Protein AF-A0A7S1MPC5-F1 (afdb_monomer)

Nearest PDB structures (foldseek):
  2c3m-assembly1_A  TM=9.582E-01  e=4.689E-46  Desulfocurvibacter africanus
  6cin-assembly3_E  TM=9.562E-01  e=6.113E-46  Moorella thermoacetica ATCC 39073
  6cip-assembly1_B  TM=9.603E-01  e=1.155E-45  Moorella thermoacetica ATCC 39073
  6cio-assembly2_D  TM=9.703E-01  e=8.664E-45  Moorella thermoacetica ATCC 39073
  6cip-assembly3_E  TM=9.755E-01  e=3.440E-44  Moorella thermoacetica ATCC 39073

Structure (mmCIF, N/CA/C/O backbone):
data_AF-A0A7S1MPC5-F1
#
_entry.id   AF-A0A7S1MPC5-F1
#
loop_
_atom_site.group_PDB
_atom_site.id
_atom_site.type_symbol
_atom_site.label_atom_id
_atom_site.label_alt_id
_atom_site.label_comp_id
_atom_site.label_asym_id
_atom_site.label_entity_id
_atom_site.label_seq_id
_atom_site.pdbx_PDB_ins_code
_atom_site.Cartn_x
_atom_site.Cartn_y
_atom_site.Cartn_z
_atom_site.occupancy
_atom_site.B_iso_or_equiv
_atom_site.auth_seq_id
_atom_site.auth_comp_id
_atom_site.auth_asym_id
_atom_site.auth_atom_id
_atom_site.pdbx_PDB_model_num
ATOM 1 N N . MET A 1 1 ? -29.106 -35.935 33.155 1.00 47.31 1 MET A N 1
ATOM 2 C CA . MET A 1 1 ? -29.505 -35.097 34.305 1.00 47.31 1 MET A CA 1
ATOM 3 C C . MET A 1 1 ? -28.217 -34.556 34.903 1.00 47.31 1 MET A C 1
ATOM 5 O O . MET A 1 1 ? -27.363 -35.373 35.211 1.00 47.31 1 MET A O 1
ATOM 9 N N . SER A 1 2 ? -28.002 -33.237 34.949 1.00 50.16 2 SER A N 1
ATOM 10 C CA . SER A 1 2 ? -26.857 -32.668 35.677 1.00 50.16 2 SER A CA 1
ATOM 11 C C . SER A 1 2 ? -27.263 -32.462 37.137 1.00 50.16 2 SER A C 1
ATOM 13 O O . SER A 1 2 ? -28.365 -31.990 37.409 1.00 50.16 2 SER A O 1
ATOM 15 N N . GLU A 1 3 ? -26.390 -32.827 38.075 1.00 56.12 3 GLU A N 1
ATOM 16 C CA . GLU A 1 3 ? -26.656 -32.845 39.527 1.00 56.12 3 GLU A CA 1
ATOM 17 C C . GLU A 1 3 ? -26.979 -31.465 40.143 1.00 56.12 3 GLU A C 1
ATOM 19 O O . GLU A 1 3 ? -27.330 -31.388 41.314 1.00 56.12 3 GLU A O 1
ATOM 24 N N . ALA A 1 4 ? -26.915 -30.372 39.372 1.00 62.88 4 ALA A N 1
ATOM 25 C CA . ALA A 1 4 ? -27.050 -29.003 39.877 1.00 62.88 4 ALA A CA 1
ATOM 26 C C . ALA A 1 4 ? -28.372 -28.285 39.530 1.00 62.88 4 ALA A C 1
ATOM 28 O O . ALA A 1 4 ? -28.557 -27.149 39.952 1.00 62.88 4 ALA A O 1
ATOM 29 N N . GLY A 1 5 ? -29.285 -28.873 38.746 1.00 62.91 5 GLY A N 1
ATOM 30 C CA . GLY A 1 5 ? -30.611 -28.273 38.491 1.00 62.91 5 GLY A CA 1
ATOM 31 C C . GLY A 1 5 ? -30.633 -26.919 37.751 1.00 62.91 5 GLY A C 1
ATOM 32 O O . GLY A 1 5 ? -31.698 -26.320 37.626 1.00 62.91 5 GLY A O 1
ATOM 33 N N . VAL A 1 6 ? -29.500 -26.431 37.228 1.00 72.00 6 VAL A N 1
ATOM 34 C CA . VAL A 1 6 ? -29.428 -25.186 36.444 1.00 72.00 6 VAL A CA 1
ATOM 35 C C . VAL A 1 6 ? -29.331 -25.510 34.953 1.00 72.00 6 VAL A C 1
ATOM 37 O O . VAL A 1 6 ? -28.301 -25.988 34.475 1.00 72.00 6 VAL A O 1
ATOM 40 N N . TYR A 1 7 ? -30.388 -25.202 34.202 1.00 76.94 7 TYR A N 1
ATOM 41 C CA . TYR A 1 7 ? -30.366 -25.212 32.740 1.00 76.94 7 TYR A CA 1
ATOM 42 C C . TYR A 1 7 ? -29.813 -23.873 32.244 1.00 76.94 7 TYR A C 1
ATOM 44 O O . TYR A 1 7 ? -30.488 -22.850 32.331 1.00 76.94 7 TYR A O 1
ATOM 52 N N . LYS A 1 8 ? -28.571 -23.865 31.749 1.00 84.81 8 LYS A N 1
ATOM 53 C CA . LYS A 1 8 ? -27.990 -22.700 31.068 1.00 84.81 8 LYS A CA 1
ATOM 54 C C . LYS A 1 8 ? -28.037 -22.917 29.563 1.00 84.81 8 LYS A C 1
ATOM 56 O O . LYS A 1 8 ? -27.638 -23.977 29.082 1.00 84.81 8 LYS A O 1
ATOM 61 N N . THR A 1 9 ? -28.475 -21.906 28.824 1.00 88.38 9 THR A N 1
ATOM 62 C CA . THR A 1 9 ? -28.312 -21.879 27.369 1.00 88.38 9 THR A CA 1
ATOM 63 C C . THR A 1 9 ? -26.824 -21.774 27.053 1.00 88.38 9 THR A C 1
ATOM 65 O O . THR A 1 9 ? -26.164 -20.830 27.478 1.00 88.38 9 THR A O 1
ATOM 68 N N . VAL A 1 10 ? -26.296 -22.75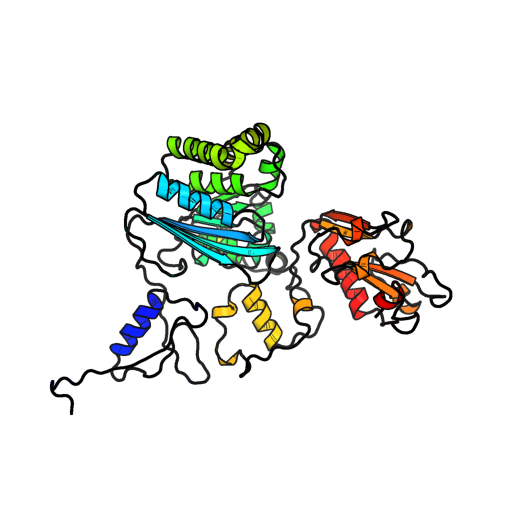4 26.321 1.00 93.25 10 VAL A N 1
ATOM 69 C CA . VAL A 1 10 ? -24.911 -22.760 25.841 1.00 93.25 10 VAL A CA 1
ATOM 70 C C . VAL A 1 10 ? -24.934 -22.760 24.320 1.00 93.25 10 VAL A C 1
ATOM 72 O O . VAL A 1 10 ? -25.496 -23.661 23.693 1.00 93.25 10 VAL A O 1
ATOM 75 N N . VAL A 1 11 ? -24.306 -21.750 23.729 1.00 96.62 11 VAL A N 1
ATOM 76 C CA . VAL A 1 11 ? -24.059 -21.656 22.289 1.00 96.62 11 VAL A CA 1
ATOM 77 C C . VAL A 1 11 ? -22.558 -21.559 22.047 1.00 96.62 11 VAL A C 1
ATOM 79 O O . VAL A 1 11 ? -21.819 -21.089 22.907 1.00 96.62 11 VAL A O 1
ATOM 82 N N . GLY A 1 12 ? -22.106 -22.029 20.888 1.00 96.94 12 GLY A N 1
ATOM 83 C CA . GLY A 1 12 ? -20.705 -21.960 20.480 1.00 96.94 12 GLY A CA 1
ATOM 84 C C . GLY A 1 12 ? -20.576 -21.327 19.102 1.00 96.94 12 GLY A C 1
ATOM 85 O O . GLY A 1 12 ? -21.496 -21.444 18.286 1.00 96.94 12 GLY A O 1
ATOM 86 N N . GLY A 1 13 ? -19.436 -20.690 18.852 1.00 97.56 13 GLY A N 1
ATOM 87 C CA . GLY A 1 13 ? -19.100 -20.106 17.562 1.00 97.56 13 GLY A CA 1
ATOM 88 C C . GLY A 1 13 ? -17.594 -19.960 17.363 1.00 97.56 13 GLY A C 1
ATOM 89 O O . GLY A 1 13 ? -16.823 -20.095 18.312 1.00 97.56 13 GLY A O 1
ATOM 90 N N . ASN A 1 14 ? -17.197 -19.709 16.118 1.00 98.12 14 ASN A N 1
ATOM 91 C CA . ASN A 1 14 ? -15.803 -19.585 15.694 1.00 98.12 14 ASN A CA 1
ATOM 92 C C . ASN A 1 14 ? -15.449 -18.122 15.388 1.00 98.12 14 ASN A C 1
ATOM 94 O O . ASN A 1 14 ? -16.256 -17.388 14.812 1.00 98.12 14 ASN A O 1
ATOM 98 N N . TYR A 1 15 ? -14.226 -17.721 15.728 1.00 98.00 15 TYR A N 1
ATOM 99 C CA . TYR A 1 15 ? -13.663 -16.396 15.457 1.00 98.00 15 TYR A CA 1
ATOM 100 C C . TYR A 1 15 ? -12.152 -16.511 15.212 1.00 98.00 15 TYR A C 1
ATOM 102 O O . TYR A 1 15 ? -11.555 -17.542 15.520 1.00 98.00 15 TYR A O 1
ATOM 110 N N . GLY A 1 16 ? -11.530 -15.469 14.657 1.00 96.81 16 GLY A N 1
ATOM 111 C CA . GLY A 1 16 ? -10.067 -15.326 14.666 1.00 96.81 16 GLY A CA 1
ATOM 112 C C . GLY A 1 16 ? -9.267 -16.328 13.825 1.00 96.81 16 GLY A C 1
ATOM 113 O O . GLY A 1 16 ? -8.043 -16.383 13.945 1.00 96.81 16 GLY A O 1
ATOM 114 N N . LEU A 1 17 ? -9.912 -17.131 12.971 1.00 97.44 17 LEU A N 1
ATOM 115 C CA . LEU A 1 17 ? -9.201 -18.071 12.101 1.00 97.44 17 LEU A CA 1
ATOM 116 C C . LEU A 1 17 ? -8.259 -17.310 11.161 1.00 97.44 17 LEU A C 1
ATOM 118 O O . LEU A 1 17 ? -8.672 -16.356 10.508 1.00 97.44 17 LEU A O 1
ATOM 122 N N . GLY A 1 18 ? -6.990 -17.725 11.108 1.00 94.94 18 GLY A N 1
ATOM 123 C CA . GLY A 1 18 ? -5.977 -17.055 10.286 1.00 94.94 18 GLY A CA 1
ATOM 124 C C . GLY A 1 18 ? -5.696 -15.609 10.707 1.00 94.94 18 GLY A C 1
ATOM 125 O O . GLY A 1 18 ? -5.395 -14.788 9.848 1.00 94.94 18 GLY A O 1
ATOM 126 N N . SER A 1 19 ? -5.824 -15.296 12.002 1.00 95.56 19 SER A N 1
ATOM 127 C CA . SER A 1 19 ? -5.679 -13.938 12.550 1.00 95.56 19 SER A CA 1
ATOM 128 C C . SER A 1 19 ? -6.737 -12.946 12.056 1.00 95.56 19 SER A C 1
ATOM 130 O O . SER A 1 19 ? -6.489 -11.743 12.038 1.00 95.56 19 SER A O 1
ATOM 132 N N . LYS A 1 20 ? -7.924 -13.433 11.662 1.00 96.38 20 LYS A N 1
ATOM 133 C CA . LYS A 1 20 ? -9.072 -12.570 11.356 1.00 96.38 20 LYS A CA 1
ATOM 134 C C . LYS A 1 20 ? -9.368 -11.645 12.539 1.00 96.38 20 LYS A C 1
ATOM 136 O O . LYS A 1 20 ? -9.400 -12.096 13.683 1.00 96.38 20 LYS A O 1
ATOM 141 N N . GLU A 1 21 ? -9.620 -10.376 12.240 1.00 95.31 21 GLU A N 1
ATOM 142 C CA . GLU A 1 21 ? -9.845 -9.336 13.243 1.00 95.31 21 GLU A CA 1
ATOM 143 C C . GLU A 1 21 ? -10.962 -9.701 14.240 1.00 95.31 21 GLU A C 1
ATOM 145 O O . GLU A 1 21 ? -12.026 -10.197 13.857 1.00 95.31 21 GLU A O 1
ATOM 150 N N . PHE A 1 22 ? -10.732 -9.419 15.527 1.00 96.81 22 PHE A N 1
ATOM 151 C CA . PHE A 1 22 ? -11.679 -9.675 16.617 1.00 96.81 22 PHE A CA 1
ATOM 152 C C . PHE A 1 22 ? -11.780 -8.475 17.572 1.00 96.81 22 PHE A C 1
ATOM 154 O O . PHE A 1 22 ? -11.589 -8.562 18.781 1.00 96.81 22 PHE A O 1
ATOM 161 N N . ALA A 1 23 ? -12.128 -7.328 16.993 1.00 95.88 23 ALA A N 1
ATOM 162 C CA . ALA A 1 23 ? -12.415 -6.080 17.697 1.00 95.88 23 ALA A CA 1
ATOM 163 C C . ALA A 1 23 ? -13.663 -6.125 18.624 1.00 95.88 23 ALA A C 1
ATOM 165 O O . ALA A 1 23 ? -14.534 -6.990 18.455 1.00 95.88 23 ALA A O 1
ATOM 166 N N . PRO A 1 24 ? -13.835 -5.151 19.546 1.00 96.31 24 PRO A N 1
ATOM 167 C CA . PRO A 1 24 ? -14.948 -5.101 20.505 1.00 96.31 24 PRO A CA 1
ATOM 168 C C . PRO A 1 24 ? -16.351 -5.197 19.891 1.00 96.31 24 PRO A C 1
ATOM 170 O O . PRO A 1 24 ? -17.249 -5.788 20.493 1.00 96.31 24 PRO A O 1
ATOM 173 N N . ARG A 1 25 ? -16.557 -4.689 18.670 1.00 96.00 25 ARG A N 1
ATOM 174 C CA . ARG A 1 25 ? -17.835 -4.839 17.947 1.00 96.00 25 ARG A CA 1
ATOM 175 C C . ARG A 1 25 ? -18.208 -6.296 17.656 1.00 96.00 25 ARG A C 1
ATOM 177 O O . ARG A 1 25 ? -19.389 -6.637 17.677 1.00 96.00 25 ARG A O 1
ATOM 184 N N . HIS A 1 26 ? -17.223 -7.169 17.447 1.00 97.50 26 HIS A N 1
ATOM 185 C CA . HIS A 1 26 ? -17.442 -8.606 17.277 1.00 97.50 26 HIS A CA 1
ATOM 186 C C . HIS A 1 26 ? -17.833 -9.262 18.601 1.00 97.50 26 HIS A C 1
ATOM 188 O O . HIS A 1 26 ? -18.750 -10.079 18.639 1.00 97.50 26 HIS A O 1
ATOM 194 N N . VAL A 1 27 ? -17.193 -8.855 19.700 1.00 97.56 27 VAL A N 1
ATOM 195 C CA . VAL A 1 27 ? -17.553 -9.303 21.052 1.00 97.56 27 VAL A CA 1
ATOM 196 C C . VAL A 1 27 ? -18.989 -8.891 21.385 1.00 97.56 27 VAL A C 1
ATOM 198 O O . VAL A 1 27 ? -19.771 -9.717 21.855 1.00 97.56 27 VAL A O 1
ATOM 201 N N . LYS A 1 28 ? -19.378 -7.646 21.074 1.00 97.62 28 LYS A N 1
ATOM 202 C CA . LYS A 1 28 ? -20.762 -7.185 21.246 1.00 97.62 28 LYS A CA 1
ATOM 203 C C . LYS A 1 28 ? -21.742 -8.036 20.439 1.00 97.62 28 LYS A C 1
ATOM 205 O O . LYS A 1 28 ? -22.750 -8.443 20.999 1.00 97.62 28 LYS A O 1
ATOM 210 N N . ALA A 1 29 ? -21.434 -8.369 19.184 1.00 98.00 29 ALA A N 1
ATOM 211 C CA . ALA A 1 29 ? -22.294 -9.234 18.371 1.00 98.00 29 ALA A CA 1
ATOM 212 C C . ALA A 1 29 ? -22.535 -10.612 19.021 1.00 98.00 29 ALA A C 1
ATOM 214 O O . ALA A 1 29 ? -23.643 -11.145 18.961 1.00 98.00 29 ALA A O 1
ATOM 215 N N . VAL A 1 30 ? -21.525 -11.176 19.696 1.00 98.38 30 VAL A N 1
ATOM 216 C CA . VAL A 1 30 ? -21.672 -12.425 20.464 1.00 98.38 30 VAL A CA 1
ATOM 217 C C . VAL A 1 30 ? -22.617 -12.245 21.656 1.00 98.38 30 VAL A C 1
ATOM 219 O O . VAL A 1 30 ? -23.485 -13.092 21.873 1.00 98.38 30 VAL A O 1
ATOM 222 N N . PHE A 1 31 ? -22.484 -11.148 22.410 1.00 97.62 31 PHE A N 1
ATOM 223 C CA . PHE A 1 31 ? -23.396 -10.836 23.516 1.00 97.62 31 PHE A CA 1
ATOM 224 C C . PHE A 1 31 ? -24.825 -10.568 23.038 1.00 97.62 31 PHE A C 1
ATOM 226 O O . PHE A 1 31 ? -25.760 -11.105 23.623 1.00 97.62 31 PHE A O 1
ATOM 233 N N . ASP A 1 32 ? -24.999 -9.806 21.960 1.00 97.75 32 ASP A N 1
ATOM 234 C CA . ASP A 1 32 ? -26.309 -9.532 21.367 1.00 97.75 32 ASP A CA 1
ATOM 235 C C . ASP A 1 32 ? -26.999 -10.842 20.957 1.00 97.75 32 ASP A C 1
ATOM 237 O O . ASP A 1 32 ? -28.151 -11.069 21.314 1.00 97.75 32 ASP A O 1
ATOM 241 N N . ASN A 1 33 ? -26.270 -11.766 20.318 1.00 98.06 33 ASN A N 1
ATOM 242 C CA . ASN A 1 33 ? -26.796 -13.086 19.965 1.00 98.06 33 ASN A CA 1
ATOM 243 C C . ASN A 1 33 ? -27.234 -13.907 21.190 1.00 98.06 33 ASN A C 1
ATOM 245 O O . ASN A 1 33 ? -28.219 -14.634 21.111 1.00 98.06 33 ASN A O 1
ATOM 249 N N . LEU A 1 34 ? -26.528 -13.813 22.322 1.00 96.69 34 LEU A N 1
ATOM 250 C CA . LEU A 1 34 ? -26.925 -14.487 23.567 1.00 96.69 34 LEU A CA 1
ATOM 251 C C . LEU A 1 34 ? -28.205 -13.908 24.185 1.00 96.69 34 LEU A C 1
ATOM 253 O O . LEU A 1 34 ? -28.894 -14.623 24.912 1.00 96.69 34 LEU A O 1
ATOM 257 N N . LEU A 1 35 ? -28.501 -12.634 23.916 1.00 96.06 35 LEU A N 1
ATOM 258 C CA . LEU A 1 35 ? -29.696 -11.938 24.399 1.00 96.06 35 LEU A CA 1
ATOM 259 C C . LEU A 1 35 ? -30.925 -12.167 23.507 1.00 96.06 35 LEU A C 1
ATOM 261 O O . LEU A 1 35 ? -32.040 -11.830 23.910 1.00 96.06 35 LEU A O 1
ATOM 265 N N . GLU A 1 36 ? -30.747 -12.751 22.321 1.00 96.38 36 GLU A N 1
ATOM 266 C CA . GLU A 1 36 ? -31.853 -13.110 21.438 1.00 96.38 36 GLU A CA 1
ATOM 267 C C . GLU A 1 36 ? -32.786 -14.147 22.069 1.00 96.38 36 GLU A C 1
ATOM 269 O O . GLU A 1 36 ? -32.383 -15.004 22.858 1.00 96.38 36 GLU A O 1
ATOM 274 N N . LYS A 1 37 ? -34.060 -14.132 21.650 1.00 94.75 37 LYS A N 1
ATOM 275 C CA . LYS A 1 37 ? -35.046 -15.136 22.098 1.00 94.75 37 LYS A CA 1
ATOM 276 C C . LYS A 1 37 ? -34.615 -16.560 21.744 1.00 94.75 37 LYS A C 1
ATOM 278 O O . LYS A 1 37 ? -34.902 -17.497 22.485 1.00 94.75 37 LYS A O 1
ATOM 283 N N . VAL A 1 38 ? -33.958 -16.713 20.594 1.00 95.19 38 VAL A N 1
ATOM 284 C CA . VAL A 1 38 ? -33.388 -17.974 20.114 1.00 95.19 38 VAL A CA 1
ATOM 285 C C . VAL A 1 38 ? -31.969 -17.689 19.612 1.00 95.19 38 VAL A C 1
ATOM 287 O O . VAL A 1 38 ? -31.797 -17.368 18.436 1.00 95.19 38 VAL A O 1
ATOM 290 N N . PRO A 1 39 ? -30.950 -17.785 20.486 1.00 96.62 39 PRO A N 1
ATOM 291 C CA . PRO A 1 39 ? -29.564 -17.536 20.107 1.00 96.62 39 PRO A CA 1
ATOM 292 C C . PRO A 1 39 ? -29.098 -18.469 18.986 1.00 96.62 39 PRO A C 1
ATOM 294 O O . PRO A 1 39 ? -29.287 -19.691 19.059 1.00 96.62 39 PRO A O 1
ATOM 297 N N . LYS A 1 40 ? -28.435 -17.918 17.962 1.00 97.50 40 LYS A N 1
ATOM 298 C CA . LYS A 1 40 ? -27.812 -18.719 16.902 1.00 97.50 40 LYS A CA 1
ATOM 299 C C . LYS A 1 40 ? -26.724 -19.604 17.516 1.00 97.50 40 LYS A C 1
ATOM 301 O O . LYS A 1 40 ? -25.928 -19.153 18.341 1.00 97.50 40 LYS A O 1
ATOM 306 N N . ARG A 1 41 ? -26.685 -20.873 17.103 1.00 96.56 41 ARG A N 1
ATOM 307 C CA . ARG A 1 41 ? -25.668 -21.869 17.486 1.00 96.56 41 ARG A CA 1
ATOM 308 C C . ARG A 1 41 ? -24.731 -22.127 16.312 1.00 96.56 41 ARG A C 1
ATOM 310 O O . ARG A 1 41 ? -25.144 -21.958 15.171 1.00 96.56 41 ARG A O 1
ATOM 317 N N . HIS A 1 42 ? -23.511 -22.582 16.600 1.00 97.12 42 HIS A N 1
ATOM 318 C CA . HIS A 1 42 ? -22.485 -22.880 15.592 1.00 97.12 42 HIS A CA 1
ATOM 319 C C . HIS A 1 42 ? -22.241 -21.695 14.650 1.00 97.12 42 HIS A C 1
ATOM 321 O O . HIS A 1 42 ? -22.131 -21.855 13.439 1.00 97.12 42 HIS A O 1
ATOM 327 N N . PHE A 1 43 ? -22.216 -20.492 15.224 1.00 98.38 43 PHE A N 1
ATOM 328 C CA . PHE A 1 43 ? -22.081 -19.266 14.454 1.00 98.38 43 PHE A CA 1
ATOM 329 C C . PHE A 1 43 ? -20.619 -18.973 14.104 1.00 98.38 43 PHE A C 1
ATOM 331 O O . PHE A 1 43 ? -19.687 -19.524 14.692 1.00 98.38 43 PHE A O 1
ATOM 338 N N . THR A 1 44 ? -20.418 -18.048 13.177 1.00 98.56 44 THR A N 1
ATOM 339 C CA . THR A 1 44 ? -19.124 -17.409 12.916 1.00 98.56 44 THR A CA 1
ATOM 340 C C . THR A 1 44 ? -19.225 -15.913 13.208 1.00 98.56 44 THR A C 1
ATOM 342 O O . THR A 1 44 ? -20.313 -15.336 13.177 1.00 98.56 44 THR A O 1
ATOM 345 N N . VAL A 1 45 ? -18.114 -15.258 13.538 1.00 98.06 45 VAL A N 1
ATOM 346 C CA . VAL A 1 45 ? -18.077 -13.799 13.721 1.00 98.06 45 VAL A CA 1
ATOM 347 C C . VAL A 1 45 ? -16.821 -13.224 13.071 1.00 98.06 45 VAL A C 1
ATOM 349 O O . VAL A 1 45 ? -15.759 -13.844 13.107 1.00 98.06 45 VAL A O 1
ATOM 352 N N . GLY A 1 46 ? -16.962 -12.057 12.440 1.00 96.19 46 GLY A N 1
ATOM 353 C CA . GLY A 1 46 ? -15.893 -11.398 11.681 1.00 96.19 46 GLY A CA 1
ATOM 354 C C . GLY A 1 46 ? -15.879 -11.714 10.181 1.00 96.19 46 GLY A C 1
ATOM 355 O O . GLY A 1 46 ? -15.096 -11.115 9.457 1.00 96.19 46 GLY A O 1
ATOM 356 N N . ILE A 1 47 ? -16.748 -12.601 9.682 1.00 97.38 47 ILE A N 1
ATOM 357 C CA . ILE A 1 47 ? -16.926 -12.877 8.244 1.00 97.38 47 ILE A CA 1
ATOM 358 C C . ILE A 1 47 ? -18.383 -12.676 7.821 1.00 97.38 47 ILE A C 1
ATOM 360 O O . ILE A 1 47 ? -19.284 -12.734 8.658 1.00 97.38 47 ILE A O 1
ATOM 364 N N . GLN A 1 48 ? -18.612 -12.506 6.518 1.00 97.12 48 GLN A N 1
ATOM 365 C CA . GLN A 1 48 ? -19.940 -12.579 5.914 1.00 97.12 48 GLN A CA 1
ATOM 366 C C . GLN A 1 48 ? -20.140 -13.967 5.298 1.00 97.12 48 GLN A C 1
ATOM 368 O O . GLN A 1 48 ? -19.652 -14.246 4.205 1.00 97.12 48 GLN A O 1
ATOM 373 N N . ASP A 1 49 ? -20.850 -14.840 6.009 1.00 97.62 49 ASP A N 1
ATOM 374 C CA . ASP A 1 49 ? -21.210 -16.164 5.507 1.00 97.62 49 ASP A CA 1
ATOM 375 C C . ASP A 1 49 ? -22.601 -16.129 4.872 1.00 97.62 49 ASP A C 1
ATOM 377 O O . ASP A 1 49 ? -23.629 -16.288 5.529 1.00 97.62 49 ASP A O 1
ATOM 381 N N . ASP A 1 50 ? -22.620 -15.898 3.567 1.00 97.19 50 ASP A N 1
ATOM 382 C CA . ASP A 1 50 ? -23.804 -15.889 2.715 1.00 97.19 50 ASP A CA 1
ATOM 383 C C . ASP A 1 50 ? -24.106 -17.256 2.076 1.00 97.19 50 ASP A C 1
ATOM 385 O O . ASP A 1 50 ? -25.041 -17.358 1.286 1.00 97.19 50 ASP A O 1
ATOM 389 N N . VAL A 1 51 ? -23.359 -18.305 2.443 1.00 97.44 51 VAL A N 1
ATOM 390 C CA . VAL A 1 51 ? -23.539 -19.670 1.927 1.00 97.44 51 VAL A CA 1
ATOM 391 C C . VAL A 1 51 ? -24.245 -20.553 2.949 1.00 97.44 51 VAL A C 1
ATOM 393 O O . VAL A 1 51 ? -25.267 -21.161 2.640 1.00 97.44 51 VAL A O 1
ATOM 396 N N . THR A 1 52 ? -23.719 -20.630 4.176 1.00 97.19 52 THR A N 1
ATOM 397 C CA . THR A 1 52 ? -24.329 -21.431 5.255 1.00 97.19 52 THR A CA 1
ATOM 398 C C . THR A 1 52 ? -25.043 -20.583 6.301 1.00 97.19 52 THR A C 1
ATOM 400 O O . THR A 1 52 ? -25.675 -21.119 7.212 1.00 97.19 52 THR A O 1
ATOM 403 N N . HIS A 1 53 ? -24.992 -19.255 6.151 1.00 97.38 53 HIS A N 1
ATOM 404 C CA . HIS A 1 53 ? -25.672 -18.287 7.011 1.00 97.38 53 HIS A CA 1
ATOM 405 C C . HIS A 1 53 ? -25.304 -18.418 8.497 1.00 97.38 53 HIS A C 1
ATOM 407 O O . HIS A 1 53 ? -26.103 -18.091 9.382 1.00 97.38 53 HIS A O 1
ATOM 413 N N . SER A 1 54 ? -24.082 -18.868 8.796 1.00 97.75 54 SER A N 1
ATOM 414 C CA . SER A 1 54 ? -23.583 -19.030 10.165 1.00 97.75 54 SER A CA 1
ATOM 415 C C . SER A 1 54 ? -23.154 -17.706 10.803 1.00 97.75 54 SER A C 1
ATOM 417 O O . SER A 1 54 ? -23.149 -17.601 12.029 1.00 97.75 54 SER A O 1
ATOM 419 N N . SER A 1 55 ? -22.840 -16.676 10.014 1.00 98.12 55 SER A N 1
ATOM 420 C CA . SER A 1 55 ? -22.290 -15.425 10.540 1.00 98.12 55 SER A CA 1
ATOM 421 C C . SER A 1 55 ? -23.285 -14.649 11.407 1.00 98.12 55 SER A C 1
ATOM 423 O O . SER A 1 55 ? -24.495 -14.624 11.136 1.00 98.12 55 SER A O 1
ATOM 425 N N . LEU A 1 56 ? -22.776 -14.009 12.460 1.00 98.38 56 LEU A N 1
ATOM 426 C CA . LEU A 1 56 ? -23.507 -13.014 13.244 1.00 98.38 56 LEU A CA 1
ATOM 427 C C . LEU A 1 56 ? -23.420 -11.631 12.579 1.00 98.38 56 LEU A C 1
ATOM 429 O O . LEU A 1 56 ? -22.359 -11.282 12.057 1.00 98.38 56 LEU A O 1
ATOM 433 N N . PRO A 1 57 ? -24.496 -10.823 12.612 1.00 96.50 57 PRO A N 1
ATOM 434 C CA . PRO A 1 57 ? -24.426 -9.432 12.184 1.00 96.50 57 PRO A CA 1
ATOM 435 C C . PRO A 1 57 ? -23.511 -8.642 13.127 1.00 96.50 57 PRO A C 1
ATOM 437 O O . PRO A 1 57 ? -23.621 -8.748 14.347 1.00 96.50 57 PRO A O 1
ATOM 440 N N . VAL A 1 58 ? -22.607 -7.843 12.560 1.00 95.75 58 VAL A N 1
ATOM 441 C CA . VAL A 1 58 ? -21.656 -7.025 13.323 1.00 95.75 58 VAL A CA 1
ATOM 442 C C . VAL A 1 58 ? -22.069 -5.561 13.218 1.00 95.75 58 VAL A C 1
ATOM 444 O O . VAL A 1 58 ? -22.274 -5.047 12.121 1.00 95.75 58 VAL A O 1
ATOM 447 N N . GLY A 1 59 ? -22.203 -4.900 14.367 1.00 93.06 59 GLY A N 1
ATOM 448 C CA . GLY A 1 59 ? -22.516 -3.474 14.444 1.00 93.06 59 GLY A CA 1
ATOM 449 C C . GLY A 1 59 ? -21.323 -2.563 14.112 1.00 93.06 59 GLY A C 1
ATOM 450 O O . GLY A 1 59 ? -20.237 -3.045 13.774 1.00 93.06 59 GLY A O 1
ATOM 451 N N . PRO A 1 60 ? -21.501 -1.235 14.224 1.00 94.38 60 PRO A N 1
ATOM 452 C CA . PRO A 1 60 ? -20.405 -0.283 14.058 1.00 94.38 60 PRO A CA 1
ATOM 453 C C . PRO A 1 60 ? -19.319 -0.465 15.140 1.00 94.38 60 PRO A C 1
ATOM 455 O O . PRO A 1 60 ? -19.588 -1.076 16.180 1.00 94.38 60 PRO A O 1
ATOM 458 N N . PRO A 1 61 ? -18.101 0.073 14.923 1.00 93.38 61 PRO A N 1
ATOM 459 C CA . PRO A 1 61 ? -17.055 0.139 15.942 1.00 93.38 61 PRO A CA 1
ATOM 460 C C . PRO A 1 61 ? -17.548 0.733 17.262 1.00 93.38 61 PRO A C 1
ATOM 462 O O . PRO A 1 61 ? -18.380 1.643 17.279 1.00 93.38 61 PRO A O 1
ATOM 465 N N . ILE A 1 62 ? -17.016 0.215 18.367 1.00 91.94 62 ILE A N 1
ATOM 466 C CA . ILE A 1 62 ? -17.398 0.615 19.723 1.00 91.94 62 ILE A CA 1
ATOM 467 C C . ILE A 1 62 ? -16.182 1.229 20.396 1.00 91.94 62 ILE A C 1
ATOM 469 O O . ILE A 1 62 ? -15.099 0.647 20.397 1.00 91.94 62 ILE A O 1
ATOM 473 N N . HIS A 1 63 ? -16.381 2.386 21.019 1.00 91.06 63 HIS A N 1
ATOM 474 C CA . HIS A 1 63 ? -15.348 3.026 21.812 1.00 91.06 63 HIS A CA 1
ATOM 475 C C . HIS A 1 63 ? -15.108 2.231 23.108 1.00 91.06 63 HIS A C 1
ATOM 477 O O . HIS A 1 63 ? -15.885 2.316 24.056 1.00 91.06 63 HIS A O 1
ATOM 483 N N . CYS A 1 64 ? -14.029 1.446 23.132 1.00 89.94 64 CYS A N 1
ATOM 484 C CA . CYS A 1 64 ? -13.561 0.694 24.308 1.00 89.94 64 CYS A CA 1
ATOM 485 C C . CYS A 1 64 ? -12.106 1.022 24.683 1.00 89.94 64 CYS A C 1
ATOM 487 O O . CYS A 1 64 ? -11.466 0.267 25.411 1.00 89.94 64 CYS A O 1
ATOM 489 N N . VAL A 1 65 ? -11.560 2.098 24.121 1.00 90.50 65 VAL A N 1
ATOM 490 C CA . VAL A 1 65 ? -10.221 2.599 24.429 1.00 90.50 65 VAL A CA 1
ATOM 491 C C . VAL A 1 65 ? -10.314 3.486 25.671 1.00 90.50 65 VAL A C 1
ATOM 493 O O . VAL A 1 65 ? -11.234 4.290 25.786 1.00 90.50 65 VAL A O 1
ATOM 496 N N . GLU A 1 66 ? -9.383 3.306 26.603 1.00 91.31 66 GLU A N 1
ATOM 497 C CA . GLU A 1 66 ? -9.301 4.107 27.827 1.00 91.31 66 GLU A CA 1
ATOM 498 C C . GLU A 1 66 ? -8.926 5.565 27.524 1.00 91.31 66 GLU A C 1
ATOM 500 O O . GLU A 1 66 ? -8.246 5.868 26.538 1.00 91.31 66 GLU A O 1
ATOM 505 N N . GLU A 1 67 ? -9.339 6.478 28.400 1.00 89.75 67 GLU A N 1
ATOM 506 C CA . GLU A 1 67 ? -9.000 7.894 28.274 1.00 89.75 67 GLU A CA 1
ATOM 507 C C . GLU A 1 67 ? -7.479 8.120 28.376 1.00 89.75 67 GLU A C 1
ATOM 509 O O . GLU A 1 67 ? -6.772 7.452 29.132 1.00 89.75 67 GLU A O 1
ATOM 514 N N . GLY A 1 68 ? -6.959 9.067 27.590 1.00 89.38 68 GLY A N 1
ATOM 515 C CA . GLY A 1 68 ? -5.528 9.385 27.552 1.00 89.38 68 GLY A CA 1
ATOM 516 C C . GLY A 1 68 ? -4.669 8.420 26.727 1.00 89.38 68 GLY A C 1
ATOM 517 O O . GLY A 1 68 ? -3.449 8.574 26.717 1.00 89.38 68 GLY A O 1
ATOM 518 N N . VAL A 1 69 ? -5.265 7.445 26.029 1.00 93.88 69 VAL A N 1
ATOM 519 C CA . VAL A 1 69 ? -4.545 6.604 25.061 1.00 93.88 69 VAL A CA 1
ATOM 520 C C . VAL A 1 69 ? -4.477 7.298 23.699 1.00 93.88 69 VAL A C 1
ATOM 522 O O . VAL A 1 69 ? -5.497 7.480 23.037 1.00 93.88 69 VAL A O 1
ATOM 525 N N . THR A 1 70 ? -3.265 7.610 23.248 1.00 94.50 70 THR A N 1
ATOM 526 C CA . THR A 1 70 ? -2.973 8.084 21.892 1.00 94.50 70 THR A CA 1
ATOM 527 C C . THR A 1 70 ? -2.838 6.902 20.938 1.00 94.50 70 THR A C 1
ATOM 529 O O . THR A 1 70 ? -2.119 5.942 21.221 1.00 94.50 70 THR A O 1
ATOM 532 N N . GLN A 1 71 ? -3.485 6.980 19.779 1.00 96.38 71 GLN A N 1
ATOM 533 C CA . GLN A 1 71 ? -3.475 5.976 18.720 1.00 96.38 71 GLN A CA 1
ATOM 534 C C . GLN A 1 71 ? -2.858 6.548 17.438 1.00 96.38 71 GLN A C 1
ATOM 536 O O . GLN A 1 71 ? -3.260 7.609 16.964 1.00 96.38 71 GLN A O 1
ATOM 541 N N . ALA A 1 72 ? -1.910 5.829 16.835 1.00 97.44 72 ALA A N 1
ATOM 542 C CA . ALA A 1 72 ? -1.220 6.272 15.627 1.00 97.44 72 ALA A CA 1
ATOM 543 C C . ALA A 1 72 ? -1.168 5.185 14.543 1.00 97.44 72 ALA A C 1
ATOM 545 O O . ALA A 1 72 ? -0.907 4.012 14.826 1.00 97.44 72 ALA A O 1
ATOM 546 N N . LEU A 1 73 ? -1.401 5.594 13.293 1.00 97.44 73 LEU A N 1
ATOM 547 C CA . LEU A 1 73 ? -1.366 4.757 12.095 1.00 97.44 73 LEU A CA 1
ATOM 548 C C . LEU A 1 73 ? -0.263 5.213 11.142 1.00 97.44 73 LEU A C 1
ATOM 550 O O . LEU A 1 73 ? -0.178 6.386 10.792 1.00 97.44 73 LEU A O 1
ATOM 554 N N . PHE A 1 74 ? 0.545 4.272 10.661 1.00 97.25 74 PHE A N 1
ATOM 555 C CA . PHE A 1 74 ? 1.623 4.563 9.715 1.00 97.25 74 PHE A CA 1
ATOM 556 C C . PHE A 1 74 ? 1.536 3.635 8.514 1.00 97.25 74 PHE A C 1
ATOM 558 O O . PHE A 1 74 ? 1.649 2.418 8.668 1.00 97.25 74 PHE A O 1
ATOM 565 N N . PHE A 1 75 ? 1.384 4.215 7.330 1.00 94.88 75 PHE A N 1
ATOM 566 C CA . PHE A 1 75 ? 1.343 3.530 6.046 1.00 94.88 75 PHE A CA 1
ATOM 567 C C . PHE A 1 75 ? 2.705 3.683 5.368 1.00 94.88 75 PHE A C 1
ATOM 569 O O . PHE A 1 75 ? 3.033 4.748 4.843 1.00 94.88 75 PHE A O 1
ATOM 576 N N . GLY A 1 76 ? 3.504 2.618 5.415 1.00 90.94 76 GLY A N 1
ATOM 577 C CA . GLY A 1 76 ? 4.869 2.576 4.886 1.00 90.94 76 GLY A CA 1
ATOM 578 C C . GLY A 1 76 ? 5.038 1.566 3.758 1.00 90.94 76 GLY A C 1
ATOM 579 O O . GLY A 1 76 ? 4.227 0.652 3.595 1.00 90.94 76 GLY A O 1
ATOM 580 N N . LEU A 1 77 ? 6.113 1.701 2.994 1.00 85.56 77 LEU A N 1
ATOM 581 C CA . LEU A 1 77 ? 6.535 0.739 1.984 1.00 85.56 77 LEU A CA 1
ATOM 582 C C . LEU A 1 77 ? 7.555 -0.245 2.576 1.00 85.56 77 LEU A C 1
ATOM 584 O O . LEU A 1 77 ? 8.453 0.123 3.326 1.00 85.56 77 LEU A O 1
ATOM 588 N N . GLY A 1 78 ? 7.465 -1.522 2.218 1.00 81.94 78 GLY A N 1
ATOM 589 C CA . GLY A 1 78 ? 8.449 -2.522 2.617 1.00 81.94 78 GLY A CA 1
ATOM 590 C C . GLY A 1 78 ? 9.861 -2.072 2.235 1.00 81.94 78 GLY A C 1
ATOM 591 O O . GLY A 1 78 ? 10.116 -1.805 1.061 1.00 81.94 78 GLY A O 1
ATOM 592 N N . SER A 1 79 ? 10.748 -2.020 3.236 1.00 75.75 79 SER A N 1
ATOM 593 C CA . SER A 1 79 ? 12.143 -1.550 3.159 1.00 75.75 79 SER A CA 1
ATOM 594 C C . SER A 1 79 ? 12.377 -0.028 3.193 1.00 75.75 79 SER A C 1
ATOM 596 O O . SER A 1 79 ? 13.529 0.382 3.076 1.00 75.75 79 SER A O 1
ATOM 598 N N . ASP A 1 80 ? 11.361 0.803 3.453 1.00 78.81 80 ASP A N 1
ATOM 599 C CA . ASP A 1 80 ? 11.529 2.262 3.645 1.00 78.81 80 ASP A CA 1
ATOM 600 C C . ASP A 1 80 ? 11.993 2.672 5.065 1.00 78.81 80 ASP A C 1
ATOM 602 O O . ASP A 1 80 ? 12.348 3.822 5.322 1.00 78.81 80 ASP A O 1
ATOM 606 N N . GLY A 1 81 ? 12.008 1.719 6.006 1.00 84.25 81 GLY A N 1
ATOM 607 C CA . GLY A 1 81 ? 12.414 1.924 7.399 1.00 84.25 81 GLY A CA 1
ATOM 608 C C . GLY A 1 81 ? 11.290 2.313 8.370 1.00 84.25 81 GLY A C 1
ATOM 609 O O . GLY A 1 81 ? 11.563 2.404 9.566 1.00 84.25 81 GLY A O 1
ATOM 610 N N . THR A 1 82 ? 10.042 2.456 7.913 1.00 90.12 82 THR A N 1
ATOM 611 C CA . THR A 1 82 ? 8.870 2.864 8.716 1.00 90.12 82 THR A CA 1
ATOM 612 C C . THR A 1 82 ? 8.638 1.963 9.922 1.00 90.12 82 THR A C 1
ATOM 614 O O . THR A 1 82 ? 8.603 2.423 11.057 1.00 90.12 82 THR A O 1
ATOM 617 N N . VAL A 1 83 ? 8.547 0.651 9.703 1.00 91.12 83 VAL A N 1
ATOM 618 C CA . VAL A 1 83 ? 8.342 -0.325 10.786 1.00 91.12 83 VAL A CA 1
ATOM 619 C C . VAL A 1 83 ? 9.475 -0.266 11.815 1.00 91.12 83 VAL A C 1
ATOM 621 O O . VAL A 1 83 ? 9.231 -0.367 13.016 1.00 91.12 83 VAL A O 1
ATOM 624 N N . GLY A 1 84 ? 10.720 -0.106 11.356 1.00 88.06 84 GLY A N 1
ATOM 625 C CA . GLY A 1 84 ? 11.881 0.010 12.238 1.00 88.06 84 GLY A CA 1
ATOM 626 C C . GLY A 1 84 ? 11.818 1.273 13.096 1.00 88.06 84 GLY A C 1
ATOM 627 O O . GLY A 1 84 ? 12.008 1.192 14.308 1.00 88.06 84 GLY A O 1
ATOM 628 N N . ALA A 1 85 ? 11.479 2.410 12.482 1.00 88.44 85 ALA A N 1
ATOM 629 C CA . ALA A 1 85 ? 11.267 3.673 13.182 1.00 88.44 85 ALA A CA 1
ATOM 630 C C . ALA A 1 85 ? 10.121 3.578 14.197 1.00 88.44 85 ALA A C 1
ATOM 632 O O . ALA A 1 85 ? 10.267 4.032 15.323 1.00 88.44 85 ALA A O 1
ATOM 633 N N . ASN A 1 86 ? 9.025 2.902 13.855 1.00 93.19 86 ASN A N 1
ATOM 634 C CA . ASN A 1 86 ? 7.881 2.726 14.749 1.00 93.19 86 ASN A CA 1
ATOM 635 C C . ASN A 1 86 ? 8.196 1.818 15.945 1.00 93.19 86 ASN A C 1
ATOM 637 O O . ASN A 1 86 ? 7.779 2.111 17.063 1.00 93.19 86 ASN A O 1
ATOM 641 N N . LYS A 1 87 ? 8.985 0.750 15.751 1.00 91.56 87 LYS A N 1
ATOM 642 C CA . LYS A 1 87 ? 9.514 -0.058 16.865 1.00 91.56 87 LYS A CA 1
ATOM 643 C C . LYS A 1 87 ? 10.426 0.767 17.772 1.00 91.56 87 LYS A C 1
ATOM 645 O O . LYS A 1 87 ? 10.319 0.664 18.989 1.00 91.56 87 LYS A O 1
ATOM 650 N N . ALA A 1 88 ? 11.295 1.593 17.187 1.00 86.69 88 ALA A N 1
ATOM 651 C CA . ALA A 1 88 ? 12.162 2.486 17.948 1.00 86.69 88 ALA A CA 1
ATOM 652 C C . ALA A 1 88 ? 11.350 3.539 18.716 1.00 86.69 88 ALA A C 1
ATOM 654 O O . ALA A 1 88 ? 11.591 3.733 19.900 1.00 86.69 88 ALA A O 1
ATOM 655 N N . ALA A 1 89 ? 10.350 4.162 18.088 1.00 88.44 89 ALA A N 1
ATOM 656 C CA . ALA A 1 89 ? 9.455 5.115 18.737 1.00 88.44 89 ALA A CA 1
ATOM 657 C C . ALA A 1 89 ? 8.710 4.471 19.914 1.00 88.44 89 ALA A C 1
ATOM 659 O O . ALA A 1 89 ? 8.676 5.038 21.002 1.00 88.44 89 ALA A O 1
ATOM 660 N N . ALA A 1 90 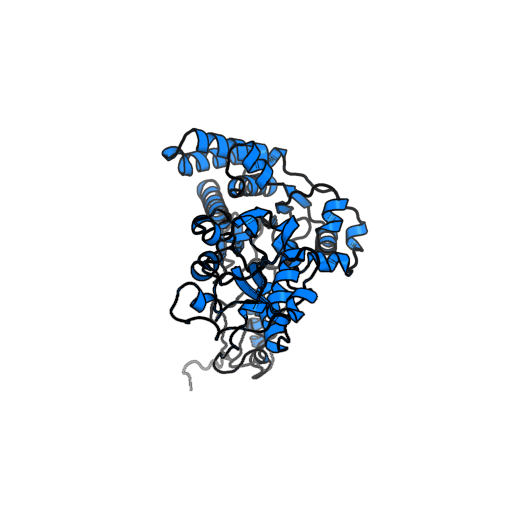? 8.193 3.253 19.724 1.00 90.50 90 ALA A N 1
ATOM 661 C CA . ALA A 1 90 ? 7.512 2.515 20.777 1.00 90.50 90 ALA A CA 1
ATOM 662 C C . ALA A 1 90 ? 8.427 2.177 21.964 1.00 90.50 90 ALA A C 1
ATOM 664 O O . ALA A 1 90 ? 7.990 2.284 23.112 1.00 90.50 90 ALA A O 1
ATOM 665 N N . ALA A 1 91 ? 9.685 1.815 21.696 1.00 88.12 91 ALA A N 1
ATOM 666 C CA . ALA A 1 91 ? 10.690 1.587 22.729 1.00 88.12 91 ALA A CA 1
ATOM 667 C C . ALA A 1 91 ? 11.075 2.887 23.454 1.00 88.12 91 ALA A C 1
ATOM 669 O O . ALA A 1 91 ? 11.104 2.905 24.677 1.00 88.12 91 ALA A O 1
ATOM 670 N N . ILE A 1 92 ? 11.304 3.985 22.722 1.00 84.75 92 ILE A N 1
ATOM 671 C CA . ILE A 1 92 ? 11.633 5.297 23.305 1.00 84.75 92 ILE A CA 1
ATOM 672 C C . ILE A 1 92 ? 10.521 5.749 24.251 1.00 84.75 92 ILE A C 1
ATOM 674 O O . ILE A 1 92 ? 10.815 6.146 25.371 1.00 84.75 92 ILE A O 1
ATOM 678 N N . ILE A 1 93 ? 9.257 5.663 23.829 1.00 87.44 93 ILE A N 1
ATOM 679 C CA . ILE A 1 93 ? 8.129 6.078 24.669 1.00 87.44 93 ILE A CA 1
ATOM 680 C C . ILE A 1 93 ? 8.046 5.185 25.914 1.00 87.44 93 ILE A C 1
ATOM 682 O O . ILE A 1 93 ? 8.031 5.709 27.019 1.00 87.44 93 ILE A O 1
ATOM 686 N N . GLY A 1 94 ? 8.096 3.857 25.761 1.00 87.38 94 GLY A N 1
ATOM 687 C CA . GLY A 1 94 ? 8.007 2.935 26.901 1.00 87.38 94 GLY A CA 1
ATOM 688 C C . GLY A 1 94 ? 9.204 2.967 27.866 1.00 87.38 94 GLY A C 1
ATOM 689 O O . GLY A 1 94 ? 9.049 2.621 29.030 1.00 87.38 94 GLY A O 1
ATOM 690 N N . GLU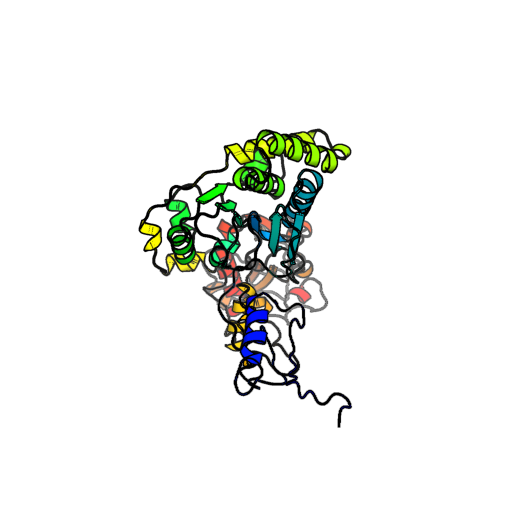 A 1 95 ? 10.399 3.365 27.415 1.00 85.81 95 GLU A N 1
ATOM 691 C CA . GLU A 1 95 ? 11.592 3.501 28.272 1.00 85.81 95 GLU A CA 1
ATOM 692 C C . GLU A 1 95 ? 11.686 4.870 28.967 1.00 85.81 95 GLU A C 1
ATOM 694 O O . GLU A 1 95 ? 12.452 5.019 29.923 1.00 85.81 95 GLU A O 1
ATOM 699 N N . ARG A 1 96 ? 10.993 5.895 28.454 1.00 82.44 96 ARG A N 1
ATOM 700 C CA . ARG A 1 96 ? 11.189 7.301 28.860 1.00 82.44 96 ARG A CA 1
ATOM 701 C C . ARG A 1 96 ? 9.955 7.964 29.446 1.00 82.44 96 ARG A C 1
ATOM 703 O O . ARG A 1 96 ? 10.069 9.079 29.947 1.00 82.44 96 ARG A O 1
ATOM 710 N N . THR A 1 97 ? 8.805 7.308 29.397 1.00 83.50 97 THR A N 1
ATOM 711 C CA . THR A 1 97 ? 7.581 7.773 30.042 1.00 83.50 97 THR A CA 1
ATOM 712 C C . THR A 1 97 ? 6.983 6.665 30.898 1.00 83.50 97 THR A C 1
ATOM 714 O O . THR A 1 97 ? 7.354 5.500 30.791 1.00 83.50 97 THR A O 1
ATOM 717 N N . GLU A 1 98 ? 6.009 7.029 31.725 1.00 88.06 98 GLU A N 1
ATOM 718 C CA . GLU A 1 98 ? 5.177 6.072 32.464 1.00 88.06 98 GLU A CA 1
ATOM 719 C C . GLU A 1 98 ? 4.091 5.434 31.573 1.00 88.06 98 GLU A C 1
ATOM 721 O O . GLU A 1 98 ? 3.186 4.761 32.068 1.00 88.06 98 GLU A O 1
ATOM 726 N N . PHE A 1 99 ? 4.116 5.680 30.257 1.00 92.00 99 PHE A N 1
ATOM 727 C CA . PHE A 1 99 ? 3.110 5.143 29.354 1.00 92.00 99 PHE A CA 1
ATOM 728 C C . PHE A 1 99 ? 3.392 3.690 28.998 1.00 92.00 99 PHE A C 1
ATOM 730 O O . PHE A 1 99 ? 4.497 3.295 28.625 1.00 92.00 99 PHE A O 1
ATOM 737 N N . TYR A 1 100 ? 2.321 2.909 28.987 1.00 94.75 100 TYR A N 1
ATOM 738 C CA . TYR A 1 100 ? 2.284 1.636 28.299 1.00 94.75 100 TYR A CA 1
ATOM 739 C C . TYR A 1 100 ? 2.387 1.878 26.796 1.00 94.75 100 TYR A C 1
ATOM 741 O O . TYR A 1 100 ? 1.781 2.802 26.251 1.00 94.75 100 TYR A O 1
ATOM 749 N N . SER A 1 101 ? 3.150 1.019 26.129 1.00 94.94 101 SER A N 1
ATOM 750 C CA . SER A 1 101 ? 3.453 1.105 24.705 1.00 94.94 101 SER A CA 1
ATOM 751 C C . SER A 1 101 ? 3.043 -0.198 24.026 1.00 94.94 101 SER A C 1
ATOM 753 O O . SER A 1 101 ? 3.474 -1.280 24.426 1.00 94.94 101 SER A O 1
ATOM 755 N N . GLN A 1 102 ? 2.185 -0.104 23.011 1.00 96.19 102 GLN A N 1
ATOM 756 C CA . GLN A 1 102 ? 1.730 -1.234 22.206 1.00 96.19 102 GLN A CA 1
ATOM 757 C C . GLN A 1 102 ? 2.049 -0.968 20.735 1.00 96.19 102 GLN A C 1
ATOM 759 O O . GLN A 1 102 ? 1.736 0.099 20.208 1.00 96.19 102 GLN A O 1
ATOM 764 N N . GLY A 1 103 ? 2.627 -1.962 20.057 1.00 95.50 103 GLY A N 1
ATOM 765 C CA . GLY A 1 103 ? 2.866 -1.919 18.618 1.00 95.50 103 GLY A CA 1
ATOM 766 C C . GLY A 1 103 ? 2.395 -3.194 17.930 1.00 95.50 103 GLY A C 1
ATOM 767 O O . GLY A 1 103 ? 2.843 -4.288 18.270 1.00 95.50 103 GLY A O 1
ATOM 768 N N . HIS A 1 104 ? 1.526 -3.044 16.937 1.00 95.69 104 HIS A N 1
ATOM 769 C CA . HIS A 1 104 ? 1.099 -4.105 16.032 1.00 95.69 104 HIS A CA 1
ATOM 770 C C . HIS A 1 104 ? 1.447 -3.715 14.591 1.00 95.69 104 HIS A C 1
ATOM 772 O O . HIS A 1 104 ? 1.289 -2.562 14.193 1.00 95.69 104 HIS A O 1
ATOM 778 N N . PHE A 1 105 ? 1.965 -4.658 13.806 1.00 94.38 105 PHE A N 1
ATOM 779 C CA . PHE A 1 105 ? 2.543 -4.371 12.493 1.00 94.38 105 PHE A CA 1
ATOM 780 C C . PHE A 1 105 ? 2.003 -5.350 11.459 1.00 94.38 105 PHE A C 1
ATOM 782 O O . PHE A 1 105 ? 2.350 -6.531 11.472 1.00 94.38 105 PHE A O 1
ATOM 789 N N . ASN A 1 106 ? 1.205 -4.829 10.536 1.00 91.12 106 ASN A N 1
ATOM 790 C CA . ASN A 1 106 ? 0.662 -5.575 9.418 1.00 91.12 106 ASN A CA 1
ATOM 791 C C . ASN A 1 106 ? 1.630 -5.536 8.241 1.00 91.12 106 ASN A C 1
ATOM 793 O O . ASN A 1 106 ? 1.850 -4.480 7.638 1.00 91.12 106 ASN A O 1
ATOM 797 N N . TYR A 1 107 ? 2.173 -6.699 7.894 1.00 87.94 107 TYR A N 1
ATOM 798 C CA . TYR A 1 107 ? 3.040 -6.888 6.735 1.00 87.94 107 TYR A CA 1
ATOM 799 C C . TYR A 1 107 ? 2.274 -7.571 5.607 1.00 87.94 107 TYR A C 1
ATOM 801 O O . TYR A 1 107 ? 1.393 -8.394 5.841 1.00 87.94 107 TYR A O 1
ATOM 809 N N . SER A 1 108 ? 2.652 -7.264 4.371 1.00 84.31 108 SER A N 1
ATOM 810 C CA . SER A 1 108 ? 2.249 -8.069 3.222 1.00 84.31 108 SER A CA 1
ATOM 811 C C . SER A 1 108 ? 3.051 -9.375 3.156 1.00 84.31 108 SER A C 1
ATOM 813 O O . SER A 1 108 ? 4.182 -9.450 3.637 1.00 84.31 108 SER A O 1
ATOM 815 N N . SER A 1 109 ? 2.501 -10.387 2.482 1.00 83.31 109 SER A N 1
ATOM 816 C CA . SER A 1 109 ? 3.235 -11.598 2.086 1.00 83.31 109 SER A CA 1
A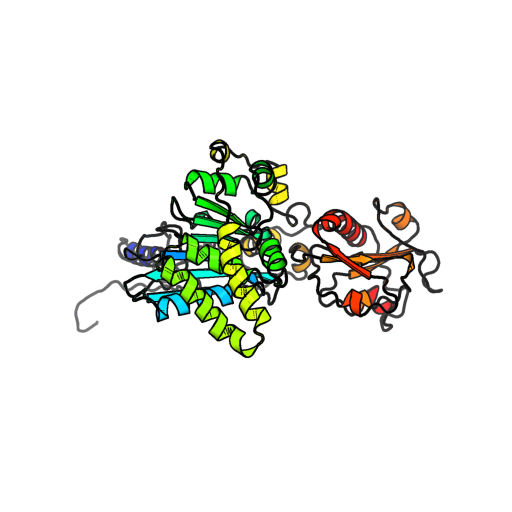TOM 817 C C . SER A 1 109 ? 4.337 -11.316 1.053 1.00 83.31 109 SER A C 1
ATOM 819 O O . SER A 1 109 ? 5.263 -12.110 0.877 1.00 83.31 109 SER A O 1
ATOM 821 N N . GLN A 1 110 ? 4.260 -10.177 0.366 1.00 79.81 110 GLN A N 1
ATOM 822 C CA . GLN A 1 110 ? 5.262 -9.730 -0.590 1.00 79.81 110 GLN A CA 1
ATOM 823 C C . GLN A 1 110 ? 6.515 -9.224 0.143 1.00 79.81 110 GLN A C 1
ATOM 825 O O . GLN A 1 110 ? 6.459 -8.290 0.940 1.00 79.81 110 GLN A O 1
ATOM 830 N N . LYS A 1 111 ? 7.674 -9.820 -0.169 1.00 74.94 111 LYS A N 1
ATOM 831 C CA . LYS A 1 111 ? 8.946 -9.573 0.539 1.00 74.94 111 LYS A CA 1
ATOM 832 C C . LYS A 1 111 ? 9.485 -8.140 0.418 1.00 74.94 111 LYS A C 1
ATOM 834 O O . LYS A 1 111 ? 10.196 -7.697 1.312 1.00 74.94 111 LYS A O 1
ATOM 839 N N . ALA A 1 112 ? 9.197 -7.441 -0.681 1.00 70.50 112 ALA A N 1
ATOM 840 C CA . ALA A 1 112 ? 9.699 -6.092 -0.946 1.00 70.50 112 ALA A CA 1
ATOM 841 C C . ALA A 1 112 ? 8.670 -5.244 -1.709 1.00 70.50 112 ALA A C 1
ATOM 843 O O . ALA A 1 112 ? 7.874 -5.770 -2.500 1.00 70.50 112 ALA A O 1
ATOM 844 N N . GLY A 1 113 ? 8.700 -3.925 -1.478 1.00 69.19 113 GLY A N 1
ATOM 845 C CA . GLY A 1 113 ? 7.845 -2.957 -2.176 1.00 69.19 113 GLY A CA 1
ATOM 846 C C . GLY A 1 113 ? 6.349 -3.126 -1.891 1.00 69.19 113 GLY A C 1
ATOM 847 O O . GLY A 1 113 ? 5.511 -2.799 -2.725 1.00 69.19 113 GLY A O 1
ATOM 848 N N . ALA A 1 114 ? 5.993 -3.718 -0.757 1.00 79.75 114 ALA A N 1
ATOM 849 C CA . ALA A 1 114 ? 4.608 -3.954 -0.375 1.00 79.75 114 ALA A CA 1
ATOM 850 C C . ALA A 1 114 ? 4.190 -3.026 0.758 1.00 79.75 114 ALA A C 1
ATOM 852 O O . ALA A 1 114 ? 5.042 -2.554 1.506 1.00 79.75 114 ALA A O 1
ATOM 853 N N . SER A 1 115 ? 2.896 -2.755 0.900 1.00 86.56 115 SER A N 1
ATOM 854 C CA . SER A 1 115 ? 2.429 -1.884 1.974 1.00 86.56 115 SER A CA 1
ATOM 855 C C . SER A 1 115 ? 2.609 -2.533 3.345 1.00 86.56 115 SER A C 1
ATOM 857 O O . SER A 1 115 ? 2.416 -3.736 3.537 1.00 86.56 115 SER A O 1
ATOM 859 N N . THR A 1 116 ? 2.965 -1.702 4.313 1.00 91.19 116 THR A N 1
ATOM 860 C CA . THR A 1 116 ? 3.000 -2.026 5.735 1.00 91.19 116 THR A CA 1
ATOM 861 C C . THR A 1 116 ? 2.101 -1.042 6.464 1.00 91.19 116 THR A C 1
ATOM 863 O O . THR A 1 116 ? 2.081 0.141 6.122 1.00 91.19 116 THR A O 1
ATOM 866 N N . VAL A 1 117 ? 1.347 -1.528 7.448 1.00 94.19 117 VAL A N 1
ATOM 867 C CA . VAL A 1 117 ? 0.529 -0.670 8.314 1.00 94.19 117 VAL A CA 1
ATOM 868 C C . VAL A 1 117 ? 0.946 -0.920 9.748 1.00 94.19 117 VAL A C 1
ATOM 870 O O . VAL A 1 117 ? 0.878 -2.046 10.235 1.00 94.19 117 VAL A O 1
ATOM 873 N N . SER A 1 118 ? 1.435 0.120 10.412 1.00 96.56 118 SER A N 1
ATOM 874 C CA . SER A 1 118 ? 1.804 0.049 11.824 1.00 96.56 118 SER A CA 1
ATOM 875 C C . SER A 1 118 ? 0.711 0.695 12.660 1.00 96.56 118 SER A C 1
ATOM 877 O O . SER A 1 118 ? 0.335 1.833 12.395 1.00 96.56 118 SER A O 1
ATOM 879 N N . HIS A 1 119 ? 0.244 -0.028 13.668 1.00 97.44 119 HIS A N 1
ATOM 880 C CA . HIS A 1 119 ? -0.705 0.425 14.672 1.00 97.44 119 HIS A CA 1
ATOM 881 C C . HIS A 1 119 ? 0.052 0.600 15.978 1.00 97.44 119 HIS A C 1
ATOM 883 O O . HIS A 1 119 ? 0.541 -0.381 16.543 1.00 97.44 119 HIS A O 1
ATOM 889 N N . LEU A 1 120 ? 0.165 1.837 16.446 1.00 97.25 120 LEU A N 1
ATOM 890 C CA . LEU A 1 120 ? 0.788 2.138 17.726 1.00 97.25 120 LEU A CA 1
ATOM 891 C C . LEU A 1 120 ? -0.251 2.702 18.688 1.00 97.25 120 LEU A C 1
ATOM 893 O O . LEU A 1 120 ? -1.109 3.490 18.286 1.00 97.25 120 LEU A O 1
ATOM 897 N N . ARG A 1 121 ? -0.161 2.306 19.957 1.00 96.69 121 ARG A N 1
ATOM 898 C CA . ARG A 1 121 ? -0.942 2.890 21.046 1.00 96.69 121 ARG A CA 1
ATOM 899 C C . ARG A 1 121 ? -0.034 3.213 22.224 1.00 96.69 121 ARG A C 1
ATOM 901 O O . ARG A 1 121 ? 0.827 2.404 22.573 1.00 96.69 121 ARG A O 1
ATOM 908 N N . PHE A 1 122 ? -0.261 4.367 22.836 1.00 95.44 122 PHE A N 1
ATOM 909 C CA . PHE A 1 122 ? 0.496 4.854 23.987 1.00 95.44 122 PHE A CA 1
ATOM 910 C C . PHE A 1 122 ? -0.460 5.438 25.011 1.00 95.44 122 PHE A C 1
ATOM 912 O O . PHE A 1 122 ? -1.323 6.217 24.629 1.00 95.44 122 PHE A O 1
ATOM 919 N N . GLY A 1 123 ? -0.323 5.106 26.289 1.00 94.00 123 GLY A N 1
ATOM 920 C CA . GLY A 1 123 ? -1.178 5.715 27.304 1.00 94.00 123 GLY A CA 1
ATOM 921 C C . GLY A 1 123 ? -0.812 5.347 28.736 1.00 94.00 123 GLY A C 1
ATOM 922 O O . GLY A 1 123 ? -0.007 4.445 28.957 1.00 94.00 123 GLY A O 1
ATOM 923 N N . PRO A 1 124 ? -1.408 6.028 29.725 1.00 93.06 124 PRO A N 1
ATOM 924 C CA . PRO A 1 124 ? -1.066 5.867 31.139 1.00 93.06 124 PRO A CA 1
ATOM 925 C C . PRO A 1 124 ? -1.595 4.564 31.761 1.00 93.06 124 PRO A C 1
ATOM 927 O O . PRO A 1 124 ? -1.208 4.205 32.871 1.00 93.06 124 PRO A O 1
ATOM 930 N N . THR A 1 125 ? -2.488 3.850 31.073 1.00 93.88 125 THR A N 1
ATOM 931 C CA . THR A 1 125 ? -3.119 2.615 31.554 1.00 93.88 125 THR A CA 1
ATOM 932 C C . THR A 1 125 ? -2.698 1.400 30.718 1.00 93.88 125 THR A C 1
ATOM 934 O O . THR A 1 125 ? -2.349 1.549 29.543 1.00 93.88 125 THR A O 1
ATOM 937 N N . PRO A 1 126 ? -2.727 0.176 31.288 1.00 95.25 126 PRO A N 1
ATOM 938 C CA . PRO A 1 126 ? -2.417 -1.037 30.538 1.00 95.25 126 PRO A CA 1
ATOM 939 C C . PRO A 1 126 ? -3.295 -1.198 29.290 1.00 95.25 126 PRO A C 1
ATOM 941 O O . PRO A 1 126 ? -4.516 -1.323 29.382 1.00 95.25 126 PRO A O 1
ATOM 944 N N . ILE A 1 127 ? -2.662 -1.264 28.119 1.00 95.38 127 ILE A N 1
ATOM 945 C CA . ILE A 1 127 ? -3.357 -1.345 26.830 1.00 95.38 127 ILE A CA 1
ATOM 946 C C . ILE A 1 127 ? -3.763 -2.796 26.549 1.00 95.38 127 ILE A C 1
ATOM 948 O O . ILE A 1 127 ? -2.914 -3.650 26.306 1.00 95.38 127 ILE A O 1
ATOM 952 N N . ARG A 1 128 ? -5.074 -3.069 26.545 1.00 94.38 128 ARG A N 1
ATOM 953 C CA . ARG A 1 128 ? -5.664 -4.399 26.267 1.00 94.38 128 ARG A CA 1
ATOM 954 C C . ARG A 1 128 ? -6.296 -4.518 24.878 1.00 94.38 128 ARG A C 1
ATOM 956 O O . ARG A 1 128 ? -7.022 -5.465 24.594 1.00 94.38 128 ARG A O 1
ATOM 963 N N . SER A 1 129 ? -6.047 -3.538 24.016 1.00 95.31 129 SER A N 1
ATOM 964 C CA . SER A 1 129 ? -6.620 -3.475 22.675 1.00 95.31 129 SER A CA 1
ATOM 965 C C . SER A 1 129 ? -5.879 -4.408 21.716 1.00 95.31 129 SER A C 1
ATOM 967 O O . SER A 1 129 ? -5.056 -3.966 20.920 1.00 95.31 129 SER A O 1
ATOM 969 N N . GLU A 1 130 ? -6.133 -5.711 21.804 1.00 95.00 130 GLU A N 1
ATOM 970 C CA . GLU A 1 130 ? -5.565 -6.751 20.925 1.00 95.00 130 GLU A CA 1
ATOM 971 C C . GLU A 1 130 ? -6.293 -6.825 19.565 1.00 95.00 130 GLU A C 1
ATOM 973 O O . GLU A 1 130 ? -6.671 -7.893 19.098 1.00 95.00 130 GLU A O 1
ATOM 978 N N . TYR A 1 131 ? -6.522 -5.661 18.953 1.00 95.00 131 TYR A N 1
ATOM 979 C CA . TYR A 1 131 ? -7.209 -5.470 17.673 1.00 95.00 131 TYR A CA 1
ATOM 980 C C . TYR A 1 131 ? -6.633 -4.249 16.943 1.00 95.00 131 TYR A C 1
ATOM 982 O O . TYR A 1 131 ? -6.035 -3.361 17.574 1.00 95.00 131 TYR A O 1
ATOM 990 N N . GLU A 1 132 ? -6.811 -4.168 15.623 1.00 95.31 132 GLU A N 1
ATOM 991 C CA . GLU A 1 132 ? -6.422 -2.992 14.839 1.00 95.31 132 GLU A CA 1
ATOM 992 C C . GLU A 1 132 ? -7.117 -1.706 15.310 1.00 95.31 132 GLU A C 1
ATOM 994 O O . GLU A 1 132 ? -8.183 -1.712 15.915 1.00 95.31 132 GLU A O 1
ATOM 999 N N . ILE A 1 133 ? -6.527 -0.548 15.018 1.00 96.06 133 ILE A N 1
ATOM 1000 C CA . ILE A 1 133 ? -7.201 0.736 15.265 1.00 96.06 133 ILE A CA 1
ATOM 1001 C C . ILE A 1 133 ? -8.424 0.831 14.337 1.00 96.06 133 ILE A C 1
ATOM 1003 O O . ILE A 1 133 ? -8.289 0.722 13.115 1.00 96.06 133 ILE A O 1
ATOM 1007 N N . GLU A 1 134 ? -9.607 1.019 14.924 1.00 93.31 134 GLU A N 1
ATOM 1008 C CA . GLU A 1 134 ? -10.878 1.228 14.218 1.00 93.31 134 GLU A CA 1
ATOM 1009 C C . GLU A 1 134 ? -11.221 2.722 14.123 1.00 93.31 134 GLU A C 1
ATOM 1011 O O . GLU A 1 134 ? -10.596 3.558 14.771 1.00 93.31 134 GLU A O 1
ATOM 1016 N N . SER A 1 135 ? -12.250 3.070 13.346 1.00 91.31 135 SER A N 1
ATOM 1017 C CA . SER A 1 135 ? -12.710 4.456 13.162 1.00 91.31 135 SER A CA 1
ATOM 1018 C C . SER A 1 135 ? -13.353 5.094 14.397 1.00 91.31 135 SER A C 1
ATOM 1020 O O . SER A 1 135 ? -13.581 6.302 14.400 1.00 91.31 135 SER A O 1
ATOM 1022 N N . SER A 1 136 ? -13.623 4.317 15.452 1.00 91.12 136 SER A N 1
ATOM 1023 C CA . SER A 1 136 ? -14.069 4.827 16.749 1.00 9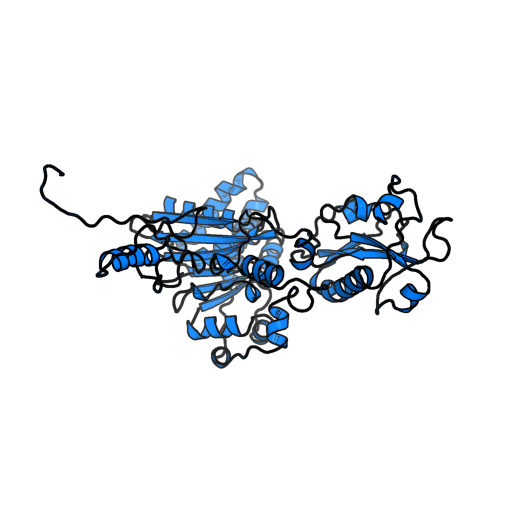1.12 136 SER A CA 1
ATOM 1024 C C . SER A 1 136 ? -13.246 4.196 17.883 1.00 91.12 136 SER A C 1
ATOM 1026 O O . SER A 1 136 ? -13.218 2.969 17.980 1.00 91.12 136 SER A O 1
ATOM 1028 N N . PRO A 1 137 ? -12.552 4.994 18.719 1.00 89.12 137 PRO A N 1
ATOM 1029 C CA . PRO A 1 137 ? -12.497 6.460 18.674 1.00 89.12 137 PRO A CA 1
ATOM 1030 C C . PRO A 1 137 ? -11.637 7.030 17.527 1.00 89.12 137 PRO A C 1
ATOM 1032 O O . PRO A 1 137 ? -11.653 8.240 17.326 1.00 89.12 137 PRO A O 1
ATOM 1035 N N . GLY A 1 138 ? -10.945 6.189 16.748 1.00 93.56 138 GLY A N 1
ATOM 1036 C CA . GLY A 1 138 ? -10.079 6.624 15.648 1.00 93.56 138 GLY A CA 1
ATOM 1037 C C . GLY A 1 138 ? -8.633 6.897 16.070 1.00 93.56 138 GLY A C 1
ATOM 1038 O O . GLY A 1 138 ? -8.317 6.994 17.254 1.00 93.56 138 GLY A O 1
ATOM 1039 N N . ALA A 1 139 ? -7.744 7.003 15.085 1.00 96.62 139 ALA A N 1
ATOM 1040 C CA . ALA A 1 139 ? -6.347 7.385 15.266 1.00 96.62 139 ALA A CA 1
ATOM 1041 C C . ALA A 1 139 ? -6.200 8.904 15.422 1.00 96.62 139 ALA A C 1
ATOM 1043 O O . ALA A 1 139 ? -6.777 9.649 14.630 1.00 96.62 139 ALA A O 1
ATOM 1044 N N . ASP A 1 140 ? -5.393 9.340 16.390 1.00 96.38 140 ASP A N 1
ATOM 1045 C CA . ASP A 1 140 ? -4.986 10.732 16.633 1.00 96.38 140 ASP A CA 1
ATOM 1046 C C . ASP A 1 140 ? -3.947 11.230 15.626 1.00 96.38 140 ASP A C 1
ATOM 1048 O O . ASP A 1 140 ? -3.878 12.423 15.322 1.00 96.38 140 ASP A O 1
ATOM 1052 N N . TYR A 1 141 ? -3.140 10.307 15.104 1.00 97.62 141 TYR A N 1
ATOM 1053 C CA . TYR A 1 141 ? -2.085 10.587 14.142 1.00 97.62 141 TYR A CA 1
ATOM 1054 C C . TYR A 1 141 ? -2.094 9.556 13.017 1.00 97.62 141 TYR A C 1
ATOM 1056 O O . TYR A 1 141 ? -2.153 8.348 13.254 1.00 97.62 141 TYR A O 1
ATOM 1064 N N . LEU A 1 142 ? -1.994 10.032 11.782 1.00 97.81 142 LEU A N 1
ATOM 1065 C CA . LEU A 1 142 ? -1.869 9.212 10.590 1.00 97.81 142 LEU A CA 1
ATOM 1066 C C . LEU A 1 142 ? -0.678 9.703 9.777 1.00 97.81 142 LEU A C 1
ATOM 1068 O O . LEU A 1 142 ? -0.517 10.905 9.576 1.00 97.81 142 LEU A O 1
ATOM 1072 N N . ALA A 1 143 ? 0.124 8.784 9.250 1.00 97.56 143 ALA A N 1
ATOM 1073 C CA . ALA A 1 143 ? 1.187 9.123 8.316 1.00 97.56 143 ALA A CA 1
ATOM 1074 C C . ALA A 1 143 ? 1.170 8.233 7.075 1.00 97.56 143 ALA A C 1
ATOM 1076 O O . ALA A 1 143 ? 1.146 7.008 7.171 1.00 97.56 143 ALA A O 1
ATOM 1077 N N . CYS A 1 144 ? 1.225 8.863 5.906 1.00 95.62 144 CYS A N 1
ATOM 1078 C CA . CYS A 1 144 ? 1.376 8.226 4.606 1.00 95.62 144 CYS A CA 1
ATOM 1079 C C . CYS A 1 144 ? 2.792 8.487 4.090 1.00 95.62 144 CYS A C 1
ATOM 1081 O O . CYS A 1 144 ? 3.105 9.589 3.643 1.00 95.62 144 CYS A O 1
ATOM 1083 N N . HIS A 1 145 ? 3.662 7.482 4.156 1.00 93.75 145 HIS A N 1
ATOM 1084 C CA . HIS A 1 145 ? 5.079 7.637 3.817 1.00 93.75 145 HIS A CA 1
ATOM 1085 C C . HIS A 1 145 ? 5.367 7.460 2.319 1.00 93.75 145 HIS A C 1
ATOM 1087 O O . HIS A 1 145 ? 6.489 7.711 1.884 1.00 93.75 145 HIS A O 1
ATOM 1093 N N . HIS A 1 146 ? 4.372 7.053 1.524 1.00 87.44 146 HIS A N 1
ATOM 1094 C CA . HIS A 1 146 ? 4.523 6.857 0.085 1.00 87.44 146 HIS A CA 1
ATOM 1095 C C . HIS A 1 146 ? 3.257 7.278 -0.679 1.00 87.44 146 HIS A C 1
ATOM 1097 O O . HIS A 1 146 ? 2.159 6.797 -0.404 1.00 87.44 146 HIS A O 1
ATOM 1103 N N . THR A 1 147 ? 3.405 8.145 -1.682 1.00 84.69 147 THR A N 1
ATOM 1104 C CA . THR A 1 147 ? 2.286 8.764 -2.422 1.00 84.69 147 THR A CA 1
ATOM 1105 C C . THR A 1 147 ? 1.395 7.768 -3.165 1.00 84.69 147 THR A C 1
ATOM 1107 O O . THR A 1 147 ? 0.194 7.996 -3.278 1.00 84.69 147 THR A O 1
ATOM 1110 N N . SER A 1 148 ? 1.941 6.630 -3.609 1.00 79.62 148 SER A N 1
ATOM 1111 C CA . SER A 1 148 ? 1.175 5.560 -4.277 1.00 79.62 148 SER A CA 1
ATOM 1112 C C . SER A 1 148 ? 0.036 4.955 -3.440 1.00 79.62 148 SER A C 1
ATOM 1114 O O . SER A 1 148 ? -0.792 4.229 -3.992 1.00 79.62 148 SER A O 1
ATOM 1116 N N . PHE A 1 149 ? -0.020 5.230 -2.131 1.00 85.56 149 PHE A N 1
ATOM 1117 C CA . PHE A 1 149 ? -1.073 4.752 -1.233 1.00 85.56 149 PHE A CA 1
ATOM 1118 C C . PHE A 1 149 ? -2.297 5.664 -1.176 1.00 85.56 149 PHE A C 1
ATOM 1120 O O . PHE A 1 149 ? -3.398 5.153 -0.990 1.00 85.56 149 PHE A O 1
ATOM 1127 N N . LEU A 1 150 ? -2.125 6.977 -1.377 1.00 86.56 150 LEU A N 1
ATOM 1128 C CA . LEU A 1 150 ? -3.211 7.970 -1.406 1.00 86.56 150 LEU A CA 1
ATOM 1129 C C . LEU A 1 150 ? -4.402 7.536 -2.274 1.00 86.56 150 LEU A C 1
ATOM 1131 O O . LEU A 1 150 ? -5.536 7.680 -1.827 1.00 86.56 150 LEU A O 1
ATOM 1135 N N . PRO A 1 151 ? -4.177 6.986 -3.481 1.00 78.12 151 PRO A N 1
ATOM 1136 C CA . PRO A 1 151 ? -5.266 6.487 -4.307 1.00 78.12 151 PRO A CA 1
ATOM 1137 C C . PRO A 1 151 ? -5.839 5.117 -3.934 1.00 78.12 151 PRO A C 1
ATOM 1139 O O . PRO A 1 151 ? -6.951 4.801 -4.346 1.00 78.12 151 PRO A O 1
ATOM 1142 N N . LYS A 1 152 ? -5.069 4.283 -3.230 1.00 78.38 152 LYS A N 1
ATOM 1143 C CA . LYS A 1 152 ? -5.358 2.849 -3.069 1.00 78.38 152 LYS A CA 1
ATOM 1144 C C . LYS A 1 152 ? -5.992 2.511 -1.731 1.00 78.38 152 LYS A C 1
ATOM 1146 O O . LYS A 1 152 ? -6.766 1.565 -1.660 1.00 78.38 152 LYS A O 1
ATOM 1151 N N . PHE A 1 153 ? -5.607 3.217 -0.672 1.00 86.19 153 PHE A N 1
ATOM 1152 C CA . PHE A 1 153 ? -5.968 2.850 0.691 1.00 86.19 153 PHE A CA 1
ATOM 1153 C C . PHE A 1 153 ? -6.920 3.861 1.298 1.00 86.19 153 PHE A C 1
ATOM 1155 O O . PHE A 1 153 ? -6.671 5.067 1.288 1.00 86.19 153 PHE A O 1
ATOM 1162 N N . ASP A 1 154 ? -7.961 3.336 1.931 1.00 88.38 154 ASP A N 1
ATOM 1163 C CA . ASP A 1 154 ? -8.781 4.100 2.852 1.00 88.38 154 ASP A CA 1
ATOM 1164 C C . ASP A 1 154 ? -8.027 4.316 4.178 1.00 88.38 154 ASP A C 1
ATOM 1166 O O . ASP A 1 154 ? -8.102 3.521 5.117 1.00 88.38 154 ASP A O 1
ATOM 1170 N N . MET A 1 155 ? -7.211 5.370 4.217 1.00 91.38 155 MET A N 1
ATOM 1171 C CA . MET A 1 155 ? -6.378 5.697 5.378 1.00 91.38 155 MET A CA 1
ATOM 1172 C C . MET A 1 155 ? -7.135 6.546 6.400 1.00 91.38 155 MET A C 1
ATOM 1174 O O . MET A 1 155 ? -7.065 6.288 7.602 1.00 91.38 155 MET A O 1
ATOM 1178 N N . VAL A 1 156 ? -7.843 7.574 5.928 1.00 94.94 156 VAL A N 1
ATOM 1179 C CA . VAL A 1 156 ? -8.399 8.627 6.785 1.00 94.94 156 VAL A CA 1
ATOM 1180 C C . VAL A 1 156 ? -9.759 8.270 7.381 1.00 94.94 156 VAL A C 1
ATOM 1182 O O . VAL A 1 156 ? -10.156 8.900 8.362 1.00 94.94 156 VAL A O 1
ATOM 1185 N N . SER A 1 157 ? -10.461 7.232 6.904 1.00 92.50 157 SER A N 1
ATOM 1186 C CA . SER A 1 157 ? -11.703 6.781 7.553 1.00 92.50 157 SER A CA 1
ATOM 1187 C C . SER A 1 157 ? -11.490 6.380 9.013 1.00 92.50 157 SER A C 1
ATOM 1189 O O . SER A 1 157 ? -12.341 6.666 9.864 1.00 92.50 157 SER A O 1
ATOM 1191 N N . LYS A 1 158 ? -10.316 5.810 9.319 1.00 93.50 158 LYS A N 1
ATOM 1192 C CA . LYS A 1 158 ? -9.873 5.425 10.664 1.00 93.50 158 LYS A CA 1
ATOM 1193 C C . LYS A 1 158 ? -9.345 6.601 11.500 1.00 93.50 158 LYS A C 1
ATOM 1195 O O . LYS A 1 158 ? -8.985 6.392 12.653 1.00 93.50 158 LYS A O 1
ATOM 1200 N N . ALA A 1 159 ? -9.302 7.823 10.969 1.00 96.62 159 ALA A N 1
ATOM 1201 C CA . ALA A 1 159 ? -8.890 9.010 11.716 1.00 96.62 159 ALA A CA 1
ATOM 1202 C C . ALA A 1 159 ? -10.010 9.529 12.625 1.00 96.62 159 ALA A C 1
ATOM 1204 O O . ALA A 1 159 ? -11.177 9.586 12.211 1.00 96.62 159 ALA A O 1
ATOM 1205 N N . ARG A 1 160 ? -9.653 9.973 13.835 1.00 94.88 160 ARG A N 1
ATOM 1206 C CA . ARG A 1 160 ? -10.564 10.774 14.664 1.00 94.88 160 ARG A CA 1
ATOM 1207 C C . ARG A 1 160 ? -10.726 12.183 14.064 1.00 94.88 160 ARG A C 1
ATOM 1209 O O . ARG A 1 160 ? -9.816 12.653 13.379 1.00 94.88 160 ARG A O 1
ATOM 1216 N N . PRO A 1 161 ? -11.838 12.891 14.321 1.00 96.00 161 PRO A N 1
ATOM 1217 C CA . PRO A 1 161 ? -11.950 14.300 13.949 1.00 96.00 161 PRO A CA 1
ATOM 1218 C C . PRO A 1 161 ? -10.817 15.136 14.560 1.00 96.00 161 PRO A C 1
ATOM 1220 O O . PRO A 1 161 ? -10.481 14.948 15.733 1.00 96.00 161 PRO A O 1
ATOM 1223 N N . GLY A 1 162 ? -10.228 16.034 13.769 1.00 95.69 162 GLY A N 1
ATOM 1224 C CA . GLY A 1 162 ? -9.083 16.855 14.183 1.00 95.69 162 GLY A CA 1
ATOM 1225 C C . GLY A 1 162 ? -7.741 16.118 14.286 1.00 95.69 162 GLY A C 1
ATOM 1226 O O . GLY A 1 162 ? -6.788 16.688 14.807 1.00 95.69 162 GLY A O 1
ATOM 1227 N N . ALA A 1 163 ? -7.639 14.862 13.830 1.00 97.06 163 ALA A N 1
ATOM 1228 C CA . ALA A 1 163 ? -6.367 14.137 13.830 1.00 97.06 163 ALA A CA 1
ATOM 1229 C C . ALA A 1 163 ? -5.323 14.810 12.928 1.00 97.06 163 ALA A C 1
ATOM 1231 O O . ALA A 1 163 ? -5.659 15.409 11.903 1.00 97.06 163 ALA A O 1
ATOM 1232 N N . SER A 1 164 ? -4.046 14.634 13.266 1.00 97.94 164 SER A N 1
ATOM 1233 C CA . SER A 1 164 ? -2.945 15.016 12.379 1.00 97.94 164 SER A CA 1
ATOM 1234 C C . SER A 1 164 ? -2.775 13.982 11.269 1.00 97.94 164 SER A C 1
ATOM 1236 O O . SER A 1 164 ? -2.630 12.792 11.549 1.00 97.94 164 SER A O 1
ATOM 1238 N N . PHE A 1 165 ? -2.750 14.427 10.012 1.00 97.94 165 PHE A N 1
ATOM 1239 C CA . PHE A 1 165 ? -2.451 13.583 8.857 1.00 97.94 165 PHE A CA 1
ATOM 1240 C C . PHE A 1 165 ? -1.212 14.101 8.128 1.00 97.94 165 PHE A C 1
ATOM 1242 O O . PHE A 1 165 ? -1.228 15.192 7.567 1.00 97.94 165 PHE A O 1
ATOM 1249 N N . VAL A 1 166 ? -0.134 13.318 8.130 1.00 97.88 166 VAL A N 1
ATOM 1250 C CA . VAL A 1 166 ? 1.148 13.682 7.514 1.00 97.88 166 VAL A CA 1
ATOM 1251 C C . VAL A 1 166 ? 1.363 12.886 6.234 1.00 97.88 166 VAL A C 1
ATOM 1253 O O . VAL A 1 166 ? 1.299 11.658 6.242 1.00 97.88 166 VAL A O 1
ATOM 1256 N N . VAL A 1 167 ? 1.667 13.563 5.130 1.00 97.00 167 VAL A N 1
ATOM 1257 C CA . VAL A 1 167 ? 1.940 12.925 3.837 1.00 97.00 167 VAL A CA 1
ATOM 1258 C C . VAL A 1 167 ? 3.361 13.248 3.382 1.00 97.00 167 VAL A C 1
ATOM 1260 O O . VAL A 1 167 ? 3.719 14.416 3.234 1.00 97.00 167 VAL A O 1
ATOM 1263 N N . ASN A 1 168 ? 4.164 12.209 3.136 1.00 94.75 168 ASN A N 1
ATOM 1264 C CA . ASN A 1 168 ? 5.448 12.346 2.453 1.00 94.75 168 ASN A CA 1
ATOM 1265 C C . ASN A 1 168 ? 5.197 12.566 0.955 1.00 94.75 168 ASN A C 1
ATOM 1267 O O . ASN A 1 168 ? 4.824 11.628 0.243 1.00 94.75 168 ASN A O 1
ATOM 1271 N N . CYS A 1 169 ? 5.356 13.799 0.486 1.00 91.44 169 CYS A N 1
ATOM 1272 C CA . CYS A 1 169 ? 5.206 14.160 -0.916 1.00 91.44 169 CYS A CA 1
ATOM 1273 C C . CYS A 1 169 ? 5.946 15.469 -1.246 1.00 91.44 169 CYS A C 1
ATOM 1275 O O . CYS A 1 169 ? 6.126 16.319 -0.373 1.00 91.44 169 CYS A O 1
ATOM 1277 N N . PRO A 1 170 ? 6.320 15.680 -2.521 1.00 87.94 170 PRO A N 1
ATOM 1278 C CA . PRO A 1 170 ? 6.936 16.933 -2.963 1.00 87.94 170 PRO A CA 1
ATOM 1279 C C . PRO A 1 170 ? 5.924 18.088 -3.102 1.00 87.94 170 PRO A C 1
ATOM 1281 O O . PRO A 1 170 ? 6.298 19.224 -3.395 1.00 87.94 170 PRO A O 1
ATOM 1284 N N . TRP A 1 171 ? 4.627 17.818 -2.929 1.00 90.50 171 TRP A N 1
ATOM 1285 C CA . TRP A 1 171 ? 3.554 18.773 -3.197 1.00 90.50 171 TRP A CA 1
ATOM 1286 C C . TRP A 1 171 ? 3.302 19.678 -1.994 1.00 90.50 171 TRP A C 1
ATOM 1288 O O . TRP A 1 171 ? 3.068 19.219 -0.874 1.00 90.50 171 TRP A O 1
ATOM 1298 N N . SER A 1 172 ? 3.312 20.989 -2.232 1.00 83.69 172 SER A N 1
ATOM 1299 C CA . SER A 1 172 ? 3.093 21.976 -1.166 1.00 83.69 172 SER A CA 1
ATOM 1300 C C . SER A 1 172 ? 2.074 23.059 -1.503 1.00 83.69 172 SER A C 1
ATOM 1302 O O . SER A 1 172 ? 1.656 23.788 -0.605 1.00 83.69 172 SER A O 1
ATOM 1304 N N . THR A 1 173 ? 1.629 23.154 -2.757 1.00 91.00 173 THR A N 1
ATOM 1305 C CA . THR A 1 173 ? 0.576 24.090 -3.161 1.00 91.00 173 THR A CA 1
ATOM 1306 C C . THR A 1 173 ? -0.787 23.399 -3.206 1.00 91.00 173 THR A C 1
ATOM 1308 O O . THR A 1 173 ? -0.886 22.194 -3.434 1.00 91.00 173 THR A O 1
ATOM 1311 N N . ILE A 1 174 ? -1.868 24.160 -3.018 1.00 93.31 174 ILE A N 1
ATOM 1312 C CA . ILE A 1 174 ? -3.235 23.627 -3.148 1.00 93.31 174 ILE A CA 1
ATOM 1313 C C . ILE A 1 174 ? -3.515 23.127 -4.568 1.00 93.31 174 ILE A C 1
ATOM 1315 O O . ILE A 1 174 ? -4.259 22.164 -4.732 1.00 93.31 174 ILE A O 1
ATOM 1319 N N . GLU A 1 175 ? -2.911 23.743 -5.583 1.00 89.75 175 GLU A N 1
ATOM 1320 C CA . GLU A 1 175 ? -3.020 23.289 -6.969 1.00 89.75 175 GLU A CA 1
ATOM 1321 C C . GLU A 1 175 ? -2.407 21.896 -7.145 1.00 89.75 175 GLU A C 1
ATOM 1323 O O . GLU A 1 175 ? -3.091 20.985 -7.614 1.00 89.75 175 GLU A O 1
ATOM 1328 N N . ASP A 1 176 ? -1.175 21.690 -6.669 1.00 88.12 176 ASP A N 1
ATOM 1329 C CA . ASP A 1 176 ? -0.523 20.379 -6.720 1.00 88.12 176 ASP A CA 1
ATOM 1330 C C . ASP A 1 176 ? -1.336 19.327 -5.966 1.00 88.12 176 ASP A C 1
ATOM 1332 O O . ASP A 1 176 ? -1.550 18.223 -6.463 1.00 88.12 176 ASP A O 1
ATOM 1336 N N . LEU A 1 177 ? -1.832 19.664 -4.773 1.00 90.62 177 LEU A N 1
ATOM 1337 C CA . LEU A 1 177 ? -2.638 18.742 -3.975 1.00 90.62 177 LEU A CA 1
ATOM 1338 C C . LEU A 1 177 ? -3.976 18.429 -4.648 1.00 90.62 177 LEU A C 1
ATOM 1340 O O . LEU A 1 177 ? -4.392 17.280 -4.645 1.00 90.62 177 LEU A O 1
ATOM 1344 N N . ASN A 1 178 ? -4.637 19.394 -5.287 1.00 89.44 178 ASN A N 1
ATOM 1345 C CA . ASN A 1 178 ? -5.860 19.129 -6.051 1.00 89.44 178 ASN A CA 1
ATOM 1346 C C . ASN A 1 178 ? -5.612 18.197 -7.245 1.00 89.44 178 ASN A C 1
ATOM 1348 O O . ASN A 1 178 ? -6.486 17.394 -7.570 1.00 89.44 178 ASN A O 1
ATOM 1352 N N . ASN A 1 179 ? -4.435 18.296 -7.865 1.00 83.94 179 ASN A N 1
ATOM 1353 C CA . ASN A 1 179 ? -4.042 17.469 -9.002 1.00 83.94 179 ASN A CA 1
ATOM 1354 C C . ASN A 1 179 ? -3.591 16.059 -8.595 1.00 83.94 179 ASN A C 1
ATOM 1356 O O . ASN A 1 179 ? -3.672 15.152 -9.415 1.00 83.94 179 ASN A O 1
ATOM 1360 N N . ASN A 1 180 ? -3.122 15.866 -7.357 1.00 83.56 180 ASN A N 1
ATOM 1361 C CA . ASN A 1 180 ? -2.510 14.609 -6.910 1.00 83.56 180 ASN A CA 1
ATOM 1362 C C . ASN A 1 180 ? -3.239 13.906 -5.751 1.00 83.56 180 ASN A C 1
ATOM 1364 O O . ASN A 1 180 ? -2.938 12.751 -5.459 1.00 83.56 180 ASN A O 1
ATOM 1368 N N . PHE A 1 181 ? -4.170 14.561 -5.052 1.00 89.50 181 PHE A N 1
ATOM 1369 C CA . PHE A 1 181 ? -4.984 13.930 -4.010 1.00 89.50 181 PHE A CA 1
ATOM 1370 C C . PHE A 1 181 ? -6.360 13.566 -4.585 1.00 89.50 181 PHE A C 1
ATOM 1372 O O . PHE A 1 181 ? -7.076 14.452 -5.073 1.00 89.50 181 PHE A O 1
ATOM 1379 N N . PRO A 1 182 ? -6.780 12.290 -4.485 1.00 87.75 182 PRO A N 1
ATOM 1380 C CA . PRO A 1 182 ? -8.114 11.867 -4.896 1.00 87.75 182 PRO A CA 1
ATOM 1381 C C . PRO A 1 182 ? -9.219 12.719 -4.264 1.00 87.75 182 PRO A C 1
ATOM 1383 O O . PRO A 1 182 ? -9.103 13.160 -3.118 1.00 87.75 182 PRO A O 1
ATOM 1386 N N . ALA A 1 183 ? -10.315 12.935 -4.994 1.00 90.25 183 ALA A N 1
ATOM 1387 C CA . ALA A 1 183 ? -11.424 13.750 -4.505 1.00 90.25 183 ALA A CA 1
ATOM 1388 C C . ALA A 1 183 ? -12.055 13.165 -3.228 1.00 90.25 183 ALA A C 1
ATOM 1390 O O . ALA A 1 183 ? -12.236 13.915 -2.272 1.00 90.25 183 ALA A O 1
ATOM 1391 N N . LYS A 1 184 ? -12.257 11.838 -3.152 1.00 90.06 184 LYS A N 1
ATOM 1392 C CA . LYS A 1 184 ? -12.654 11.143 -1.911 1.00 90.06 184 LYS A CA 1
ATOM 1393 C C . LYS A 1 184 ? -11.762 11.498 -0.714 1.00 90.06 184 LYS A C 1
ATOM 1395 O O . LYS A 1 184 ? -12.279 11.933 0.309 1.00 90.06 184 LYS A O 1
ATOM 1400 N N . LEU A 1 185 ? -10.439 11.389 -0.864 1.00 93.19 185 LEU A N 1
ATOM 1401 C CA . LEU A 1 185 ? -9.488 11.710 0.206 1.00 93.19 185 LEU A CA 1
ATOM 1402 C C . LEU A 1 185 ? -9.610 13.178 0.646 1.00 93.19 185 LEU A C 1
ATOM 1404 O O . LEU A 1 185 ? -9.627 13.468 1.839 1.00 93.19 185 LEU A O 1
ATOM 1408 N N . ARG A 1 186 ? -9.719 14.110 -0.310 1.00 94.38 186 ARG A N 1
ATOM 1409 C CA . ARG A 1 186 ? -9.893 15.542 -0.015 1.00 94.38 186 ARG A CA 1
ATOM 1410 C C . ARG A 1 186 ? -11.187 15.820 0.756 1.00 94.38 186 ARG A C 1
ATOM 1412 O O . ARG A 1 186 ? -11.143 16.581 1.723 1.00 94.38 186 ARG A O 1
ATOM 1419 N N . ARG A 1 187 ? -12.301 15.180 0.376 1.00 94.81 187 ARG A N 1
ATOM 1420 C CA . ARG A 1 187 ? -13.577 15.272 1.107 1.00 94.81 187 ARG A CA 1
ATOM 1421 C C . ARG A 1 187 ? -13.425 14.769 2.538 1.00 94.81 187 ARG A C 1
ATOM 1423 O O . ARG A 1 187 ? -13.724 15.513 3.461 1.00 94.81 187 ARG A O 1
ATOM 1430 N N . GLU A 1 188 ? -12.880 13.570 2.730 1.00 94.94 188 GLU A N 1
ATOM 1431 C CA . GLU A 1 188 ? -12.742 12.953 4.057 1.00 94.94 188 GLU A CA 1
ATOM 1432 C C . GLU A 1 188 ? -11.812 13.746 4.991 1.00 94.94 188 GLU A C 1
ATOM 1434 O O . GLU A 1 188 ? -12.099 13.874 6.184 1.00 94.94 188 GLU A O 1
ATOM 1439 N N . ILE A 1 189 ? -10.727 14.325 4.455 1.00 96.94 189 ILE A N 1
ATOM 1440 C CA . ILE A 1 189 ? -9.853 15.250 5.195 1.00 96.94 189 ILE A CA 1
ATOM 1441 C C . ILE A 1 189 ? -10.659 16.449 5.707 1.00 96.94 189 ILE A C 1
ATOM 1443 O O . ILE A 1 189 ? -10.563 16.796 6.885 1.00 96.94 189 ILE A O 1
ATOM 1447 N N . ALA A 1 190 ? -11.459 17.067 4.835 1.00 97.00 190 ALA A N 1
ATOM 1448 C CA . ALA A 1 190 ? -12.227 18.259 5.171 1.00 97.00 190 ALA A CA 1
ATOM 1449 C C . ALA A 1 190 ? -13.423 17.960 6.094 1.00 97.00 190 ALA A C 1
ATOM 1451 O O . ALA A 1 190 ? -13.662 18.709 7.037 1.00 97.00 190 ALA A O 1
ATOM 1452 N N . GLU A 1 191 ? -14.143 16.857 5.876 1.00 96.12 191 GLU A N 1
ATOM 1453 C CA . GLU A 1 191 ? -15.289 16.424 6.692 1.00 96.12 191 GLU A CA 1
ATOM 1454 C C . GLU A 1 191 ? -14.885 16.126 8.139 1.00 96.12 191 GLU A C 1
ATOM 1456 O O . GLU A 1 191 ? -15.602 16.480 9.075 1.00 96.12 191 GLU A O 1
ATOM 1461 N N . LYS A 1 192 ? -13.717 15.502 8.335 1.00 96.56 192 LYS A N 1
ATOM 1462 C CA . LYS A 1 192 ? -13.161 15.226 9.667 1.00 96.56 192 LYS A CA 1
ATOM 1463 C C . LYS A 1 192 ? -12.369 16.404 10.243 1.00 96.56 192 LYS A C 1
ATOM 1465 O O . LYS A 1 192 ? -11.938 16.321 11.394 1.00 96.56 192 LYS A O 1
ATOM 1470 N N . GLY A 1 193 ? -12.163 17.473 9.471 1.00 97.19 193 GLY A N 1
ATOM 1471 C CA . GLY A 1 193 ? -11.370 18.636 9.870 1.00 97.19 193 GLY A CA 1
ATOM 1472 C C . GLY A 1 193 ? -9.945 18.263 10.277 1.00 97.19 193 GLY A C 1
ATOM 1473 O O . GLY A 1 193 ? -9.486 18.694 11.330 1.00 97.19 193 GLY A O 1
ATOM 1474 N N . LEU A 1 194 ? -9.281 17.399 9.504 1.00 97.81 194 LEU A N 1
ATOM 1475 C CA . LEU A 1 194 ? -7.942 16.908 9.843 1.00 97.81 194 LEU A CA 1
ATOM 1476 C C . LEU A 1 194 ? -6.893 18.015 9.719 1.00 97.81 194 LEU A C 1
ATOM 1478 O O . LEU A 1 194 ? -6.930 18.825 8.789 1.00 97.81 194 LEU A O 1
ATOM 1482 N N . ASP A 1 195 ? -5.898 17.989 10.598 1.00 97.62 195 ASP A N 1
ATOM 1483 C CA . ASP A 1 195 ? -4.712 18.820 10.456 1.00 97.62 195 ASP A CA 1
ATOM 1484 C C . ASP A 1 195 ? -3.761 18.167 9.442 1.00 97.62 195 ASP A C 1
ATOM 1486 O O . ASP A 1 195 ? -2.990 17.265 9.769 1.00 97.62 195 ASP A O 1
ATOM 1490 N N . LEU A 1 196 ? -3.852 18.597 8.180 1.00 97.62 196 LEU A N 1
ATOM 1491 C CA . LEU A 1 196 ? -3.035 18.073 7.084 1.00 97.62 196 LEU A CA 1
ATOM 1492 C C . LEU A 1 196 ? -1.642 18.718 7.070 1.00 97.62 196 LEU A C 1
ATOM 1494 O O . LEU A 1 196 ? -1.513 19.944 7.018 1.00 97.62 196 LEU A O 1
ATOM 1498 N N . TYR A 1 197 ? -0.607 17.883 7.013 1.00 97.81 197 TYR A N 1
ATOM 1499 C CA . TYR A 1 197 ? 0.786 18.287 6.854 1.00 97.81 197 TYR A CA 1
ATOM 1500 C C . TYR A 1 197 ? 1.431 17.579 5.660 1.00 97.81 197 TYR A C 1
ATOM 1502 O O . TYR A 1 197 ? 1.212 16.384 5.449 1.00 97.81 197 TYR A O 1
ATOM 1510 N N . THR A 1 198 ? 2.269 18.290 4.906 1.00 97.12 198 THR A N 1
ATOM 1511 C CA . THR A 1 198 ? 3.104 17.700 3.849 1.00 97.12 198 THR A CA 1
ATOM 1512 C C . THR A 1 198 ? 4.583 17.946 4.102 1.00 97.12 198 THR A C 1
ATOM 1514 O O . THR A 1 198 ? 4.976 18.949 4.705 1.00 97.12 198 THR A O 1
ATOM 1517 N N . ILE A 1 199 ? 5.411 17.000 3.664 1.00 95.88 199 ILE A N 1
ATOM 1518 C CA . ILE A 1 199 ? 6.869 17.087 3.740 1.00 95.88 199 ILE A CA 1
ATOM 1519 C C . ILE A 1 199 ? 7.496 16.282 2.602 1.00 95.88 199 ILE A C 1
ATOM 1521 O O . ILE A 1 199 ? 7.089 15.153 2.352 1.00 95.88 199 ILE A O 1
ATOM 1525 N N . ASP A 1 200 ? 8.511 16.836 1.940 1.00 94.38 200 ASP A N 1
ATOM 1526 C CA . ASP A 1 200 ? 9.335 16.079 0.995 1.00 94.38 200 ASP A CA 1
ATOM 1527 C C . ASP A 1 200 ? 10.493 15.428 1.755 1.00 94.38 200 ASP A C 1
ATOM 1529 O O . ASP A 1 200 ? 11.593 15.978 1.865 1.00 94.38 200 ASP A O 1
ATOM 1533 N N . ALA A 1 201 ? 10.236 14.259 2.341 1.00 92.19 201 ALA A N 1
ATOM 1534 C CA . ALA A 1 201 ? 11.227 13.602 3.181 1.00 92.19 201 ALA A CA 1
ATOM 1535 C C . ALA A 1 201 ? 12.456 13.134 2.387 1.00 92.19 201 ALA A C 1
ATOM 1537 O O . ALA A 1 201 ? 13.545 13.032 2.954 1.00 92.19 201 ALA A O 1
ATOM 1538 N N . HIS A 1 202 ? 12.310 12.892 1.082 1.00 89.44 202 HIS A N 1
ATOM 1539 C CA . HIS A 1 202 ? 13.415 12.516 0.201 1.00 89.44 202 HIS A CA 1
ATOM 1540 C C . HIS A 1 202 ? 14.355 13.699 -0.045 1.00 89.44 202 HIS A C 1
ATOM 1542 O O . HIS A 1 202 ? 15.578 13.552 0.063 1.00 89.44 202 HIS A O 1
ATOM 1548 N N . ALA A 1 203 ? 13.799 14.882 -0.322 1.00 90.56 203 ALA A N 1
ATOM 1549 C CA . ALA A 1 203 ? 14.579 16.105 -0.477 1.00 90.56 203 ALA A CA 1
ATOM 1550 C C . ALA A 1 203 ? 15.255 16.512 0.840 1.00 90.56 203 ALA A C 1
ATOM 1552 O O . ALA A 1 203 ? 16.440 16.846 0.839 1.00 90.56 203 ALA A O 1
ATOM 1553 N N . VAL A 1 204 ? 14.539 16.411 1.968 1.00 92.00 204 VAL A N 1
ATOM 1554 C CA . VAL A 1 204 ? 15.092 16.701 3.302 1.00 92.00 204 VAL A CA 1
ATOM 1555 C C . VAL A 1 204 ? 16.221 15.734 3.660 1.00 92.00 204 VAL A C 1
ATOM 1557 O O . VAL A 1 204 ? 17.270 16.173 4.116 1.00 92.00 204 VAL A O 1
ATOM 1560 N N . ALA A 1 205 ? 16.061 14.428 3.423 1.00 89.44 205 ALA A N 1
ATOM 1561 C CA . ALA A 1 205 ? 17.133 13.458 3.658 1.00 89.44 205 ALA A CA 1
ATOM 1562 C C . ALA A 1 205 ? 18.380 13.790 2.821 1.00 89.44 205 ALA A C 1
ATOM 1564 O O . ALA A 1 205 ? 19.499 13.791 3.335 1.00 89.44 205 ALA A O 1
ATOM 1565 N N . THR A 1 206 ? 18.180 14.134 1.547 1.00 89.56 206 THR A N 1
ATOM 1566 C CA . THR A 1 206 ? 19.273 14.463 0.625 1.00 89.56 206 THR A CA 1
ATOM 1567 C C . THR A 1 206 ? 20.015 15.736 1.038 1.00 89.56 206 THR A C 1
ATOM 1569 O O . THR A 1 206 ? 21.244 15.766 0.984 1.00 89.56 206 THR A O 1
ATOM 1572 N N . SER A 1 207 ? 19.303 16.772 1.496 1.00 91.12 207 SER A N 1
ATOM 1573 C CA . SER A 1 207 ? 19.914 18.053 1.882 1.00 91.12 207 SER A CA 1
ATOM 1574 C C . SER A 1 207 ? 20.829 17.947 3.106 1.00 91.12 207 SER A C 1
ATOM 1576 O O . SER A 1 207 ? 21.774 18.723 3.228 1.00 91.12 207 SER A O 1
ATOM 1578 N N . VAL A 1 208 ? 20.597 16.956 3.974 1.00 88.94 208 VAL A N 1
ATOM 1579 C CA . VAL A 1 208 ? 21.413 16.684 5.170 1.00 88.94 208 VAL A CA 1
ATOM 1580 C C . VAL A 1 208 ? 22.437 15.557 4.970 1.00 88.94 208 VAL A C 1
ATOM 1582 O O . VAL A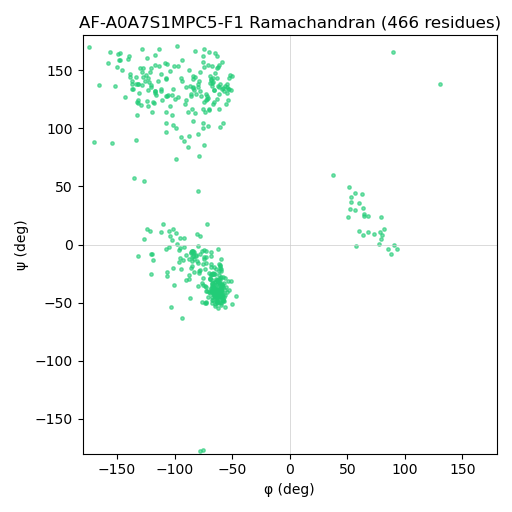 1 208 ? 23.054 15.102 5.931 1.00 88.94 208 VAL A O 1
ATOM 1585 N N . GLY A 1 209 ? 22.634 15.091 3.731 1.00 84.94 209 GLY A N 1
ATOM 1586 C CA . GLY A 1 209 ? 23.639 14.078 3.389 1.00 84.94 209 GLY A CA 1
ATOM 1587 C C . GLY A 1 209 ? 23.222 12.626 3.655 1.00 84.94 209 GLY A C 1
ATOM 1588 O O . GLY A 1 209 ? 24.067 11.729 3.622 1.00 84.94 209 GLY A O 1
ATOM 1589 N N . LEU A 1 210 ? 21.936 12.360 3.905 1.00 84.62 210 LEU A N 1
ATOM 1590 C CA . LEU A 1 210 ? 21.395 11.002 3.956 1.00 84.62 210 LEU A CA 1
ATOM 1591 C C . LEU A 1 210 ? 20.962 10.539 2.553 1.00 84.62 210 LEU A C 1
ATOM 1593 O O . LEU A 1 210 ? 20.525 11.345 1.734 1.00 84.62 210 LEU A O 1
ATOM 1597 N N . PRO A 1 211 ? 21.026 9.227 2.252 1.00 82.06 211 PRO A N 1
ATOM 1598 C CA . PRO A 1 211 ? 20.468 8.704 1.011 1.00 82.06 211 PRO A CA 1
ATOM 1599 C C . PRO A 1 211 ? 18.974 9.030 0.898 1.00 82.06 211 PRO A C 1
ATOM 1601 O O . PRO A 1 211 ? 18.231 8.760 1.842 1.00 82.06 211 PRO A O 1
ATOM 1604 N N . ALA A 1 212 ? 18.523 9.497 -0.271 1.00 76.38 212 ALA A N 1
ATOM 1605 C CA . ALA A 1 212 ? 17.133 9.902 -0.521 1.00 76.38 212 ALA A CA 1
ATOM 1606 C C . ALA A 1 212 ? 16.090 8.848 -0.102 1.00 76.38 212 ALA A C 1
ATOM 1608 O O . ALA A 1 212 ? 14.999 9.184 0.342 1.00 76.38 212 ALA A O 1
ATOM 1609 N N . LYS A 1 213 ? 16.427 7.554 -0.187 1.00 75.56 213 LYS A N 1
ATOM 1610 C CA . LYS A 1 213 ? 15.541 6.439 0.194 1.00 75.56 213 LYS A CA 1
ATOM 1611 C C . LYS A 1 213 ? 15.340 6.282 1.711 1.00 75.56 213 LYS A C 1
ATOM 1613 O O . LYS A 1 213 ? 14.501 5.493 2.131 1.00 75.56 213 LYS A O 1
ATOM 1618 N N . ARG A 1 214 ? 16.110 6.981 2.555 1.00 80.44 214 ARG A N 1
ATOM 1619 C CA . ARG A 1 214 ? 16.036 6.891 4.025 1.00 80.44 214 ARG A CA 1
ATOM 1620 C C . ARG A 1 214 ? 15.220 8.038 4.617 1.00 80.44 214 ARG A C 1
ATOM 1622 O O . ARG A 1 214 ? 15.757 8.936 5.255 1.00 80.44 214 ARG A O 1
ATOM 1629 N N . ILE A 1 215 ? 13.906 7.955 4.444 1.00 89.06 215 ILE A N 1
ATOM 1630 C CA . ILE A 1 215 ? 12.942 8.936 4.971 1.00 89.06 215 ILE A CA 1
ATOM 1631 C C . ILE A 1 215 ? 12.593 8.720 6.452 1.00 89.06 215 ILE A C 1
ATOM 1633 O O . ILE A 1 215 ? 11.935 9.551 7.072 1.00 89.06 215 ILE A O 1
ATOM 1637 N N . ASN A 1 216 ? 13.015 7.592 7.028 1.00 87.88 216 ASN A N 1
ATOM 1638 C CA . ASN A 1 216 ? 12.578 7.119 8.338 1.00 87.88 216 ASN A CA 1
ATOM 1639 C C . ASN A 1 216 ? 12.810 8.129 9.476 1.00 87.88 216 ASN A C 1
ATOM 1641 O O . ASN A 1 216 ? 11.901 8.331 10.273 1.00 87.88 216 ASN A O 1
ATOM 1645 N N . GLN A 1 217 ? 13.973 8.788 9.533 1.00 86.44 217 GLN A N 1
ATOM 1646 C CA . GLN A 1 217 ? 14.250 9.789 10.574 1.00 86.44 217 GLN A CA 1
ATOM 1647 C C . GLN A 1 217 ? 13.389 11.039 10.433 1.00 86.44 217 GLN A C 1
ATOM 1649 O O . GLN A 1 217 ? 12.897 11.565 11.426 1.00 86.44 217 GLN A O 1
ATOM 1654 N N . VAL A 1 218 ? 13.190 11.494 9.195 1.00 91.88 218 VAL A N 1
ATOM 1655 C CA . VAL A 1 218 ? 12.394 12.686 8.901 1.00 91.88 218 VAL A CA 1
ATOM 1656 C C . VAL A 1 218 ? 10.948 12.456 9.337 1.00 91.88 218 VAL A C 1
ATOM 1658 O O . VAL A 1 218 ? 10.403 13.233 10.115 1.00 91.88 218 VAL A O 1
ATOM 1661 N N . MET A 1 219 ? 10.359 11.328 8.930 1.00 94.12 219 MET A N 1
ATOM 1662 C CA . MET A 1 219 ? 8.981 10.985 9.292 1.00 94.12 219 MET A CA 1
ATOM 1663 C C . MET A 1 219 ? 8.815 10.697 10.791 1.00 94.12 219 MET A C 1
ATOM 1665 O O . MET A 1 219 ? 7.793 11.049 11.380 1.00 94.12 219 MET A O 1
ATOM 1669 N N . GLN A 1 220 ? 9.819 10.088 11.431 1.00 90.06 220 GLN A N 1
ATOM 1670 C CA . GLN A 1 220 ? 9.814 9.862 12.877 1.00 90.06 220 GLN A CA 1
ATOM 1671 C C . GLN A 1 220 ? 9.854 11.184 13.654 1.00 90.06 220 GLN A C 1
ATOM 1673 O O . GLN A 1 220 ? 9.105 11.345 14.616 1.00 90.06 220 GLN A O 1
ATOM 1678 N N . ALA A 1 221 ? 10.675 12.146 13.224 1.00 89.38 221 ALA A N 1
ATOM 1679 C CA . ALA A 1 221 ? 10.721 13.477 13.820 1.00 89.38 221 ALA A CA 1
ATOM 1680 C C . ALA A 1 221 ? 9.370 14.198 13.700 1.00 89.38 221 ALA A C 1
ATOM 1682 O O . ALA A 1 221 ? 8.893 14.761 14.685 1.00 89.38 221 ALA A O 1
ATOM 1683 N N . SER A 1 222 ? 8.709 14.114 12.537 1.00 93.12 222 SER A N 1
ATOM 1684 C CA . SER A 1 222 ? 7.357 14.661 12.348 1.00 93.12 222 SER A CA 1
ATOM 1685 C C . SER A 1 222 ? 6.341 14.044 13.314 1.00 93.12 222 SER A C 1
ATOM 1687 O O . SER A 1 222 ? 5.533 14.769 13.892 1.00 93.12 222 SER A O 1
ATOM 1689 N N . PHE A 1 223 ? 6.406 12.728 13.550 1.00 93.75 223 PHE A N 1
ATOM 1690 C CA . PHE A 1 223 ? 5.529 12.056 14.512 1.00 93.75 223 PHE A CA 1
ATOM 1691 C C . PHE A 1 223 ? 5.728 12.567 15.942 1.00 93.75 223 PHE A C 1
ATOM 1693 O O . PHE A 1 223 ? 4.752 12.917 16.603 1.00 93.75 223 PHE A O 1
ATOM 1700 N N . PHE A 1 224 ? 6.966 12.646 16.433 1.00 89.50 224 PHE A N 1
ATOM 1701 C CA . PHE A 1 224 ? 7.219 13.150 17.788 1.00 89.50 224 PHE A CA 1
ATOM 1702 C C . PHE A 1 224 ? 6.838 14.623 17.941 1.00 89.50 224 PHE A C 1
ATOM 1704 O O . PHE A 1 224 ? 6.263 14.992 18.960 1.00 89.50 224 PHE A O 1
ATOM 1711 N N . HIS A 1 225 ? 7.090 15.439 16.915 1.00 88.56 225 HIS A N 1
ATOM 1712 C CA . HIS A 1 225 ? 6.729 16.853 16.923 1.00 88.56 225 HIS A CA 1
ATOM 1713 C C . HIS A 1 225 ? 5.212 17.083 16.993 1.00 88.56 225 HIS A C 1
ATOM 1715 O O . HIS A 1 225 ? 4.765 17.962 17.720 1.00 88.56 225 HIS A O 1
ATOM 1721 N N . LEU A 1 226 ? 4.417 16.302 16.251 1.00 91.31 226 LEU A N 1
ATOM 1722 C CA . LEU A 1 226 ? 2.965 16.502 16.169 1.00 91.31 226 LEU A CA 1
ATOM 1723 C C . LEU A 1 226 ? 2.166 15.728 17.223 1.00 91.31 226 LEU A C 1
ATOM 1725 O O . LEU A 1 226 ? 1.096 16.174 17.625 1.00 91.31 226 LEU A O 1
ATOM 1729 N N . SER A 1 227 ? 2.652 14.567 17.667 1.00 86.38 227 SER A N 1
ATOM 1730 C CA . SER A 1 227 ? 1.910 13.720 18.612 1.00 86.38 227 SER A CA 1
ATOM 1731 C C . SER A 1 227 ? 1.882 14.273 20.037 1.00 86.38 227 SER A C 1
ATOM 1733 O O . SER A 1 227 ? 1.006 13.883 20.806 1.00 86.38 227 SER A O 1
ATOM 1735 N N . ASN A 1 228 ? 2.825 15.155 20.401 1.00 78.38 228 ASN A N 1
ATOM 1736 C CA . ASN A 1 228 ? 2.973 15.727 21.747 1.00 78.38 228 ASN A CA 1
ATOM 1737 C C . ASN A 1 228 ? 2.995 14.676 22.880 1.00 78.38 228 ASN A C 1
ATOM 1739 O O . ASN A 1 228 ? 2.671 14.986 24.024 1.00 78.38 228 ASN A O 1
ATOM 1743 N N . ILE A 1 229 ? 3.370 13.425 22.576 1.00 82.62 229 ILE A N 1
ATOM 1744 C CA . ILE A 1 229 ? 3.454 12.328 23.560 1.00 82.62 229 ILE A CA 1
ATOM 1745 C C . ILE A 1 229 ? 4.611 12.559 24.539 1.00 82.62 229 ILE A C 1
ATOM 1747 O O . ILE A 1 229 ? 4.560 12.128 25.689 1.00 82.62 229 ILE A O 1
ATOM 1751 N N . LEU A 1 230 ? 5.658 13.238 24.074 1.00 76.75 230 LEU A N 1
ATOM 1752 C CA . LEU A 1 230 ? 6.800 13.656 24.869 1.00 76.75 230 LEU A CA 1
ATOM 1753 C C . LEU A 1 230 ? 6.793 15.186 24.999 1.00 76.75 230 LEU A C 1
ATOM 1755 O O . LEU A 1 230 ? 6.415 15.873 24.044 1.00 76.75 230 LEU A O 1
ATOM 1759 N N . PRO A 1 231 ? 7.258 15.747 26.130 1.00 70.75 231 PRO A N 1
ATOM 1760 C CA . PRO A 1 231 ? 7.547 17.173 26.216 1.00 70.75 231 PRO A CA 1
ATOM 1761 C C . PRO A 1 231 ? 8.490 17.609 25.074 1.00 70.75 231 PRO A C 1
ATOM 1763 O O . PRO A 1 231 ? 9.392 16.845 24.710 1.00 70.75 231 PRO A O 1
ATOM 1766 N N . PRO A 1 232 ? 8.332 18.812 24.488 1.00 61.69 232 PRO A N 1
ATOM 1767 C CA . PRO A 1 232 ? 9.121 19.232 23.323 1.00 61.69 232 PRO A CA 1
ATOM 1768 C C . PRO A 1 232 ? 10.641 19.214 23.549 1.00 61.69 232 PRO A C 1
ATOM 1770 O O . PRO A 1 232 ? 11.383 18.729 22.694 1.00 61.69 232 PRO A O 1
ATOM 1773 N N . GLU A 1 233 ? 11.096 19.681 24.716 1.00 63.22 233 GLU A N 1
ATOM 1774 C CA . GLU A 1 233 ? 12.521 19.702 25.088 1.00 63.22 233 GLU A CA 1
ATOM 1775 C C . GLU A 1 233 ? 13.092 18.285 25.266 1.00 63.22 233 GLU A C 1
ATOM 1777 O O . GLU A 1 233 ? 14.214 17.996 24.844 1.00 63.22 233 GLU A O 1
ATOM 1782 N N . ASP A 1 234 ? 12.285 17.361 25.798 1.00 67.62 234 ASP A N 1
ATOM 1783 C CA . ASP A 1 234 ? 12.675 15.960 25.958 1.00 67.62 234 ASP A CA 1
ATOM 1784 C C . ASP A 1 234 ? 12.675 15.221 24.613 1.00 67.62 234 ASP A C 1
ATOM 1786 O O . ASP A 1 234 ? 13.546 14.394 24.355 1.00 67.62 234 ASP A O 1
ATOM 1790 N N . SER A 1 235 ? 11.751 15.545 23.705 1.00 69.38 235 SER A N 1
ATOM 1791 C CA . SER A 1 235 ? 11.590 14.850 22.419 1.00 69.38 235 SER A CA 1
ATOM 1792 C C . SER A 1 235 ? 12.866 14.870 21.577 1.00 69.38 235 SER A C 1
ATOM 1794 O O . SER A 1 235 ? 13.316 13.826 21.097 1.00 69.38 235 SER A O 1
ATOM 1796 N N . LYS A 1 236 ? 13.485 16.048 21.419 1.00 73.88 236 LYS A N 1
ATOM 1797 C CA . LYS A 1 236 ? 14.703 16.200 20.612 1.00 73.88 236 LYS A CA 1
ATOM 1798 C C . LYS A 1 236 ? 15.888 15.477 21.249 1.00 73.88 236 LYS A C 1
ATOM 1800 O O . LYS A 1 236 ? 16.540 14.679 20.580 1.00 73.88 236 LYS A O 1
ATOM 1805 N N . ALA A 1 237 ? 16.135 15.708 22.539 1.00 77.62 237 ALA A N 1
ATOM 1806 C CA . ALA A 1 237 ? 17.247 15.086 23.253 1.00 77.62 237 ALA A CA 1
ATOM 1807 C C . ALA A 1 237 ? 17.150 13.549 23.246 1.00 77.62 237 ALA A C 1
ATOM 1809 O O . ALA A 1 237 ? 18.152 12.857 23.062 1.00 77.62 237 ALA A O 1
ATOM 1810 N N . GLN A 1 238 ? 15.939 13.001 23.388 1.00 73.25 238 GLN A N 1
ATOM 1811 C CA . GLN A 1 238 ? 15.711 11.555 23.368 1.00 73.25 238 GLN A CA 1
ATOM 1812 C C . GLN A 1 238 ? 15.913 10.948 21.976 1.00 73.25 238 GLN A C 1
ATOM 1814 O O . GLN A 1 238 ? 16.526 9.886 21.854 1.00 73.25 238 GLN A O 1
ATOM 1819 N N . LEU A 1 239 ? 15.447 11.623 20.923 1.00 74.50 239 LEU A N 1
ATOM 1820 C CA . LEU A 1 239 ? 15.682 11.190 19.546 1.00 74.50 239 LEU A CA 1
ATOM 1821 C C . LEU A 1 239 ? 17.171 11.220 19.188 1.00 74.50 239 LEU A C 1
ATOM 1823 O O . LEU A 1 239 ? 17.686 10.264 18.609 1.00 74.50 239 LEU A O 1
ATOM 1827 N N . GLU A 1 240 ? 17.890 12.268 19.592 1.00 81.06 240 GLU A N 1
ATOM 1828 C CA . GLU A 1 240 ? 19.339 12.356 19.401 1.00 81.06 240 GLU A CA 1
ATOM 1829 C C . GLU A 1 240 ? 20.086 11.246 20.159 1.00 81.06 240 GLU A C 1
ATOM 1831 O O . GLU A 1 240 ? 20.978 10.615 19.588 1.00 81.06 240 GLU A O 1
ATOM 1836 N N . ALA A 1 241 ? 19.683 10.939 21.397 1.00 79.94 241 ALA A N 1
ATOM 1837 C CA . ALA A 1 241 ? 20.257 9.843 22.178 1.00 79.94 241 ALA A CA 1
ATOM 1838 C C . ALA A 1 241 ? 19.973 8.459 21.560 1.00 79.94 241 ALA A C 1
ATOM 1840 O O . ALA A 1 241 ? 20.827 7.567 21.588 1.00 79.94 241 ALA A O 1
ATOM 1841 N N . ALA A 1 242 ? 18.788 8.263 20.973 1.00 74.25 242 ALA A N 1
ATOM 1842 C CA . ALA A 1 242 ? 18.455 7.042 20.244 1.00 74.25 242 ALA A CA 1
ATOM 1843 C C . ALA A 1 242 ? 19.319 6.881 18.982 1.00 74.25 242 ALA A C 1
ATOM 1845 O O . ALA A 1 242 ? 19.827 5.787 18.718 1.00 74.25 242 ALA A O 1
ATOM 1846 N N . ILE A 1 243 ? 19.554 7.972 18.243 1.00 76.62 243 ILE A N 1
ATOM 1847 C CA . ILE A 1 243 ? 20.475 7.996 17.098 1.00 76.62 243 ILE A CA 1
ATOM 1848 C C . ILE A 1 243 ? 21.895 7.629 17.543 1.00 76.62 243 ILE A C 1
ATOM 1850 O O . ILE A 1 243 ? 22.526 6.789 16.897 1.00 76.62 243 ILE A O 1
ATOM 1854 N N . ASP A 1 244 ? 22.381 8.186 18.656 1.00 82.38 244 ASP A N 1
ATOM 1855 C CA . ASP A 1 244 ? 23.709 7.868 19.197 1.00 82.38 244 ASP A CA 1
ATOM 1856 C C . ASP A 1 244 ? 23.837 6.375 19.535 1.00 82.38 244 ASP A C 1
ATOM 1858 O O . ASP A 1 244 ? 24.819 5.731 19.161 1.00 82.38 244 ASP A O 1
ATOM 1862 N N . ARG A 1 245 ? 22.814 5.778 20.159 1.00 78.44 245 ARG A N 1
ATOM 1863 C CA . ARG A 1 245 ? 22.791 4.337 20.467 1.00 78.44 245 ARG A CA 1
ATOM 1864 C C . ARG A 1 245 ? 22.782 3.472 19.199 1.00 78.44 245 ARG A C 1
ATOM 1866 O O . ARG A 1 245 ? 23.459 2.448 19.159 1.00 78.44 245 ARG A O 1
ATOM 1873 N N . MET A 1 246 ? 22.019 3.855 18.173 1.00 71.00 246 MET A N 1
ATOM 1874 C CA . MET A 1 246 ? 21.844 3.059 16.948 1.00 71.00 246 MET A CA 1
ATOM 1875 C C . MET A 1 246 ? 23.006 3.184 15.953 1.00 71.00 246 MET A C 1
ATOM 1877 O O . MET A 1 246 ? 23.333 2.217 15.257 1.00 71.00 246 MET A O 1
ATOM 1881 N N . TYR A 1 247 ? 23.604 4.371 15.842 1.00 76.50 247 TYR A N 1
ATOM 1882 C CA . TYR A 1 247 ? 24.574 4.703 14.795 1.00 76.50 247 TYR A CA 1
ATOM 1883 C C . TYR A 1 247 ? 25.947 5.117 15.327 1.00 76.50 247 TYR A C 1
ATOM 1885 O O . TYR A 1 247 ? 26.881 5.203 14.529 1.00 76.50 247 TYR A O 1
ATOM 1893 N N . GLY A 1 248 ? 26.113 5.297 16.643 1.00 77.94 248 GLY A N 1
ATOM 1894 C CA . GLY A 1 248 ? 27.369 5.738 17.261 1.00 77.94 248 GLY A CA 1
ATOM 1895 C C . GLY A 1 248 ? 28.566 4.832 16.974 1.00 77.94 248 GLY A C 1
ATOM 1896 O O . GLY A 1 248 ? 29.690 5.311 16.889 1.00 77.94 248 GLY A O 1
ATOM 1897 N N . GLN A 1 249 ? 28.333 3.537 16.738 1.00 77.50 249 GLN A N 1
ATOM 1898 C CA . GLN A 1 249 ? 29.388 2.588 16.357 1.00 77.50 249 GLN A CA 1
ATOM 1899 C C . GLN A 1 249 ? 29.716 2.579 14.853 1.00 77.50 249 GLN A C 1
ATOM 1901 O O . GLN A 1 249 ? 30.650 1.892 14.450 1.00 77.50 249 GLN A O 1
ATOM 1906 N N . LYS A 1 250 ? 28.950 3.283 14.004 1.00 78.00 250 LYS A N 1
ATOM 1907 C CA . LYS A 1 250 ? 29.131 3.251 12.541 1.00 78.00 250 LYS A CA 1
ATOM 1908 C C . LYS A 1 250 ? 30.034 4.369 12.039 1.00 78.00 250 LYS A C 1
ATOM 1910 O O . LYS A 1 250 ? 31.058 4.092 11.429 1.00 78.00 250 LYS A O 1
ATOM 1915 N N . SER A 1 251 ? 29.620 5.620 12.226 1.00 82.75 251 SER A N 1
ATOM 1916 C CA . SER A 1 251 ? 30.386 6.794 11.797 1.00 82.75 251 SER A CA 1
ATOM 1917 C C . SER A 1 251 ? 29.834 8.065 12.456 1.00 82.75 251 SER A C 1
ATOM 1919 O O . SER A 1 251 ? 28.608 8.234 12.469 1.00 82.75 251 SER A O 1
ATOM 1921 N N . PRO A 1 252 ? 30.701 8.977 12.938 1.00 84.81 252 PRO A N 1
ATOM 1922 C CA . PRO A 1 252 ? 30.295 10.300 13.414 1.00 84.81 252 PRO A CA 1
ATOM 1923 C C . PRO A 1 252 ? 29.503 11.104 12.374 1.00 84.81 252 PRO A C 1
ATOM 1925 O O . PRO A 1 252 ? 28.534 11.771 12.733 1.00 84.81 252 PRO A O 1
ATOM 1928 N N . ASP A 1 253 ? 29.848 10.987 11.088 1.00 83.75 253 ASP A N 1
ATOM 1929 C CA . ASP A 1 253 ? 29.171 11.718 10.008 1.00 83.75 253 ASP A CA 1
ATOM 1930 C C . ASP A 1 253 ? 27.729 11.238 9.829 1.00 83.75 253 ASP A C 1
ATOM 1932 O O . ASP A 1 253 ? 26.811 12.040 9.671 1.00 83.75 253 ASP A O 1
ATOM 1936 N N . ILE A 1 254 ? 27.505 9.921 9.932 1.00 81.50 254 ILE A N 1
ATOM 1937 C CA . ILE A 1 254 ? 26.159 9.338 9.870 1.00 81.50 254 ILE A CA 1
ATOM 1938 C C . ILE A 1 254 ? 25.335 9.817 11.065 1.00 81.50 254 ILE A C 1
ATOM 1940 O O . ILE A 1 254 ? 24.177 10.188 10.889 1.00 81.50 254 ILE A O 1
ATOM 1944 N N . VAL A 1 255 ? 25.906 9.831 12.271 1.00 84.31 255 VAL A N 1
ATOM 1945 C CA . VAL A 1 255 ? 25.220 10.335 13.470 1.00 84.31 255 VAL A CA 1
ATOM 1946 C C . VAL A 1 255 ? 24.830 11.802 13.287 1.00 84.31 255 VAL A C 1
ATOM 1948 O O . VAL A 1 255 ? 23.660 12.140 13.458 1.00 84.31 255 VAL A O 1
ATOM 1951 N N . SER A 1 256 ? 25.775 12.648 12.871 1.00 86.88 256 SER A N 1
ATOM 1952 C CA . SER A 1 256 ? 25.544 14.076 12.625 1.00 86.88 256 SER A CA 1
ATOM 1953 C C . SER A 1 256 ? 24.440 14.307 11.586 1.00 86.88 256 SER A C 1
ATOM 1955 O O . SER A 1 256 ? 23.492 15.046 11.850 1.00 86.88 256 SER A O 1
ATOM 1957 N N . ALA A 1 257 ? 24.485 13.593 10.457 1.00 85.56 257 ALA A N 1
ATOM 1958 C CA . ALA A 1 257 ? 23.471 13.676 9.406 1.00 85.56 257 ALA A CA 1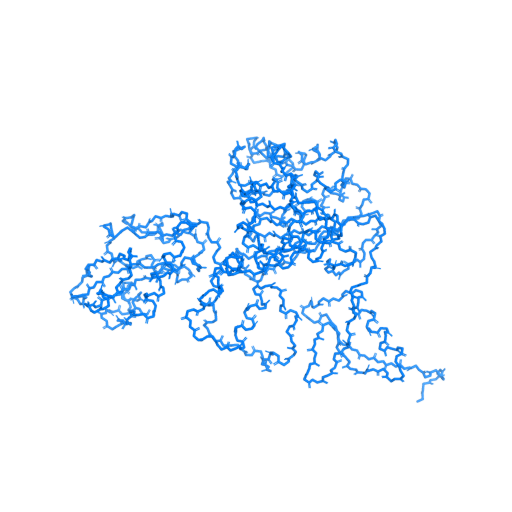
ATOM 1959 C C . ALA A 1 257 ? 22.073 13.251 9.893 1.00 85.56 257 ALA A C 1
ATOM 1961 O O . ALA A 1 257 ? 21.081 13.908 9.582 1.00 85.56 257 ALA A O 1
ATOM 1962 N N . ASN A 1 258 ? 21.971 12.186 10.700 1.00 83.69 258 ASN A N 1
ATOM 1963 C CA . ASN A 1 258 ? 20.686 11.766 11.274 1.00 83.69 258 ASN A CA 1
ATOM 1964 C C . ASN A 1 258 ? 20.151 12.801 12.282 1.00 83.69 258 ASN A C 1
ATOM 1966 O O . ASN A 1 258 ? 18.952 13.059 12.282 1.00 83.69 258 ASN A O 1
ATOM 1970 N N . LYS A 1 259 ? 21.007 13.428 13.104 1.00 87.25 259 LYS A N 1
ATOM 1971 C CA . LYS A 1 259 ? 20.585 14.501 14.027 1.00 87.25 259 LYS A CA 1
ATOM 1972 C C . LYS A 1 259 ? 20.137 15.758 13.275 1.00 87.25 259 LYS A C 1
ATOM 1974 O O . LYS A 1 259 ? 19.103 16.332 13.607 1.00 87.25 259 LYS A O 1
ATOM 1979 N N . ALA A 1 260 ? 20.859 16.144 12.222 1.00 88.50 260 ALA A N 1
ATOM 1980 C CA . ALA A 1 260 ? 20.473 17.246 11.342 1.00 88.50 260 ALA A CA 1
ATOM 1981 C C . ALA A 1 260 ? 19.116 16.989 10.664 1.00 88.50 260 ALA A C 1
ATOM 1983 O O . ALA A 1 260 ? 18.300 17.905 10.566 1.00 88.50 260 ALA A O 1
ATOM 1984 N N . ALA A 1 261 ? 18.835 15.738 10.276 1.00 87.44 261 ALA A N 1
ATOM 1985 C CA . ALA A 1 261 ? 17.545 15.348 9.709 1.00 87.44 261 ALA A CA 1
ATOM 1986 C C . ALA A 1 261 ? 16.370 15.619 10.662 1.00 87.44 261 ALA A C 1
ATOM 1988 O O . ALA A 1 261 ? 15.306 16.014 10.195 1.00 87.44 261 ALA A O 1
ATOM 1989 N N . LEU A 1 262 ? 16.551 15.451 11.980 1.00 85.25 262 LEU A N 1
ATOM 1990 C CA . LEU A 1 262 ? 15.496 15.727 12.963 1.00 85.25 262 LEU A CA 1
ATOM 1991 C C . LEU A 1 262 ? 15.097 17.207 12.970 1.00 85.25 262 LEU A C 1
ATOM 1993 O O . LEU A 1 262 ? 13.911 17.526 12.951 1.00 85.25 262 LEU A O 1
ATOM 1997 N N . ALA A 1 263 ? 16.085 18.107 12.984 1.00 86.06 263 ALA A N 1
ATOM 1998 C CA . ALA A 1 263 ? 15.841 19.548 12.964 1.00 86.06 263 ALA A CA 1
ATOM 1999 C C . ALA A 1 263 ? 15.233 19.985 11.624 1.00 86.06 263 ALA A C 1
ATOM 2001 O O . ALA A 1 263 ? 14.190 20.640 11.597 1.00 86.06 263 ALA A O 1
ATOM 2002 N N . ALA A 1 264 ? 15.826 19.532 10.515 1.00 91.25 264 ALA A N 1
ATOM 2003 C CA . ALA A 1 264 ? 15.352 19.847 9.174 1.00 91.25 264 ALA A CA 1
ATOM 2004 C C . ALA A 1 264 ? 13.922 19.338 8.927 1.00 91.25 264 ALA A C 1
ATOM 2006 O O . ALA A 1 264 ? 13.158 19.990 8.218 1.00 91.25 264 ALA A O 1
ATOM 2007 N N . ALA A 1 265 ? 13.532 18.208 9.524 1.00 91.44 265 ALA A N 1
ATOM 2008 C CA . ALA A 1 265 ? 12.176 17.682 9.420 1.00 91.44 265 ALA A CA 1
ATOM 2009 C C . ALA A 1 265 ? 11.133 18.642 9.999 1.00 91.44 265 ALA A C 1
ATOM 2011 O O . ALA A 1 265 ? 10.120 18.888 9.354 1.00 91.44 265 ALA A O 1
ATOM 2012 N N . VAL A 1 266 ? 11.383 19.203 11.186 1.00 88.56 266 VAL A N 1
ATOM 2013 C CA . VAL A 1 266 ? 10.456 20.145 11.834 1.00 88.56 266 VAL A CA 1
ATOM 2014 C C . VAL A 1 266 ? 10.355 21.445 11.034 1.00 88.56 266 VAL A C 1
ATOM 2016 O O . VAL A 1 266 ? 9.258 21.952 10.827 1.00 88.56 266 VAL A O 1
ATOM 2019 N N . GLU A 1 267 ? 11.478 21.951 10.521 1.00 91.44 267 GLU A N 1
ATOM 2020 C CA . GLU A 1 267 ? 11.518 23.180 9.715 1.00 91.44 267 GLU A CA 1
ATOM 2021 C C . GLU A 1 267 ? 10.816 23.037 8.354 1.00 91.44 267 GLU A C 1
ATOM 2023 O O . GLU A 1 267 ? 10.229 23.996 7.853 1.00 91.44 267 GLU A O 1
ATOM 2028 N N . ASN A 1 268 ? 10.869 21.847 7.747 1.00 94.50 268 ASN A N 1
ATOM 2029 C CA . ASN A 1 268 ? 10.293 21.584 6.423 1.00 94.50 268 ASN A CA 1
ATOM 2030 C C . ASN A 1 268 ? 8.880 20.985 6.470 1.00 94.50 268 ASN A C 1
ATOM 2032 O O . ASN A 1 268 ? 8.272 20.786 5.416 1.00 94.50 268 ASN A O 1
ATOM 2036 N N . LEU A 1 269 ? 8.345 20.709 7.661 1.00 94.81 269 LEU A N 1
ATOM 2037 C CA . LEU A 1 269 ? 6.983 20.224 7.838 1.00 94.81 269 LEU A CA 1
ATOM 2038 C C . LEU A 1 269 ? 5.985 21.363 7.600 1.00 94.81 269 LEU A C 1
ATOM 2040 O O . LEU A 1 269 ? 5.911 22.325 8.365 1.00 94.81 269 LEU A O 1
ATOM 2044 N N . LYS A 1 270 ? 5.183 21.256 6.540 1.00 95.75 270 LYS A N 1
ATOM 2045 C CA . LYS A 1 270 ? 4.258 22.319 6.132 1.00 95.75 270 LYS A CA 1
ATOM 2046 C C . LYS A 1 270 ? 2.831 21.969 6.512 1.00 95.75 270 LYS A C 1
ATOM 2048 O O . LYS A 1 270 ? 2.281 21.000 5.998 1.00 95.75 270 LYS A O 1
ATOM 2053 N N . LYS A 1 271 ? 2.202 22.791 7.358 1.00 96.38 271 LYS A N 1
ATOM 2054 C CA . LYS A 1 271 ? 0.755 22.715 7.604 1.00 96.38 271 LYS A CA 1
ATOM 2055 C C . LYS A 1 271 ? -0.002 23.257 6.391 1.00 96.38 271 LYS A C 1
ATOM 2057 O O . LYS A 1 271 ? 0.218 24.396 5.982 1.00 96.38 271 LYS A O 1
ATOM 2062 N N . VAL A 1 272 ? -0.900 22.455 5.832 1.00 96.44 272 VAL A N 1
ATOM 2063 C CA . VAL A 1 272 ? -1.681 22.810 4.644 1.00 96.44 272 VAL A CA 1
ATOM 2064 C C . VAL A 1 272 ? -2.977 23.498 5.058 1.00 96.44 272 VAL A C 1
ATOM 2066 O O . VAL A 1 272 ? -3.790 22.934 5.785 1.00 96.44 272 VAL A O 1
ATOM 2069 N N . GLN A 1 273 ? -3.196 24.705 4.540 1.00 95.62 273 GLN A N 1
ATOM 2070 C CA . GLN A 1 273 ? -4.468 25.420 4.651 1.00 95.62 273 GLN A CA 1
ATOM 2071 C C . GLN A 1 273 ? -5.330 25.091 3.428 1.00 95.62 273 GLN A C 1
ATOM 2073 O O . GLN A 1 273 ? -5.229 25.755 2.395 1.00 95.62 273 GLN A O 1
ATOM 2078 N N . TYR A 1 274 ? -6.124 24.023 3.514 1.00 95.00 274 TYR A N 1
ATOM 2079 C CA . TYR A 1 274 ? -6.968 23.575 2.406 1.00 95.00 274 TYR A CA 1
ATOM 2080 C C . TYR A 1 274 ? -8.305 24.336 2.347 1.00 95.00 274 TYR A C 1
ATOM 2082 O O . TYR A 1 274 ? -8.860 24.716 3.380 1.00 95.00 274 TYR A O 1
ATOM 2090 N N . PRO A 1 275 ? -8.841 24.595 1.139 1.00 95.44 275 PRO A N 1
ATOM 2091 C CA . PRO A 1 275 ? -10.071 25.356 0.977 1.00 95.44 275 PRO A CA 1
ATOM 2092 C C . PRO A 1 275 ? -11.304 24.534 1.365 1.00 95.44 275 PRO A C 1
ATOM 2094 O O . PRO A 1 275 ? -11.360 23.321 1.171 1.00 95.44 275 PRO A O 1
ATOM 2097 N N . GLN A 1 276 ? -12.358 25.227 1.797 1.00 94.38 276 GLN A N 1
ATOM 2098 C CA . GLN A 1 276 ? -13.650 24.612 2.124 1.00 94.38 276 GLN A CA 1
ATOM 2099 C C . GLN A 1 276 ? -14.293 23.885 0.926 1.00 94.38 276 GLN A C 1
ATOM 2101 O O . GLN A 1 276 ? -15.106 22.982 1.109 1.00 94.38 276 GLN A O 1
ATOM 2106 N N . SER A 1 277 ? -13.890 24.234 -0.303 1.00 94.69 277 SER A N 1
ATOM 2107 C CA . SER A 1 277 ? -14.314 23.553 -1.531 1.00 94.69 277 SER A CA 1
ATOM 2108 C C . SER A 1 277 ? -13.920 22.075 -1.580 1.00 94.69 277 SER A C 1
ATOM 2110 O O . SER A 1 277 ? -14.529 21.327 -2.339 1.00 94.69 277 SER A O 1
ATOM 2112 N N . TRP A 1 278 ? -12.966 21.618 -0.756 1.00 94.81 278 TRP A N 1
ATOM 2113 C CA . TRP A 1 278 ? -12.639 20.194 -0.632 1.00 94.81 278 TRP A CA 1
ATOM 2114 C C . TRP A 1 278 ? -13.820 19.343 -0.155 1.00 94.81 278 TRP A C 1
ATOM 2116 O O . TRP A 1 278 ? -13.925 18.202 -0.590 1.00 94.81 278 TRP A O 1
ATOM 2126 N N . LEU A 1 279 ? -14.754 19.900 0.630 1.00 94.06 279 LEU A N 1
ATOM 2127 C CA . LEU A 1 279 ? -15.999 19.215 1.016 1.00 94.06 279 LEU A CA 1
ATOM 2128 C C . LEU A 1 279 ? -16.881 18.856 -0.189 1.00 94.06 279 LEU A C 1
ATOM 2130 O O . LEU A 1 279 ? -17.674 17.927 -0.120 1.00 94.06 279 LEU A O 1
ATOM 2134 N N . GLN A 1 280 ? -16.755 19.607 -1.283 1.00 93.25 280 GLN A N 1
ATOM 2135 C CA . GLN A 1 280 ? -17.534 19.440 -2.512 1.00 93.25 280 GLN A CA 1
ATOM 2136 C C . GLN A 1 280 ? -16.670 18.902 -3.660 1.00 93.25 280 GLN A C 1
ATOM 2138 O O . GLN A 1 280 ? -17.029 19.044 -4.825 1.00 93.25 280 GLN A O 1
ATOM 2143 N N . ALA A 1 281 ? -15.496 18.333 -3.366 1.00 88.69 281 ALA A N 1
ATOM 2144 C CA . ALA A 1 281 ? -14.646 17.772 -4.407 1.00 88.69 281 ALA A CA 1
ATOM 2145 C C . ALA A 1 281 ? -15.368 16.597 -5.084 1.00 88.69 281 ALA A C 1
ATOM 2147 O O . ALA A 1 281 ? -15.758 15.654 -4.408 1.00 88.69 281 ALA A O 1
ATOM 2148 N N . GLU A 1 282 ? -15.522 16.624 -6.405 1.00 85.62 282 GLU A N 1
ATOM 2149 C CA . GLU A 1 282 ? -16.215 15.568 -7.154 1.00 85.62 282 GLU A CA 1
ATOM 2150 C C . GLU A 1 282 ? -15.243 14.519 -7.700 1.00 85.62 282 GLU A C 1
ATOM 2152 O O . GLU A 1 282 ? -14.139 14.845 -8.149 1.00 85.62 282 GLU A O 1
ATOM 2157 N N . ASP A 1 283 ? -15.673 13.256 -7.694 1.00 77.88 283 ASP A N 1
ATOM 2158 C CA . ASP A 1 283 ? -14.946 12.172 -8.350 1.00 77.88 283 ASP A CA 1
ATOM 2159 C C . ASP A 1 283 ? -15.151 12.289 -9.872 1.00 77.88 283 ASP A C 1
ATOM 2161 O O . ASP A 1 283 ? -16.189 11.917 -10.413 1.00 77.88 283 ASP A O 1
ATOM 2165 N N . ASN A 1 284 ? -14.161 12.842 -10.572 1.00 67.56 284 ASN A N 1
ATOM 2166 C CA . ASN A 1 284 ? -14.126 12.943 -12.033 1.00 67.56 284 ASN A CA 1
ATOM 2167 C C . ASN A 1 284 ? -12.999 12.087 -12.637 1.00 67.56 284 ASN A C 1
ATOM 2169 O O . ASN A 1 284 ? -12.105 11.618 -11.928 1.00 67.56 284 ASN A O 1
ATOM 2173 N N . GLU A 1 285 ? -13.015 11.901 -13.959 1.00 59.78 285 GLU A N 1
ATOM 2174 C CA . GLU A 1 285 ? -12.053 11.054 -14.680 1.00 59.78 285 GLU A CA 1
ATOM 2175 C C . GLU A 1 285 ? -10.589 11.484 -14.446 1.00 59.78 285 GLU A C 1
ATOM 2177 O O . GLU A 1 285 ? -9.705 10.638 -14.331 1.00 59.78 285 GLU A O 1
ATOM 2182 N N . ALA A 1 286 ? -10.324 12.787 -14.276 1.00 58.06 286 ALA A N 1
ATOM 2183 C CA . ALA A 1 286 ? -8.994 13.298 -13.933 1.00 58.06 286 ALA A CA 1
ATOM 2184 C C . ALA A 1 286 ? -8.577 12.931 -12.494 1.00 58.06 286 ALA A C 1
ATOM 2186 O O . ALA A 1 286 ? -7.452 12.489 -12.274 1.00 58.06 286 ALA A O 1
ATOM 2187 N N . SER A 1 287 ? -9.494 13.021 -11.527 1.00 54.19 287 SER A N 1
ATOM 2188 C CA . SER A 1 287 ? -9.261 12.601 -10.137 1.00 54.19 287 SER A CA 1
ATOM 2189 C C . SER A 1 287 ? -9.113 11.079 -9.988 1.00 54.19 287 SER A C 1
ATOM 2191 O O . SER A 1 287 ? -8.436 10.612 -9.075 1.00 54.19 287 SER A O 1
ATOM 2193 N N . LEU A 1 288 ? -9.699 10.308 -10.914 1.00 52.09 288 LEU A N 1
ATOM 2194 C CA . LEU A 1 288 ? -9.619 8.846 -10.988 1.00 52.09 288 LEU A CA 1
ATOM 2195 C C . LEU A 1 288 ? -8.348 8.343 -11.692 1.00 52.09 288 LEU A C 1
ATOM 2197 O O . LEU A 1 288 ? -7.905 7.234 -11.404 1.00 52.09 288 LEU A O 1
ATOM 2201 N N . LYS A 1 289 ? -7.706 9.147 -12.553 1.00 51.34 289 LYS A N 1
ATOM 2202 C CA . LYS A 1 289 ? -6.390 8.812 -13.140 1.00 51.34 289 LYS A CA 1
ATOM 2203 C C . LYS A 1 289 ? -5.293 8.707 -12.082 1.00 51.34 289 LYS A C 1
ATOM 2205 O O . LYS A 1 289 ? -4.482 7.788 -12.125 1.00 51.34 289 LYS A O 1
ATOM 2210 N N . VAL A 1 290 ? -5.327 9.595 -11.089 1.00 47.59 290 VAL A N 1
ATOM 2211 C CA . VAL A 1 290 ? -4.475 9.521 -9.891 1.00 47.59 290 VAL A CA 1
ATOM 2212 C C . VAL A 1 290 ? -4.784 8.257 -9.085 1.00 47.59 290 VAL A C 1
ATOM 2214 O O . VAL A 1 290 ? -3.888 7.687 -8.466 1.00 47.59 290 VAL A O 1
ATOM 2217 N N . MET A 1 291 ? -6.039 7.782 -9.135 1.00 40.59 291 MET A N 1
ATOM 2218 C CA . MET A 1 291 ? -6.507 6.632 -8.364 1.00 40.59 291 MET A CA 1
ATOM 2219 C C . MET A 1 291 ? -5.915 5.283 -8.786 1.00 40.59 291 MET A C 1
ATOM 2221 O O . MET A 1 291 ? -6.025 4.309 -8.041 1.00 40.59 291 MET A O 1
ATOM 2225 N N . ASN A 1 292 ? -5.323 5.167 -9.981 1.00 42.88 292 ASN A N 1
ATOM 2226 C CA . ASN A 1 292 ? -5.072 3.834 -10.513 1.00 42.88 292 ASN A CA 1
ATOM 2227 C C . ASN A 1 292 ? -4.174 3.823 -11.774 1.00 42.88 292 ASN A C 1
ATOM 2229 O O . ASN A 1 292 ? -4.708 3.749 -12.882 1.00 42.88 292 ASN A O 1
ATOM 2233 N N . PRO A 1 293 ? -2.827 3.762 -11.668 1.00 42.66 293 PRO A N 1
ATOM 2234 C CA . PRO A 1 293 ? -2.018 3.330 -12.816 1.00 42.66 293 PRO A CA 1
ATOM 2235 C C . PRO A 1 293 ? -2.458 1.934 -13.304 1.00 42.66 293 PRO A C 1
ATOM 2237 O O . PRO A 1 293 ? -2.391 1.625 -14.489 1.00 42.66 293 PRO A O 1
ATOM 2240 N N . SER A 1 294 ? -2.984 1.113 -12.388 1.00 45.53 294 SER A N 1
ATOM 2241 C CA . SER A 1 294 ? -3.550 -0.219 -12.626 1.00 45.53 294 SER A CA 1
ATOM 2242 C C . SER A 1 294 ? -5.015 -0.232 -13.098 1.00 45.53 294 SER A C 1
ATOM 2244 O O . SER A 1 294 ? -5.497 -1.273 -13.536 1.00 45.53 294 SER A O 1
ATOM 2246 N N . GLY A 1 295 ? -5.752 0.883 -13.031 1.00 41.38 295 GLY A N 1
ATOM 2247 C CA . GLY A 1 295 ? -7.210 0.873 -13.238 1.00 41.38 295 GLY A CA 1
ATOM 2248 C C . GLY A 1 295 ? -7.655 1.226 -14.640 1.00 41.38 295 GLY A C 1
ATOM 2249 O O . GLY A 1 295 ? -8.805 0.964 -14.983 1.00 41.38 295 GLY A O 1
ATOM 2250 N N . THR A 1 296 ? -6.778 1.798 -15.463 1.00 41.31 296 THR A N 1
ATOM 2251 C CA . THR A 1 296 ? -7.186 2.222 -16.803 1.00 41.31 296 THR A CA 1
ATOM 2252 C C . THR A 1 296 ? -7.070 1.123 -17.842 1.00 41.31 296 THR A C 1
ATOM 2254 O O . THR A 1 296 ? -7.854 1.156 -18.783 1.00 41.31 296 THR A O 1
ATOM 2257 N N . LYS A 1 297 ? -6.198 0.116 -17.701 1.00 45.34 297 LYS A N 1
ATOM 2258 C CA . LYS A 1 297 ? -6.126 -1.003 -18.657 1.00 45.34 297 LYS A CA 1
ATOM 2259 C C . LYS A 1 297 ? -5.560 -2.261 -17.998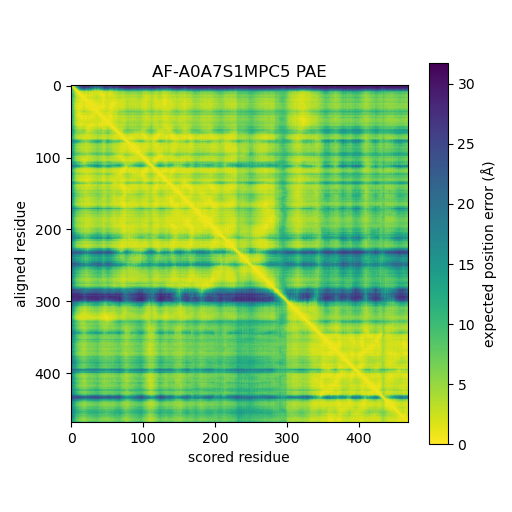 1.00 45.34 297 LYS A C 1
ATOM 2261 O O . LYS A 1 297 ? -4.372 -2.546 -18.120 1.00 45.34 297 LYS A O 1
ATOM 2266 N N . TYR A 1 298 ? -6.420 -3.070 -17.371 1.00 50.28 298 TYR A N 1
ATOM 2267 C CA . TYR A 1 298 ? -6.162 -4.511 -17.368 1.00 50.28 298 TYR A CA 1
ATOM 2268 C C . TYR A 1 298 ? -6.107 -4.914 -18.839 1.00 50.28 298 TYR A C 1
ATOM 2270 O O . TYR A 1 298 ? -7.128 -4.923 -19.519 1.00 50.28 298 TYR A O 1
ATOM 2278 N N . SER A 1 299 ? -4.914 -5.151 -19.371 1.00 45.28 299 SER A N 1
ATOM 2279 C CA . SER A 1 299 ? -4.702 -5.367 -20.803 1.00 45.28 299 SER A CA 1
ATOM 2280 C C . SER A 1 299 ? -5.226 -6.711 -21.323 1.00 45.28 299 SER A C 1
ATOM 2282 O O . SER A 1 299 ? -4.862 -7.159 -22.403 1.00 45.28 299 SER A O 1
ATOM 2284 N N . GLY A 1 300 ? -6.110 -7.367 -20.572 1.00 54.28 300 GLY A N 1
ATOM 2285 C CA . GLY A 1 300 ? -6.772 -8.596 -20.972 1.00 54.28 300 GLY A CA 1
ATOM 2286 C C . GLY A 1 300 ? -8.165 -8.701 -20.367 1.00 54.28 300 GLY A C 1
ATOM 2287 O O . GLY A 1 300 ? -8.498 -8.002 -19.410 1.00 54.28 300 GLY A O 1
ATOM 2288 N N . GLN A 1 301 ? -8.970 -9.605 -20.925 1.00 58.59 301 GLN A N 1
ATOM 2289 C CA . GLN A 1 301 ? -10.191 -10.070 -20.276 1.00 58.59 301 GLN A CA 1
ATOM 2290 C C . GLN A 1 301 ? -9.796 -10.727 -18.946 1.00 58.59 301 GLN A C 1
ATOM 2292 O O . GLN A 1 301 ? -9.271 -11.837 -18.928 1.00 58.59 301 GLN A O 1
ATOM 2297 N N . VAL A 1 302 ? -9.974 -10.004 -17.842 1.00 67.12 302 VAL A N 1
ATOM 2298 C CA . VAL A 1 302 ? -9.939 -10.579 -16.496 1.00 67.12 302 VAL A CA 1
ATOM 2299 C C . VAL A 1 302 ? -11.344 -11.084 -16.226 1.00 67.12 302 VAL A C 1
ATOM 2301 O O . VAL A 1 302 ? -12.305 -10.340 -16.436 1.00 67.12 302 VAL A O 1
ATOM 2304 N N . ASP A 1 303 ? -11.479 -12.328 -15.784 1.00 72.44 303 ASP A N 1
ATOM 2305 C CA . ASP A 1 303 ? -12.769 -12.806 -15.312 1.00 72.44 303 ASP A CA 1
ATOM 2306 C C . ASP A 1 303 ? -13.229 -11.984 -14.097 1.00 72.44 303 ASP A C 1
ATOM 2308 O O . ASP A 1 303 ? -12.441 -11.369 -13.369 1.00 72.44 303 ASP A O 1
ATOM 2312 N N . GLU A 1 304 ? -14.539 -11.929 -13.895 1.00 72.94 304 GLU A N 1
ATOM 2313 C CA . GLU A 1 304 ? -15.138 -11.077 -12.870 1.00 72.94 304 GLU A CA 1
ATOM 2314 C C . GLU A 1 304 ? -14.631 -11.420 -11.460 1.00 72.94 304 GLU A C 1
ATOM 2316 O O . GLU A 1 304 ? -14.363 -10.515 -10.661 1.00 72.94 304 GLU A O 1
ATOM 2321 N N . PHE A 1 305 ? -14.426 -12.713 -11.180 1.00 74.06 305 PHE A N 1
ATOM 2322 C CA . PHE A 1 305 ? -13.915 -13.191 -9.900 1.00 74.06 305 PHE A CA 1
ATOM 2323 C C . PHE A 1 305 ? -12.505 -12.654 -9.641 1.00 74.06 305 PHE A C 1
ATOM 2325 O O . PHE A 1 305 ? -12.279 -11.975 -8.636 1.00 74.06 305 PHE A O 1
ATOM 2332 N N . SER A 1 306 ? -11.579 -12.871 -10.572 1.00 73.56 306 SER A N 1
ATOM 2333 C CA . SER A 1 306 ? -10.209 -12.377 -10.474 1.00 73.56 306 SER A CA 1
ATOM 2334 C C . SER A 1 306 ? -10.133 -10.858 -10.380 1.00 73.56 306 SER A C 1
ATOM 2336 O O . SER A 1 306 ? -9.353 -10.334 -9.585 1.00 73.56 306 SER A O 1
ATOM 2338 N N . SER A 1 307 ? -10.976 -10.131 -11.120 1.00 76.19 307 SER A N 1
ATOM 2339 C CA . SER A 1 307 ? -11.015 -8.669 -11.037 1.00 76.19 307 SER A CA 1
ATOM 2340 C C . SER A 1 307 ? -11.429 -8.200 -9.643 1.00 76.19 307 SER A C 1
ATOM 2342 O O . SER A 1 307 ? -10.753 -7.357 -9.051 1.00 76.19 307 SER A O 1
ATOM 2344 N N . LYS A 1 308 ? -12.515 -8.757 -9.093 1.00 76.00 308 LYS A N 1
ATOM 2345 C CA . LYS A 1 308 ? -13.025 -8.394 -7.765 1.00 76.00 308 LYS A CA 1
ATOM 2346 C C . LYS A 1 308 ? -12.036 -8.772 -6.662 1.00 76.00 308 LYS A C 1
ATOM 2348 O O . LYS A 1 308 ? -11.771 -7.961 -5.778 1.00 76.00 308 LYS A O 1
ATOM 2353 N N . PHE A 1 309 ? -11.469 -9.973 -6.736 1.00 81.25 309 PHE A N 1
ATOM 2354 C CA . PHE A 1 309 ? -10.524 -10.492 -5.753 1.00 81.25 309 PHE A CA 1
ATOM 2355 C C . PHE A 1 309 ? -9.219 -9.687 -5.716 1.00 81.25 309 PHE A C 1
ATOM 2357 O O . PHE A 1 309 ? -8.814 -9.224 -4.651 1.00 81.25 309 PHE A O 1
ATOM 2364 N N . LEU A 1 310 ? -8.586 -9.463 -6.874 1.00 79.38 310 LEU A N 1
ATOM 2365 C CA . LEU A 1 310 ? -7.333 -8.708 -6.953 1.00 79.38 310 LEU A CA 1
ATOM 2366 C C . LEU A 1 310 ? -7.517 -7.259 -6.499 1.00 79.38 310 LEU A C 1
ATOM 2368 O O . LEU A 1 310 ? -6.721 -6.779 -5.698 1.00 79.38 310 LEU A O 1
ATOM 2372 N N . LYS A 1 311 ? -8.598 -6.591 -6.929 1.00 78.44 311 LYS A N 1
ATOM 2373 C CA . LYS A 1 311 ? -8.911 -5.222 -6.487 1.00 78.44 311 LYS A CA 1
ATOM 2374 C C . LYS A 1 311 ? -9.099 -5.139 -4.977 1.00 78.44 311 LYS A C 1
ATOM 2376 O O . LYS A 1 311 ? -8.553 -4.236 -4.354 1.00 78.44 311 LYS A O 1
ATOM 2381 N N . ALA A 1 312 ? -9.831 -6.085 -4.387 1.00 82.69 312 ALA A N 1
ATOM 2382 C CA . ALA A 1 312 ? -10.053 -6.106 -2.946 1.00 82.69 312 ALA A CA 1
ATOM 2383 C C . ALA A 1 312 ? -8.744 -6.326 -2.169 1.00 82.69 312 ALA A C 1
ATOM 2385 O O . ALA A 1 312 ? -8.522 -5.684 -1.147 1.00 82.69 312 ALA A O 1
ATOM 2386 N N . ILE A 1 313 ? -7.841 -7.185 -2.652 1.00 81.00 313 ILE A N 1
ATOM 2387 C CA . ILE A 1 313 ? -6.520 -7.372 -2.031 1.00 81.00 313 ILE A CA 1
ATOM 2388 C C . ILE A 1 313 ? -5.665 -6.112 -2.167 1.00 81.00 313 ILE A C 1
ATOM 2390 O O . ILE A 1 313 ? -5.096 -5.652 -1.175 1.00 81.00 313 ILE A O 1
ATOM 2394 N N . ASP A 1 314 ? -5.594 -5.543 -3.370 1.00 77.44 314 ASP A N 1
ATOM 2395 C CA . ASP A 1 314 ? -4.769 -4.370 -3.657 1.00 77.44 314 ASP A CA 1
ATOM 2396 C C . ASP A 1 314 ? -5.247 -3.130 -2.891 1.00 77.44 314 ASP A C 1
ATOM 2398 O O . ASP A 1 314 ? -4.412 -2.329 -2.476 1.00 77.44 314 ASP A O 1
ATOM 2402 N N . ALA A 1 315 ? -6.554 -2.995 -2.644 1.00 79.19 315 ALA A N 1
ATOM 2403 C CA . ALA A 1 315 ? -7.145 -1.927 -1.832 1.00 79.19 315 ALA A CA 1
ATOM 2404 C C . ALA A 1 315 ? -7.146 -2.218 -0.317 1.00 79.19 315 ALA A C 1
ATOM 2406 O O . ALA A 1 315 ? -7.497 -1.349 0.477 1.00 79.19 315 ALA A O 1
ATOM 2407 N N . ARG A 1 316 ? -6.724 -3.422 0.108 1.00 83.62 316 ARG A N 1
ATOM 2408 C CA . ARG A 1 316 ? -6.812 -3.916 1.500 1.00 83.62 316 ARG A CA 1
ATOM 2409 C C . ARG A 1 316 ? -8.248 -3.997 2.041 1.00 83.62 316 ARG A C 1
ATOM 2411 O O . ARG A 1 316 ? -8.487 -3.805 3.227 1.00 83.62 316 ARG A O 1
ATOM 2418 N N . GLU A 1 317 ? -9.189 -4.344 1.172 1.00 87.31 317 GLU A N 1
ATOM 2419 C CA . GLU A 1 317 ? -10.618 -4.523 1.460 1.00 87.31 317 GLU A CA 1
ATOM 2420 C C . GLU A 1 317 ? -11.060 -5.995 1.351 1.00 87.31 317 GLU A C 1
ATOM 2422 O O . GLU A 1 317 ? -12.252 -6.300 1.370 1.00 87.31 317 GLU A O 1
ATOM 2427 N N . ALA A 1 318 ? -10.113 -6.933 1.238 1.00 89.50 318 ALA A N 1
ATOM 2428 C CA . ALA A 1 318 ? -10.397 -8.362 1.076 1.00 89.50 318 ALA A CA 1
ATOM 2429 C C . ALA A 1 318 ? -11.206 -8.966 2.241 1.00 89.50 318 ALA A C 1
ATOM 2431 O O . ALA A 1 318 ? -11.905 -9.958 2.045 1.00 89.50 318 ALA A O 1
ATOM 2432 N N . ASP A 1 319 ? -11.180 -8.347 3.426 1.00 91.62 319 ASP A N 1
ATOM 2433 C CA . ASP A 1 319 ? -12.028 -8.723 4.559 1.00 91.62 319 ASP A CA 1
ATOM 2434 C C . ASP A 1 319 ? -13.534 -8.597 4.285 1.00 91.62 319 ASP A C 1
ATOM 2436 O O . ASP A 1 319 ? -14.311 -9.290 4.945 1.00 91.62 319 ASP A O 1
ATOM 2440 N N . ASN A 1 320 ? -13.926 -7.764 3.312 1.00 91.06 320 ASN A N 1
ATOM 2441 C CA . ASN A 1 320 ? -15.312 -7.554 2.885 1.00 91.06 320 ASN A CA 1
ATOM 2442 C C . ASN A 1 320 ? -15.801 -8.615 1.884 1.00 91.06 320 ASN A C 1
ATOM 2444 O O . ASN A 1 320 ? -16.972 -8.605 1.504 1.00 91.06 320 ASN A O 1
ATOM 2448 N N . LEU A 1 321 ? -14.926 -9.511 1.411 1.00 93.00 321 LEU A N 1
ATOM 2449 C CA . LEU A 1 321 ? -15.337 -10.589 0.518 1.00 93.00 321 LEU A CA 1
ATOM 2450 C C . LEU A 1 321 ? -16.149 -11.637 1.303 1.00 93.00 321 LEU A C 1
ATOM 2452 O O . LEU A 1 321 ? -15.657 -12.155 2.311 1.00 93.00 321 LEU A O 1
ATOM 2456 N N . PRO A 1 322 ? -17.378 -11.970 0.862 1.00 94.62 322 PRO A N 1
ATOM 2457 C CA . PRO A 1 322 ? -18.192 -12.979 1.525 1.00 94.62 322 PRO A CA 1
ATOM 2458 C C . PRO A 1 322 ? -17.684 -14.395 1.229 1.00 94.62 322 PRO A C 1
ATOM 2460 O O . PRO A 1 322 ? -16.877 -14.600 0.323 1.00 94.62 322 PRO A O 1
ATOM 2463 N N . VAL A 1 323 ? -18.188 -15.393 1.959 1.00 95.31 323 VAL A N 1
ATOM 2464 C CA . VAL A 1 323 ? -17.817 -16.807 1.760 1.00 95.31 323 VAL A CA 1
ATOM 2465 C C . VAL A 1 323 ? -18.075 -17.263 0.321 1.00 95.31 323 VAL A C 1
ATOM 2467 O O . VAL A 1 323 ? -17.233 -17.955 -0.247 1.00 95.31 323 VAL A O 1
ATOM 2470 N N . SER A 1 324 ? -19.173 -16.823 -0.304 1.00 92.88 324 SER A N 1
ATOM 2471 C CA . SER A 1 324 ? -19.497 -17.135 -1.704 1.00 92.88 324 SER A CA 1
ATOM 2472 C C . SER A 1 324 ? -18.472 -16.633 -2.724 1.00 92.88 324 SER A C 1
ATOM 2474 O O . SER A 1 324 ? -18.460 -17.102 -3.861 1.00 92.88 324 SER A O 1
ATOM 2476 N N . ALA A 1 325 ? -17.600 -15.696 -2.338 1.00 89.75 325 ALA A N 1
ATOM 2477 C CA . ALA A 1 325 ? -16.550 -15.209 -3.214 1.00 89.75 325 ALA A CA 1
ATOM 2478 C C . ALA A 1 325 ? -15.428 -16.234 -3.408 1.00 89.75 325 ALA A C 1
ATOM 2480 O O . ALA A 1 325 ? -14.651 -16.061 -4.329 1.00 89.75 325 ALA A O 1
ATOM 2481 N N . PHE A 1 326 ? -15.307 -17.275 -2.582 1.00 89.06 326 PHE A N 1
ATOM 2482 C CA . PHE A 1 326 ? -14.176 -18.203 -2.628 1.00 89.06 326 PHE A CA 1
ATOM 2483 C C . PHE A 1 326 ? -14.574 -19.569 -3.193 1.00 89.06 326 PHE A C 1
ATOM 2485 O O . PHE A 1 326 ? -15.642 -20.097 -2.888 1.00 89.06 326 PHE A O 1
ATOM 2492 N N . SER A 1 327 ? -13.675 -20.183 -3.970 1.00 87.62 327 SER A N 1
ATOM 2493 C CA . SER A 1 327 ? -13.854 -21.567 -4.417 1.00 87.62 327 SER A CA 1
ATOM 2494 C C . SER A 1 327 ? -13.622 -22.543 -3.252 1.00 87.62 327 SER A C 1
ATOM 2496 O O . SER A 1 327 ? -12.581 -22.452 -2.582 1.00 87.62 327 SER A O 1
ATOM 2498 N N . PRO A 1 328 ? -14.536 -23.499 -2.994 1.00 88.50 328 PRO A N 1
ATOM 2499 C CA . PRO A 1 328 ? -14.284 -24.586 -2.056 1.00 88.50 328 PRO A CA 1
ATOM 2500 C C . PRO A 1 328 ? -12.976 -25.315 -2.392 1.00 88.50 328 PRO A C 1
ATOM 2502 O O . PRO A 1 328 ? -12.712 -25.635 -3.545 1.00 88.50 328 PRO A O 1
ATOM 2505 N N . GLY A 1 329 ? -12.139 -25.573 -1.385 1.00 88.94 329 GLY A N 1
ATOM 2506 C CA . GLY A 1 329 ? -10.819 -26.192 -1.580 1.00 88.94 329 GLY A CA 1
ATOM 2507 C C . GLY A 1 329 ? -9.678 -25.209 -1.873 1.00 88.94 329 GLY A C 1
ATOM 2508 O O . GLY A 1 329 ? -8.521 -25.614 -1.820 1.00 88.94 329 GLY A O 1
ATOM 2509 N N . GLY A 1 330 ? -9.968 -23.918 -2.087 1.00 87.06 330 GLY A N 1
ATOM 2510 C CA . GLY A 1 330 ? -8.945 -22.869 -2.185 1.00 87.06 330 GLY A CA 1
ATOM 2511 C C . GLY A 1 330 ? -8.235 -22.783 -3.539 1.00 87.06 330 GLY A C 1
ATOM 2512 O O . GLY A 1 330 ? -7.113 -22.282 -3.615 1.00 87.06 330 GLY A O 1
ATOM 2513 N N . GLU A 1 331 ? -8.863 -23.270 -4.608 1.00 87.12 331 GLU A N 1
ATOM 2514 C CA . GLU A 1 331 ? -8.324 -23.163 -5.966 1.00 87.12 331 GLU A CA 1
ATOM 2515 C C . GLU A 1 331 ? -8.336 -21.709 -6.463 1.00 87.12 331 GLU A C 1
ATOM 2517 O O . GLU A 1 331 ? -9.298 -20.969 -6.249 1.00 87.12 331 GLU A O 1
ATOM 2522 N N . THR A 1 332 ? -7.265 -21.297 -7.151 1.00 83.81 332 THR A N 1
ATOM 2523 C CA . THR A 1 332 ? -7.145 -19.964 -7.764 1.00 83.81 332 THR A CA 1
ATOM 2524 C C . THR A 1 332 ? -6.624 -20.078 -9.199 1.00 83.81 332 THR A C 1
ATOM 2526 O O . THR A 1 332 ? -5.796 -20.954 -9.473 1.00 83.81 332 THR A O 1
ATOM 2529 N N . PRO A 1 333 ? -7.077 -19.226 -10.140 1.00 83.25 333 PRO A N 1
ATOM 2530 C CA . PRO A 1 333 ? -6.576 -19.264 -11.510 1.00 83.25 333 PRO A CA 1
ATOM 2531 C C . PRO A 1 333 ? -5.085 -18.901 -11.597 1.00 83.25 333 PRO A C 1
ATOM 2533 O O . PRO A 1 333 ? -4.586 -18.055 -10.852 1.00 83.25 333 PRO A O 1
ATOM 2536 N N . ILE A 1 334 ? -4.367 -19.492 -12.554 1.00 86.69 334 ILE A N 1
ATOM 2537 C CA . ILE A 1 334 ? -2.964 -19.149 -12.838 1.00 86.69 334 ILE A CA 1
ATOM 2538 C C . ILE A 1 334 ? -2.841 -17.806 -13.583 1.00 86.69 334 ILE A C 1
ATOM 2540 O O . ILE A 1 334 ? -3.798 -17.311 -14.172 1.00 86.69 334 ILE A O 1
ATOM 2544 N N . GLY A 1 335 ? -1.642 -17.211 -13.585 1.00 84.62 335 GLY A N 1
ATOM 2545 C CA . GLY A 1 335 ? -1.325 -16.044 -14.425 1.00 84.62 335 GLY A CA 1
ATOM 2546 C C . GLY A 1 335 ? -1.851 -14.692 -13.925 1.00 84.62 335 GLY A C 1
ATOM 2547 O O . GLY A 1 335 ? -1.756 -13.703 -14.643 1.00 84.62 335 GLY A O 1
ATOM 2548 N N . GLN A 1 336 ? -2.359 -14.622 -12.695 1.00 81.69 336 GLN A N 1
ATOM 2549 C CA . GLN A 1 336 ? -3.003 -13.430 -12.124 1.00 81.69 336 GLN A CA 1
ATOM 2550 C C . GLN A 1 336 ? -2.054 -12.241 -11.893 1.00 81.69 336 GLN A C 1
ATOM 2552 O O . GLN A 1 336 ? -2.480 -11.088 -11.918 1.00 81.69 336 GLN A O 1
ATOM 2557 N N . SER A 1 337 ? -0.751 -12.489 -11.718 1.00 83.44 337 SER A N 1
ATOM 2558 C CA . SER A 1 337 ? 0.245 -11.438 -11.451 1.00 83.44 337 SER A CA 1
ATOM 2559 C C . SER A 1 337 ? 0.332 -10.383 -12.557 1.00 83.44 337 SER A C 1
ATOM 2561 O O . SER A 1 337 ? 0.628 -9.227 -12.266 1.00 83.44 337 SER A O 1
ATOM 2563 N N . ARG A 1 338 ? 0.007 -10.739 -13.811 1.00 81.00 338 ARG A N 1
ATOM 2564 C CA . ARG A 1 338 ? 0.037 -9.813 -14.958 1.00 81.00 338 ARG A CA 1
ATOM 2565 C C . ARG A 1 338 ? -0.899 -8.610 -14.799 1.00 81.00 338 ARG A C 1
ATOM 2567 O O . ARG A 1 338 ? -0.710 -7.616 -15.497 1.00 81.00 338 ARG A O 1
ATOM 2574 N N . PHE A 1 339 ? -1.898 -8.727 -13.922 1.00 77.56 339 PHE A N 1
ATOM 2575 C CA . PHE A 1 339 ? -2.947 -7.738 -13.692 1.00 77.56 339 PHE A CA 1
ATOM 2576 C C . PHE A 1 339 ? -2.655 -6.794 -12.518 1.00 77.56 339 PHE A C 1
ATOM 2578 O O . PHE A 1 339 ? -3.339 -5.788 -12.389 1.00 77.56 339 PHE A O 1
ATOM 2585 N N . GLN A 1 340 ? -1.650 -7.075 -11.681 1.00 76.75 340 GLN A N 1
ATOM 2586 C CA . GLN A 1 340 ? -1.379 -6.268 -10.482 1.00 76.75 340 GLN A CA 1
ATOM 2587 C C . GLN A 1 340 ? -0.778 -4.893 -10.797 1.00 76.75 340 GLN A C 1
ATOM 2589 O O . GLN A 1 340 ? -1.065 -3.935 -10.089 1.00 76.75 340 GLN A O 1
ATOM 2594 N N . LYS A 1 341 ? 0.088 -4.800 -11.823 1.00 78.25 341 LYS A N 1
ATOM 2595 C CA . LYS A 1 341 ? 0.715 -3.553 -12.314 1.00 78.25 341 LYS A CA 1
ATOM 2596 C C . LYS A 1 341 ? 1.081 -2.575 -11.185 1.00 78.25 341 LYS A C 1
ATOM 2598 O O . LYS A 1 341 ? 0.591 -1.451 -11.108 1.00 78.25 341 LYS A O 1
ATOM 2603 N N . ARG A 1 342 ? 1.938 -3.037 -10.268 1.00 75.88 342 ARG A N 1
ATOM 2604 C CA . ARG A 1 342 ? 2.153 -2.417 -8.947 1.00 75.88 342 ARG A CA 1
ATOM 2605 C C . ARG A 1 342 ? 2.761 -1.006 -9.012 1.00 75.88 342 ARG A C 1
ATOM 2607 O O . ARG A 1 342 ? 2.542 -0.235 -8.078 1.00 75.88 342 ARG A O 1
ATOM 2614 N N . ALA A 1 343 ? 3.492 -0.684 -10.083 1.00 77.00 343 ALA A N 1
ATOM 2615 C CA . ALA A 1 343 ? 4.113 0.616 -10.358 1.00 77.00 343 ALA A CA 1
ATOM 2616 C C . ALA A 1 343 ? 4.966 1.143 -9.189 1.00 77.00 343 ALA A C 1
ATOM 2618 O O . ALA A 1 343 ? 4.798 2.267 -8.726 1.00 77.00 343 ALA A O 1
ATOM 2619 N N . LEU A 1 344 ? 5.855 0.292 -8.670 1.00 72.69 344 LEU A N 1
ATOM 2620 C CA . LEU A 1 344 ? 6.574 0.554 -7.415 1.00 72.69 344 LEU A CA 1
ATOM 2621 C C . LEU A 1 344 ? 7.936 1.199 -7.588 1.00 72.69 344 LEU A C 1
ATOM 2623 O O . LEU A 1 344 ? 8.483 1.719 -6.621 1.00 72.69 344 LEU A O 1
ATOM 2627 N N . SER A 1 345 ? 8.530 1.074 -8.769 1.00 76.56 345 SER A N 1
ATOM 2628 C CA . SER A 1 345 ? 9.901 1.512 -8.943 1.00 76.56 345 SER A CA 1
ATOM 2629 C C . SER A 1 345 ? 9.987 3.001 -9.244 1.00 76.56 345 SER A C 1
ATOM 2631 O O . SER A 1 345 ? 9.262 3.514 -10.098 1.00 76.56 345 SER A O 1
ATOM 2633 N N . GLU A 1 346 ? 10.916 3.677 -8.572 1.00 75.19 346 GLU A N 1
ATOM 2634 C CA . GLU A 1 346 ? 11.306 5.061 -8.858 1.00 75.19 346 GLU A CA 1
ATOM 2635 C C . GLU A 1 346 ? 12.072 5.173 -10.182 1.00 75.19 346 GLU A C 1
ATOM 2637 O O . GLU A 1 346 ? 12.045 6.224 -10.816 1.00 75.19 346 GLU A O 1
ATOM 2642 N N . GLU A 1 347 ? 12.713 4.088 -10.634 1.00 84.38 347 GLU A N 1
ATOM 2643 C CA . GLU A 1 347 ? 13.503 4.050 -11.863 1.00 84.38 347 GLU A CA 1
ATOM 2644 C C . GLU A 1 347 ? 13.276 2.754 -12.646 1.00 84.38 347 GLU A C 1
ATOM 2646 O O . GLU A 1 347 ? 13.137 1.672 -12.082 1.00 84.38 347 GLU A O 1
ATOM 2651 N N . VAL A 1 348 ? 13.285 2.835 -13.972 1.00 89.62 348 VAL A N 1
ATOM 2652 C CA . VAL A 1 348 ? 13.142 1.672 -14.859 1.00 89.62 348 VAL A CA 1
ATOM 2653 C C . VAL A 1 348 ? 14.271 1.653 -15.890 1.00 89.62 348 VAL A C 1
ATOM 2655 O O . VAL A 1 348 ? 14.752 2.722 -16.274 1.00 89.62 348 VAL A O 1
ATOM 2658 N N . PRO A 1 349 ? 14.723 0.467 -16.339 1.00 93.81 349 PRO A N 1
ATOM 2659 C CA . PRO A 1 349 ? 15.742 0.381 -17.374 1.00 93.81 349 PRO A CA 1
ATOM 2660 C C . PRO A 1 349 ? 15.187 0.893 -18.707 1.00 93.81 349 PRO A C 1
ATOM 2662 O O . PRO A 1 349 ? 14.071 0.552 -19.098 1.00 93.81 349 PRO A O 1
ATOM 2665 N N . VAL A 1 350 ? 15.982 1.685 -19.419 1.00 93.12 350 VAL A N 1
ATOM 2666 C CA . VAL A 1 350 ? 15.671 2.220 -20.746 1.00 93.12 350 VAL A CA 1
ATOM 2667 C C . VAL A 1 350 ? 16.661 1.663 -21.748 1.00 93.12 350 VAL A C 1
ATOM 2669 O O . VAL A 1 350 ? 17.869 1.718 -21.533 1.00 93.12 350 VAL A O 1
ATOM 2672 N N . TRP A 1 351 ? 16.144 1.107 -22.840 1.00 95.94 351 TRP A N 1
ATOM 2673 C CA . TRP A 1 351 ? 16.953 0.488 -23.883 1.00 95.94 351 TRP A CA 1
ATOM 2674 C C . TRP A 1 351 ? 17.593 1.527 -24.805 1.00 95.94 351 TRP A C 1
ATOM 2676 O O . TRP A 1 351 ? 16.908 2.415 -25.310 1.00 95.94 351 TRP A O 1
ATOM 2686 N N . ILE A 1 352 ? 18.897 1.373 -25.053 1.00 96.25 352 ILE A N 1
ATOM 2687 C CA . ILE A 1 352 ? 19.702 2.186 -25.969 1.00 96.25 352 ILE A CA 1
ATOM 2688 C C . ILE A 1 352 ? 20.018 1.324 -27.201 1.00 96.25 352 ILE A C 1
ATOM 2690 O O . ILE A 1 352 ? 20.958 0.519 -27.185 1.00 96.25 352 ILE A O 1
ATOM 2694 N N . PRO A 1 353 ? 19.240 1.446 -28.293 1.00 96.38 353 PRO A N 1
ATOM 2695 C CA . PRO A 1 353 ? 19.298 0.489 -29.393 1.00 96.38 353 PRO A CA 1
ATOM 2696 C C . PRO A 1 353 ? 20.649 0.448 -30.111 1.00 96.38 353 PRO A C 1
ATOM 2698 O O . PRO A 1 353 ? 21.030 -0.600 -30.640 1.00 96.38 353 PRO A O 1
ATOM 2701 N N . ASP A 1 354 ? 21.361 1.577 -30.153 1.00 96.38 354 ASP A N 1
ATOM 2702 C CA . ASP A 1 354 ? 22.614 1.712 -30.896 1.00 96.38 354 ASP A CA 1
ATOM 2703 C C . ASP A 1 354 ? 23.756 0.878 -30.320 1.00 96.38 354 ASP A C 1
ATOM 2705 O O . ASP A 1 354 ? 24.514 0.296 -31.098 1.00 96.38 354 ASP A O 1
ATOM 2709 N N . LEU A 1 355 ? 23.788 0.725 -28.996 1.00 97.50 355 LEU A N 1
ATOM 2710 C CA . LEU A 1 355 ? 24.787 -0.059 -28.270 1.00 97.50 355 LEU A CA 1
ATOM 2711 C C . LEU A 1 355 ? 24.436 -1.556 -28.203 1.00 97.50 355 LEU A C 1
ATOM 2713 O O . LEU A 1 355 ? 25.292 -2.404 -27.983 1.00 97.50 355 LEU A O 1
ATOM 2717 N N . CYS A 1 356 ? 23.172 -1.919 -28.431 1.00 97.75 356 CYS A N 1
ATOM 2718 C CA . CYS A 1 356 ? 22.694 -3.275 -28.186 1.00 97.75 356 CYS A CA 1
ATOM 2719 C C . CYS A 1 356 ? 23.228 -4.325 -29.182 1.00 97.75 356 CYS A C 1
ATOM 2721 O O . CYS A 1 356 ? 23.023 -4.261 -30.403 1.00 97.75 356 CYS A O 1
ATOM 2723 N N . THR A 1 357 ? 23.820 -5.392 -28.641 1.00 96.69 357 THR A N 1
ATOM 2724 C CA . THR A 1 357 ? 24.294 -6.560 -29.402 1.00 96.69 357 THR A CA 1
ATOM 2725 C C . THR A 1 357 ? 23.227 -7.633 -29.650 1.00 96.69 357 THR A C 1
ATOM 2727 O O . THR A 1 357 ? 23.460 -8.530 -30.459 1.00 96.69 357 THR A O 1
ATOM 2730 N N . GLN A 1 358 ? 22.025 -7.499 -29.069 1.00 97.38 358 GLN A N 1
ATOM 2731 C CA . GLN A 1 358 ? 20.895 -8.442 -29.191 1.00 97.38 358 GLN A CA 1
ATOM 2732 C C . GLN A 1 358 ? 21.207 -9.842 -28.629 1.00 97.38 358 GLN A C 1
ATOM 2734 O O . GLN A 1 358 ? 20.923 -10.862 -29.264 1.00 97.38 358 GLN A O 1
ATOM 2739 N N . CYS A 1 359 ? 21.848 -9.881 -27.456 1.00 96.88 359 CYS A N 1
ATOM 2740 C CA . CYS A 1 359 ? 22.274 -11.103 -26.766 1.00 96.88 359 CYS A CA 1
ATOM 2741 C C . CYS A 1 359 ? 21.204 -11.716 -25.841 1.00 96.88 359 CYS A C 1
ATOM 2743 O O . CYS A 1 359 ? 21.372 -12.844 -25.389 1.00 96.88 359 CYS A O 1
ATOM 2745 N N . ASN A 1 360 ? 20.124 -10.982 -25.552 1.00 97.75 360 ASN A N 1
ATOM 2746 C CA . ASN A 1 360 ? 19.037 -11.340 -24.629 1.00 97.75 360 ASN A CA 1
ATOM 2747 C C . ASN A 1 360 ? 19.452 -11.588 -23.159 1.00 97.75 360 ASN A C 1
ATOM 2749 O O . ASN A 1 360 ? 18.623 -12.022 -22.358 1.00 97.75 360 ASN A O 1
ATOM 2753 N N . LEU A 1 361 ? 20.686 -11.248 -22.762 1.00 97.94 361 LEU A N 1
ATOM 2754 C CA . LEU A 1 361 ? 21.157 -11.422 -21.380 1.00 97.94 361 LEU A CA 1
ATOM 2755 C C . LEU A 1 361 ? 20.316 -10.640 -20.366 1.00 97.94 361 LEU A C 1
ATOM 2757 O O . LEU A 1 361 ? 20.008 -11.145 -19.295 1.00 97.94 361 LEU A O 1
ATOM 2761 N N . CYS A 1 362 ? 19.874 -9.436 -20.718 1.00 98.06 362 CYS A N 1
ATOM 2762 C CA . CYS A 1 362 ? 19.022 -8.629 -19.851 1.00 98.06 362 CYS A CA 1
ATOM 2763 C C . CYS A 1 362 ? 17.677 -9.303 -19.514 1.00 98.06 362 CYS A C 1
ATOM 2765 O O . CYS A 1 362 ? 17.158 -9.097 -18.418 1.00 98.06 362 CYS A O 1
ATOM 2767 N N . SER A 1 363 ? 17.146 -10.128 -20.424 1.00 98.06 363 SER A N 1
ATOM 2768 C CA . SER A 1 363 ? 15.903 -10.885 -20.236 1.00 98.06 363 SER A CA 1
ATOM 2769 C C . SER A 1 363 ? 16.111 -12.090 -19.326 1.00 98.06 363 SER A C 1
ATOM 2771 O O . SER A 1 363 ? 15.387 -12.236 -18.343 1.00 98.06 363 SER A O 1
ATOM 2773 N N . ILE A 1 364 ? 17.142 -12.907 -19.586 1.00 97.25 364 ILE A N 1
ATOM 2774 C CA . ILE A 1 364 ? 17.363 -14.152 -18.828 1.00 97.25 364 ILE A CA 1
ATOM 2775 C C . ILE A 1 364 ? 17.694 -13.894 -17.355 1.00 97.25 364 ILE A C 1
ATOM 2777 O O . ILE A 1 364 ? 17.326 -14.686 -16.492 1.00 97.25 364 ILE A O 1
ATOM 2781 N N . VAL A 1 365 ? 18.367 -12.779 -17.057 1.00 97.69 365 VAL A N 1
ATOM 2782 C CA . VAL A 1 365 ? 18.730 -12.406 -15.681 1.00 97.69 365 VAL A CA 1
ATOM 2783 C C . VAL A 1 365 ? 17.606 -11.684 -14.944 1.00 97.69 365 VAL A C 1
ATOM 2785 O O . VAL A 1 365 ? 17.729 -11.444 -13.745 1.00 97.69 365 VAL A O 1
ATOM 2788 N N . CYS A 1 366 ? 16.526 -11.294 -15.629 1.00 97.56 366 CYS A N 1
ATOM 2789 C CA . CYS A 1 366 ? 15.449 -10.545 -15.002 1.00 97.56 366 CYS A CA 1
ATOM 2790 C C . CYS A 1 366 ? 14.670 -11.441 -14.025 1.00 97.56 366 CYS A C 1
ATOM 2792 O O . CYS A 1 366 ? 13.956 -12.342 -14.465 1.00 97.56 366 CYS A O 1
ATOM 2794 N N . PRO A 1 367 ? 14.678 -11.152 -12.710 1.00 95.50 367 PRO A N 1
ATOM 2795 C CA . PRO A 1 367 ? 14.013 -12.014 -11.732 1.00 95.50 367 PRO A CA 1
ATOM 2796 C C . PRO A 1 367 ? 12.476 -11.926 -11.768 1.00 95.50 367 PRO A C 1
ATOM 2798 O O . PRO A 1 367 ? 11.807 -12.665 -11.053 1.00 95.50 367 PRO A O 1
ATOM 2801 N N . HIS A 1 368 ? 11.909 -11.019 -12.572 1.00 93.94 368 HIS A N 1
ATOM 2802 C CA . HIS A 1 368 ? 10.466 -10.760 -12.646 1.00 93.94 368 HIS A CA 1
ATOM 2803 C C . HIS A 1 368 ? 9.903 -10.836 -14.078 1.00 93.94 368 HIS A C 1
ATOM 2805 O O . HIS A 1 368 ? 8.729 -10.540 -14.282 1.00 93.94 368 HIS A O 1
ATOM 2811 N N . ALA A 1 369 ? 10.718 -11.207 -15.077 1.00 95.56 369 ALA A N 1
ATOM 2812 C CA . ALA A 1 369 ? 10.328 -11.254 -16.494 1.00 95.56 369 ALA A CA 1
ATOM 2813 C C . ALA A 1 369 ? 9.712 -9.939 -17.029 1.00 95.56 369 ALA A C 1
ATOM 2815 O O . ALA A 1 369 ? 8.781 -9.967 -17.841 1.00 95.56 369 ALA A O 1
ATOM 2816 N N . VAL A 1 370 ? 10.229 -8.795 -16.564 1.00 94.00 370 VAL A N 1
ATOM 2817 C CA . VAL A 1 370 ? 9.735 -7.440 -16.885 1.00 94.00 370 VAL A CA 1
ATOM 2818 C C . VAL A 1 370 ? 10.526 -6.744 -17.985 1.00 94.00 370 VAL A C 1
ATOM 2820 O O . VAL A 1 370 ? 10.249 -5.598 -18.297 1.00 94.00 370 VAL A O 1
ATOM 2823 N N . ILE A 1 371 ? 11.541 -7.395 -18.540 1.00 96.44 371 ILE A N 1
ATOM 2824 C CA . ILE A 1 371 ? 12.285 -6.930 -19.707 1.00 96.44 371 ILE A CA 1
ATOM 2825 C C . ILE A 1 371 ? 12.403 -8.116 -20.650 1.00 96.44 371 ILE A C 1
ATOM 2827 O O . ILE A 1 371 ? 12.853 -9.180 -20.231 1.00 96.44 371 ILE A O 1
ATOM 2831 N N . ARG A 1 372 ? 11.916 -7.969 -21.881 1.00 97.75 372 ARG A N 1
ATOM 2832 C CA . ARG A 1 372 ? 11.826 -9.073 -22.843 1.00 97.75 372 ARG A CA 1
ATOM 2833 C C . ARG A 1 372 ? 12.221 -8.617 -24.243 1.00 97.75 372 ARG A C 1
ATOM 2835 O O . ARG A 1 372 ? 11.963 -7.462 -24.598 1.00 97.75 372 ARG A O 1
ATOM 2842 N N . PRO A 1 373 ? 12.843 -9.500 -25.036 1.00 97.69 373 PRO A N 1
ATOM 2843 C CA . PRO A 1 373 ? 13.080 -9.250 -26.440 1.00 97.69 373 PRO A CA 1
ATOM 2844 C C . PRO A 1 373 ? 11.832 -9.593 -27.258 1.00 97.69 373 PRO A C 1
ATOM 2846 O O . PRO A 1 373 ? 11.136 -10.565 -26.977 1.00 97.69 373 PRO A O 1
ATOM 2849 N N . PHE A 1 374 ? 11.578 -8.819 -28.306 1.00 97.94 374 PHE A N 1
ATOM 2850 C CA . PHE A 1 374 ? 10.513 -9.084 -29.268 1.00 97.94 374 PHE A CA 1
ATOM 2851 C C . PHE A 1 374 ? 11.080 -9.071 -30.683 1.00 97.94 374 PHE A C 1
ATOM 2853 O O . PHE A 1 374 ? 11.979 -8.285 -31.002 1.00 97.94 374 PHE A O 1
ATOM 2860 N N . LEU A 1 375 ? 10.542 -9.950 -31.526 1.00 98.06 375 LEU A N 1
ATOM 2861 C CA . LEU A 1 375 ? 10.845 -10.021 -32.949 1.00 98.06 375 LEU A CA 1
ATOM 2862 C C . LEU A 1 375 ? 9.615 -9.590 -33.740 1.00 98.06 375 LEU A C 1
ATOM 2864 O O . LEU A 1 375 ? 8.546 -10.172 -33.577 1.00 98.06 375 LEU A O 1
ATOM 2868 N N . LEU A 1 376 ? 9.780 -8.594 -34.603 1.00 97.94 376 LEU A N 1
ATOM 2869 C CA . LEU A 1 376 ? 8.710 -8.004 -35.393 1.00 97.94 376 LEU A CA 1
ATOM 2870 C C . LEU A 1 376 ? 8.912 -8.340 -36.865 1.00 97.94 376 LEU A C 1
ATOM 2872 O O . LEU A 1 376 ? 10.005 -8.159 -37.408 1.00 97.94 376 LEU A O 1
ATOM 2876 N N . ASP A 1 377 ? 7.856 -8.795 -37.523 1.00 97.31 377 ASP A N 1
ATOM 2877 C CA . ASP A 1 377 ? 7.829 -8.893 -38.974 1.00 97.31 377 ASP A CA 1
ATOM 2878 C C . ASP A 1 377 ? 7.594 -7.518 -39.628 1.00 97.31 377 ASP A C 1
ATOM 2880 O O . ASP A 1 377 ? 7.522 -6.470 -38.974 1.00 97.31 377 ASP A O 1
ATOM 2884 N N . LYS A 1 378 ? 7.506 -7.500 -40.960 1.00 96.00 378 LYS A N 1
ATOM 2885 C CA . LYS A 1 378 ? 7.305 -6.266 -41.727 1.00 96.00 378 LYS A CA 1
ATOM 2886 C C . LYS A 1 378 ? 5.958 -5.593 -41.435 1.00 96.00 378 LYS A C 1
ATOM 2888 O O . LYS A 1 378 ? 5.894 -4.366 -41.474 1.00 96.00 378 LYS A O 1
ATOM 2893 N N . LYS A 1 379 ? 4.898 -6.369 -41.198 1.00 96.19 379 LYS A N 1
ATOM 2894 C CA . LYS A 1 379 ? 3.555 -5.852 -40.920 1.00 96.19 379 LYS A CA 1
ATOM 2895 C C . LYS A 1 379 ? 3.514 -5.254 -39.515 1.00 96.19 379 LYS A C 1
ATOM 2897 O O . LYS A 1 379 ? 3.136 -4.101 -39.368 1.00 96.19 379 LYS A O 1
ATOM 2902 N N . GLU A 1 380 ? 3.999 -5.990 -38.523 1.00 97.12 380 GLU A N 1
ATOM 2903 C CA . GLU A 1 380 ? 4.063 -5.552 -37.124 1.00 97.12 380 GLU A CA 1
ATOM 2904 C C . GLU A 1 380 ? 4.961 -4.318 -36.967 1.00 97.12 380 GLU A C 1
ATOM 2906 O O . GLU A 1 380 ? 4.619 -3.378 -36.258 1.00 97.12 380 GLU A O 1
ATOM 2911 N N . THR A 1 381 ? 6.083 -4.263 -37.696 1.00 95.69 381 THR A N 1
ATOM 2912 C CA . THR A 1 381 ? 6.959 -3.079 -37.735 1.00 95.69 381 THR A CA 1
ATOM 2913 C C . THR A 1 381 ? 6.233 -1.832 -38.253 1.00 95.69 381 THR A C 1
ATOM 2915 O O . THR A 1 381 ? 6.542 -0.725 -37.823 1.00 95.69 381 THR A O 1
ATOM 2918 N N . ALA A 1 382 ? 5.292 -1.980 -39.189 1.00 95.12 382 ALA A N 1
ATOM 2919 C CA . ALA A 1 382 ? 4.547 -0.848 -39.741 1.00 95.12 382 ALA A CA 1
ATOM 2920 C C . ALA A 1 382 ? 3.481 -0.301 -38.773 1.00 95.12 382 ALA A C 1
ATOM 2922 O O . ALA A 1 382 ? 3.014 0.819 -38.964 1.00 95.12 382 ALA A O 1
ATOM 2923 N N . GLU A 1 383 ? 3.116 -1.071 -37.745 1.00 95.62 383 GLU A N 1
ATOM 2924 C CA . GLU A 1 383 ? 2.075 -0.739 -36.763 1.00 95.62 383 GLU A CA 1
ATOM 2925 C C . GLU A 1 383 ? 2.649 -0.252 -35.420 1.00 95.62 383 GLU A C 1
ATOM 2927 O O . GLU A 1 383 ? 1.891 0.002 -34.483 1.00 95.62 383 GLU A O 1
ATOM 2932 N N . ILE A 1 384 ? 3.976 -0.098 -35.307 1.00 95.12 384 ILE A N 1
ATOM 2933 C CA . ILE A 1 384 ? 4.612 0.314 -34.052 1.00 95.12 384 ILE A CA 1
ATOM 2934 C C . ILE A 1 384 ? 4.120 1.701 -33.591 1.00 95.12 384 ILE A C 1
ATOM 2936 O O . ILE A 1 384 ? 4.007 2.626 -34.403 1.00 95.12 384 ILE A O 1
ATOM 2940 N N . PRO A 1 385 ? 3.859 1.890 -32.285 1.00 93.25 385 PRO A N 1
ATOM 2941 C CA . PRO A 1 385 ? 3.401 3.170 -31.759 1.00 93.25 385 PRO A CA 1
ATOM 2942 C C . PRO A 1 385 ? 4.503 4.240 -31.786 1.00 93.25 385 PRO A C 1
ATOM 2944 O O . PRO A 1 385 ? 5.696 3.962 -31.934 1.00 93.25 385 PRO A O 1
ATOM 2947 N N . GLN A 1 386 ? 4.109 5.503 -31.606 1.00 90.88 386 GLN A N 1
ATOM 2948 C CA . GLN A 1 386 ? 5.052 6.621 -31.598 1.00 90.88 386 GLN A CA 1
ATOM 2949 C C . GLN A 1 386 ? 6.136 6.434 -30.523 1.00 90.88 386 GLN A C 1
ATOM 2951 O O . GLN A 1 386 ? 5.856 6.140 -29.360 1.00 90.88 386 GLN A O 1
ATOM 2956 N N . GLY A 1 387 ? 7.396 6.639 -30.916 1.00 89.69 387 GLY A N 1
ATOM 2957 C CA . GLY A 1 387 ? 8.551 6.500 -30.026 1.00 89.69 387 GLY A CA 1
ATOM 2958 C C . GLY A 1 387 ? 8.974 5.055 -29.747 1.00 89.69 387 GLY A C 1
ATOM 2959 O O . GLY A 1 387 ? 9.942 4.860 -29.019 1.00 89.69 387 GLY A O 1
ATOM 2960 N N . TYR A 1 388 ? 8.294 4.055 -30.317 1.00 93.75 388 TYR A N 1
ATOM 2961 C CA . TYR A 1 388 ? 8.690 2.655 -30.209 1.00 93.75 388 TYR A CA 1
ATOM 2962 C C . TYR A 1 388 ? 9.968 2.404 -31.010 1.00 93.75 388 TYR A C 1
ATOM 2964 O O . TYR A 1 388 ? 9.997 2.543 -32.235 1.00 93.75 388 TYR A O 1
ATOM 2972 N N . LEU A 1 389 ? 11.044 2.032 -30.322 1.00 94.50 389 LEU A N 1
ATOM 2973 C CA . LEU A 1 389 ? 12.334 1.789 -30.959 1.00 94.50 389 LEU A CA 1
ATOM 2974 C C . LEU A 1 389 ? 12.456 0.323 -31.381 1.00 94.50 389 LEU A C 1
ATOM 2976 O O . LEU A 1 389 ? 12.149 -0.592 -30.620 1.00 94.50 389 LEU A O 1
ATOM 2980 N N . SER A 1 390 ? 12.951 0.088 -32.594 1.00 96.19 390 SER A N 1
ATOM 2981 C CA . SER A 1 390 ? 13.329 -1.239 -33.086 1.00 96.19 390 SER A CA 1
ATOM 2982 C C . SER A 1 390 ? 14.509 -1.130 -34.057 1.00 96.19 390 SER A C 1
ATOM 2984 O O . SER A 1 390 ? 14.784 -0.059 -34.602 1.00 96.19 390 SER A O 1
ATOM 2986 N N . ARG A 1 391 ? 15.249 -2.225 -34.255 1.00 95.88 391 ARG A N 1
ATOM 2987 C CA . ARG A 1 391 ? 16.358 -2.315 -35.226 1.00 95.88 391 ARG A CA 1
ATOM 2988 C C . ARG A 1 391 ? 16.337 -3.664 -35.926 1.00 95.88 391 ARG A C 1
ATOM 2990 O O . ARG A 1 391 ? 15.774 -4.607 -35.396 1.00 95.88 391 ARG A O 1
ATOM 2997 N N . LYS A 1 392 ? 17.015 -3.801 -37.066 1.00 97.31 392 LYS A N 1
ATOM 2998 C CA . LYS A 1 392 ? 17.135 -5.094 -37.766 1.00 97.31 392 LYS A CA 1
ATOM 2999 C C . LYS A 1 392 ? 17.668 -6.188 -36.836 1.00 97.31 392 LYS A C 1
ATOM 3001 O O . LYS A 1 392 ? 18.657 -5.968 -36.131 1.00 97.31 392 LYS A O 1
ATOM 3006 N N . ALA A 1 393 ? 17.039 -7.357 -36.856 1.00 97.12 393 ALA A N 1
ATOM 3007 C CA . ALA A 1 393 ? 17.489 -8.509 -36.090 1.00 97.12 393 ALA A CA 1
ATOM 3008 C C . ALA A 1 393 ? 18.835 -9.035 -36.628 1.00 97.12 393 ALA A C 1
ATOM 3010 O O . ALA A 1 393 ? 19.073 -9.086 -37.836 1.00 97.12 393 ALA A O 1
ATOM 3011 N N . LYS A 1 394 ? 19.738 -9.405 -35.717 1.00 94.00 394 LYS A N 1
ATOM 3012 C CA . LYS A 1 394 ? 21.053 -9.990 -36.001 1.00 94.00 394 LYS A CA 1
ATOM 3013 C C . LYS A 1 394 ? 20.977 -11.514 -35.899 1.00 94.00 394 LYS A C 1
ATOM 3015 O O . LYS A 1 394 ? 20.603 -12.041 -34.848 1.00 94.00 394 LYS A O 1
ATOM 3020 N N . GLY A 1 395 ? 21.426 -12.195 -36.951 1.00 88.56 395 GLY A N 1
ATOM 3021 C CA . GLY A 1 395 ? 21.458 -13.656 -37.072 1.00 88.56 395 GLY A CA 1
ATOM 3022 C C . GLY A 1 395 ? 20.841 -14.101 -38.397 1.00 88.56 395 GLY A C 1
ATOM 3023 O O . GLY A 1 395 ? 19.834 -13.535 -38.811 1.00 88.56 395 GLY A O 1
ATOM 3024 N N . GLY A 1 396 ? 21.445 -15.085 -39.073 1.00 87.75 396 GLY A N 1
ATOM 3025 C CA . GLY A 1 396 ? 20.960 -15.553 -40.381 1.00 87.75 396 GLY A CA 1
ATOM 3026 C C . GLY A 1 396 ? 19.523 -16.080 -40.328 1.00 87.75 396 GLY A C 1
ATOM 3027 O O . GLY A 1 396 ? 18.720 -15.765 -41.200 1.00 87.75 396 GLY A O 1
ATOM 3028 N N . GLU A 1 397 ? 19.186 -16.788 -39.249 1.00 88.62 397 GLU A N 1
ATOM 3029 C CA . GLU A 1 397 ? 17.856 -17.360 -38.985 1.00 88.62 397 GLU A CA 1
ATOM 3030 C C . GLU A 1 397 ? 16.780 -16.294 -38.705 1.00 88.62 397 GLU A C 1
ATOM 3032 O O . GLU A 1 397 ? 15.593 -16.553 -38.868 1.00 88.62 397 GLU A O 1
ATOM 3037 N N . LEU A 1 398 ? 17.184 -15.072 -38.333 1.00 94.19 398 LEU A N 1
ATOM 3038 C CA . LEU A 1 398 ? 16.289 -13.946 -38.027 1.00 94.19 398 LEU A CA 1
ATOM 3039 C C . LEU A 1 398 ? 16.186 -12.942 -39.189 1.00 94.19 398 LEU A C 1
ATOM 3041 O O . LEU A 1 398 ? 15.726 -11.810 -39.011 1.00 94.19 398 LEU A O 1
ATOM 3045 N N . GLY A 1 399 ? 16.665 -13.327 -40.375 1.00 92.88 399 GLY A N 1
ATOM 3046 C CA . GLY A 1 399 ? 16.718 -12.467 -41.550 1.00 92.88 399 GLY A CA 1
ATOM 3047 C C . GLY A 1 399 ? 15.357 -11.857 -41.899 1.00 92.88 399 GLY A C 1
ATOM 3048 O O . GLY A 1 399 ? 14.353 -12.553 -42.006 1.00 92.88 399 GLY A O 1
ATOM 3049 N N . GLY A 1 400 ? 15.330 -10.538 -42.106 1.00 93.19 400 GLY A N 1
ATOM 3050 C CA . GLY A 1 400 ? 14.118 -9.803 -42.488 1.00 93.19 400 GLY A CA 1
ATOM 3051 C C . GLY A 1 400 ? 13.220 -9.366 -41.325 1.00 93.19 400 GLY A C 1
ATOM 3052 O O . GLY A 1 400 ? 12.262 -8.636 -41.571 1.00 93.19 400 GLY A O 1
ATOM 3053 N N . LEU A 1 401 ? 13.546 -9.743 -40.085 1.00 97.69 401 LEU A N 1
ATOM 3054 C CA . LEU A 1 401 ? 12.839 -9.299 -38.885 1.00 97.69 401 LEU A CA 1
ATOM 3055 C C . LEU A 1 401 ? 13.497 -8.068 -38.255 1.00 97.69 401 LEU A C 1
ATOM 3057 O O . LEU A 1 401 ? 14.689 -7.796 -38.435 1.00 97.69 401 LEU A O 1
ATOM 3061 N N . ASN A 1 402 ? 12.714 -7.352 -37.459 1.00 97.75 402 ASN A N 1
ATOM 3062 C CA . ASN A 1 402 ? 13.195 -6.361 -36.511 1.00 97.75 402 ASN A CA 1
ATOM 3063 C C . ASN A 1 402 ? 13.215 -6.936 -35.097 1.00 97.75 402 ASN A C 1
ATOM 3065 O O . ASN A 1 402 ? 12.468 -7.842 -34.758 1.00 97.75 402 ASN A O 1
ATOM 3069 N N . TYR A 1 403 ? 14.095 -6.392 -34.277 1.00 98.25 403 TYR A N 1
ATOM 3070 C CA . TYR A 1 403 ? 14.345 -6.742 -32.896 1.00 98.25 403 TYR A CA 1
ATOM 3071 C C . TYR A 1 403 ? 14.161 -5.505 -32.024 1.00 98.25 403 TYR A C 1
ATOM 3073 O O . TYR A 1 403 ? 14.549 -4.389 -32.396 1.00 98.25 403 TYR A O 1
ATOM 3081 N N . THR A 1 404 ? 13.626 -5.716 -30.833 1.00 97.88 404 THR A N 1
ATOM 3082 C CA . THR A 1 404 ? 13.498 -4.684 -29.810 1.00 97.88 404 THR A CA 1
ATOM 3083 C C . THR A 1 404 ? 13.562 -5.297 -28.418 1.00 97.88 404 THR A C 1
ATOM 3085 O O . THR A 1 404 ? 13.228 -6.466 -28.235 1.00 97.88 404 THR A O 1
ATOM 3088 N N . ILE A 1 405 ? 14.009 -4.508 -27.445 1.00 97.81 405 ILE A N 1
ATOM 3089 C CA . ILE A 1 405 ? 13.881 -4.816 -26.023 1.00 97.81 405 ILE A CA 1
ATOM 3090 C C . ILE A 1 405 ? 12.792 -3.920 -25.460 1.00 97.81 405 ILE A C 1
ATOM 3092 O O . ILE A 1 405 ? 12.843 -2.703 -25.628 1.00 97.81 405 ILE A O 1
ATOM 3096 N N . GLN A 1 406 ? 11.837 -4.526 -24.766 1.00 95.75 406 GLN A N 1
ATOM 3097 C CA . GLN A 1 406 ? 10.721 -3.819 -24.152 1.00 95.75 406 GLN A CA 1
ATOM 3098 C C . GLN A 1 406 ? 10.662 -4.131 -22.671 1.00 95.75 406 GLN A C 1
ATOM 3100 O O . GLN A 1 406 ? 10.995 -5.236 -22.239 1.00 95.75 406 GLN A O 1
ATOM 3105 N N . VAL A 1 407 ? 10.253 -3.132 -21.898 1.00 92.88 407 VAL A N 1
ATOM 3106 C CA . VAL A 1 407 ? 10.226 -3.174 -20.438 1.00 92.88 407 VAL A CA 1
ATOM 3107 C C . VAL A 1 407 ? 8.795 -2.955 -19.978 1.00 92.88 407 VAL A C 1
ATOM 3109 O O . VAL A 1 407 ? 8.134 -2.059 -20.483 1.00 92.88 407 VAL A O 1
ATOM 3112 N N . ALA A 1 408 ? 8.333 -3.746 -19.013 1.00 91.06 408 ALA A N 1
ATOM 3113 C CA . ALA A 1 408 ? 7.064 -3.589 -18.316 1.00 91.06 408 ALA A CA 1
ATOM 3114 C C . ALA A 1 408 ? 7.268 -2.645 -17.118 1.00 91.06 408 ALA A C 1
ATOM 3116 O O . ALA A 1 408 ? 7.669 -3.099 -16.038 1.00 91.06 408 ALA A O 1
ATOM 3117 N N . PRO A 1 409 ? 7.040 -1.327 -17.255 1.00 85.62 409 PRO A N 1
ATOM 3118 C CA . PRO A 1 409 ? 7.467 -0.379 -16.231 1.00 85.62 409 PRO A CA 1
ATOM 3119 C C . PRO A 1 409 ? 6.660 -0.521 -14.933 1.00 85.62 409 PRO A C 1
ATOM 3121 O O . PRO A 1 409 ? 7.195 -0.288 -13.853 1.00 85.62 409 PRO A O 1
ATOM 3124 N N . TYR A 1 410 ? 5.402 -0.965 -15.014 1.00 82.38 410 TYR A N 1
ATOM 3125 C CA . TYR A 1 410 ? 4.549 -1.171 -13.843 1.00 82.38 410 TYR A CA 1
ATOM 3126 C C . TYR A 1 410 ? 4.819 -2.472 -13.082 1.00 82.38 410 TYR A C 1
ATOM 3128 O O . TYR A 1 410 ? 4.397 -2.599 -11.934 1.00 82.38 410 TYR A O 1
ATOM 3136 N N . ASP A 1 411 ? 5.532 -3.420 -13.683 1.00 86.00 411 ASP A N 1
ATOM 3137 C CA . ASP A 1 411 ? 5.928 -4.666 -13.020 1.00 86.00 411 ASP A CA 1
ATOM 3138 C C . ASP A 1 411 ? 7.394 -4.619 -12.561 1.00 86.00 411 ASP A C 1
ATOM 3140 O O . ASP A 1 411 ? 7.807 -5.382 -11.684 1.00 86.00 411 ASP A O 1
ATOM 3144 N N . CYS A 1 412 ? 8.195 -3.718 -13.142 1.00 88.31 412 CYS A N 1
ATOM 3145 C CA . CYS A 1 412 ? 9.602 -3.560 -12.812 1.00 88.31 412 CYS A CA 1
ATOM 3146 C C . CYS A 1 412 ? 9.802 -3.165 -11.344 1.00 88.31 412 CYS A C 1
ATOM 3148 O O . CYS A 1 412 ? 9.139 -2.274 -10.814 1.00 88.31 412 CYS A O 1
ATOM 3150 N N . THR A 1 413 ? 10.771 -3.810 -10.693 1.00 86.44 413 THR A N 1
ATOM 3151 C CA . THR A 1 413 ? 11.155 -3.521 -9.304 1.00 86.44 413 THR A CA 1
ATOM 3152 C C . THR A 1 413 ? 12.345 -2.567 -9.190 1.00 86.44 413 THR A C 1
ATOM 3154 O O . THR A 1 413 ? 12.709 -2.187 -8.082 1.00 86.44 413 THR A O 1
ATOM 3157 N N . GLY A 1 414 ? 12.969 -2.180 -10.307 1.00 88.25 414 GLY A N 1
ATOM 3158 C CA . GLY A 1 414 ? 14.151 -1.308 -10.326 1.00 88.25 414 GLY A CA 1
ATOM 3159 C C . GLY A 1 414 ? 15.417 -1.932 -9.743 1.00 88.25 414 GLY A C 1
ATOM 3160 O O . GLY A 1 414 ? 16.295 -1.214 -9.286 1.00 88.25 414 GLY A O 1
ATOM 3161 N N . CYS A 1 415 ? 15.527 -3.264 -9.735 1.00 90.44 415 CYS A N 1
ATOM 3162 C CA . CYS A 1 415 ? 16.693 -3.962 -9.176 1.00 90.44 415 CYS A CA 1
ATOM 3163 C C . CYS A 1 415 ? 18.006 -3.772 -9.959 1.00 90.44 415 CYS A C 1
ATOM 3165 O O . CYS A 1 415 ? 19.027 -4.273 -9.509 1.00 90.44 415 CYS A O 1
ATOM 3167 N N . ALA A 1 416 ? 17.975 -3.124 -11.129 1.00 94.38 416 ALA A N 1
ATOM 3168 C CA . ALA A 1 416 ? 19.122 -2.841 -12.002 1.00 94.38 416 ALA A CA 1
ATOM 3169 C C . ALA A 1 416 ? 19.955 -4.046 -12.500 1.00 94.38 416 ALA A C 1
ATOM 3171 O O . ALA A 1 416 ? 20.823 -3.854 -13.342 1.00 94.38 416 ALA A O 1
ATOM 3172 N N . VAL A 1 417 ? 19.638 -5.292 -12.122 1.00 96.75 417 VAL A N 1
ATOM 3173 C CA . VAL A 1 417 ? 20.380 -6.501 -12.552 1.00 96.75 417 VAL A CA 1
ATOM 3174 C C . VAL A 1 417 ? 20.536 -6.593 -14.076 1.00 96.75 417 VAL A C 1
ATOM 3176 O O . VAL A 1 417 ? 21.586 -6.972 -14.578 1.00 96.75 417 VAL A O 1
ATOM 3179 N N . CYS A 1 418 ? 19.504 -6.222 -14.838 1.00 97.50 418 CYS A N 1
ATOM 3180 C CA . CYS A 1 418 ? 19.566 -6.222 -16.302 1.00 97.50 418 CYS A CA 1
ATOM 3181 C C . CYS A 1 418 ? 20.536 -5.177 -16.881 1.00 97.50 418 CYS A C 1
ATOM 3183 O O . CYS A 1 418 ? 21.105 -5.425 -17.942 1.00 97.50 418 CYS A O 1
ATOM 3185 N N . VAL A 1 419 ? 20.715 -4.045 -16.194 1.00 97.50 419 VAL A N 1
ATOM 3186 C CA . VAL A 1 419 ? 21.674 -2.990 -16.544 1.00 97.50 419 VAL A CA 1
ATOM 3187 C C . VAL A 1 419 ? 23.084 -3.462 -16.210 1.00 97.50 419 VAL A C 1
ATOM 3189 O O . VAL A 1 419 ? 23.933 -3.474 -17.090 1.00 97.50 419 VAL A O 1
ATOM 3192 N N . GLU A 1 420 ? 23.305 -3.953 -14.988 1.00 96.81 420 GLU A N 1
ATOM 3193 C CA . GLU A 1 420 ? 24.614 -4.449 -14.528 1.00 96.81 420 GLU A CA 1
ATOM 3194 C C . GLU A 1 420 ? 25.142 -5.623 -15.364 1.00 96.81 420 GLU A C 1
ATOM 3196 O O . GLU A 1 420 ? 26.342 -5.755 -15.580 1.00 96.81 420 GLU A O 1
ATOM 3201 N N . MET A 1 421 ? 24.244 -6.484 -15.845 1.00 95.88 421 MET A N 1
ATOM 3202 C CA . MET A 1 421 ? 24.594 -7.638 -16.676 1.00 95.88 421 MET A CA 1
ATOM 3203 C C . MET A 1 421 ? 24.743 -7.297 -18.161 1.00 95.88 421 MET A C 1
ATOM 3205 O O . MET A 1 421 ? 25.083 -8.180 -18.951 1.00 95.88 421 MET A O 1
ATOM 3209 N N . CYS A 1 422 ? 24.441 -6.065 -18.583 1.00 97.50 422 CYS A N 1
ATOM 3210 C CA . CYS A 1 422 ? 24.579 -5.672 -19.978 1.00 97.50 422 CYS A CA 1
ATOM 3211 C C . CYS A 1 422 ? 26.066 -5.461 -20.310 1.00 97.50 422 CYS A C 1
ATOM 3213 O O . CYS A 1 422 ? 26.670 -4.542 -19.771 1.00 97.50 422 CYS A O 1
ATOM 3215 N N . PRO A 1 423 ? 26.669 -6.253 -21.217 1.00 95.81 423 PRO A N 1
ATOM 3216 C CA . PRO A 1 423 ? 28.099 -6.128 -21.510 1.00 95.81 423 PRO A CA 1
ATOM 3217 C C . PRO A 1 423 ? 28.450 -4.890 -22.353 1.00 95.81 423 PRO A C 1
ATOM 3219 O O . PRO A 1 423 ? 29.628 -4.595 -22.524 1.00 95.81 423 PRO A O 1
ATOM 3222 N N . ASP A 1 424 ? 27.443 -4.201 -22.897 1.00 95.94 424 ASP A N 1
ATOM 3223 C CA . ASP A 1 424 ? 27.598 -3.118 -23.874 1.00 95.94 424 ASP A CA 1
ATOM 3224 C C . ASP A 1 424 ? 26.981 -1.788 -23.398 1.00 95.94 424 ASP A C 1
ATOM 3226 O O . ASP A 1 424 ? 26.765 -0.894 -24.215 1.00 95.94 424 ASP A O 1
ATOM 3230 N N . ASP A 1 425 ? 26.597 -1.678 -22.120 1.00 95.44 425 ASP A N 1
ATOM 3231 C CA . ASP A 1 425 ? 25.920 -0.496 -21.552 1.00 95.44 425 ASP A CA 1
ATOM 3232 C C . ASP A 1 425 ? 24.669 -0.052 -22.347 1.00 95.44 425 ASP A C 1
ATOM 3234 O O . ASP A 1 425 ? 24.294 1.118 -22.404 1.00 95.44 425 ASP A O 1
ATOM 3238 N N . ALA A 1 426 ? 23.978 -1.008 -22.978 1.00 97.50 426 ALA A N 1
ATOM 3239 C CA . ALA A 1 426 ? 22.802 -0.758 -23.814 1.00 97.50 426 ALA A CA 1
ATOM 3240 C C . ALA A 1 426 ? 21.497 -0.568 -23.016 1.00 97.50 426 ALA A C 1
ATOM 3242 O O . ALA A 1 426 ? 20.407 -0.566 -23.599 1.00 97.50 426 ALA A O 1
ATOM 3243 N N . LEU A 1 427 ? 21.591 -0.459 -21.691 1.00 96.56 427 LEU A N 1
ATOM 3244 C CA . LEU A 1 427 ? 20.486 -0.201 -20.776 1.00 96.56 427 LEU A CA 1
ATOM 3245 C C . LEU A 1 427 ? 20.929 0.823 -19.732 1.00 96.56 427 LEU A C 1
ATOM 3247 O O . LEU A 1 427 ? 22.017 0.705 -19.184 1.00 96.56 427 LEU A O 1
ATOM 3251 N N . GLU A 1 428 ? 20.063 1.779 -19.410 1.00 94.56 428 GLU A N 1
ATOM 3252 C CA . GLU A 1 428 ? 20.320 2.785 -18.374 1.00 94.56 428 GLU A CA 1
ATOM 3253 C C . GLU A 1 428 ? 19.099 2.923 -17.459 1.00 94.56 428 GLU A C 1
ATOM 3255 O O . GLU A 1 428 ? 17.966 2.948 -17.941 1.00 94.56 428 GLU A O 1
ATOM 3260 N N . MET A 1 429 ? 19.301 3.024 -16.143 1.00 91.94 429 MET A N 1
ATOM 3261 C CA . MET A 1 429 ? 18.206 3.326 -15.215 1.00 91.94 429 MET A CA 1
ATOM 3262 C C . MET A 1 429 ? 17.780 4.789 -15.377 1.00 91.94 429 MET A C 1
ATOM 3264 O O . MET A 1 429 ? 18.613 5.691 -15.320 1.00 91.94 429 MET A O 1
ATOM 3268 N N . LYS A 1 430 ? 16.482 5.033 -15.583 1.00 87.25 430 LYS A N 1
ATOM 3269 C CA . LYS A 1 430 ? 15.908 6.384 -15.670 1.00 87.25 430 LYS A CA 1
ATOM 3270 C C . LYS A 1 430 ? 14.694 6.534 -14.754 1.00 87.25 430 LYS A C 1
ATOM 3272 O O . LYS A 1 430 ? 13.972 5.551 -14.570 1.00 87.25 430 LYS A O 1
ATOM 3277 N N . PRO A 1 431 ? 14.393 7.756 -14.268 1.00 80.56 431 PRO A N 1
ATOM 3278 C CA . PRO A 1 431 ? 13.191 8.031 -13.487 1.00 80.56 431 PRO A CA 1
ATOM 3279 C C . PRO A 1 431 ? 11.906 7.529 -14.159 1.00 80.56 431 PRO A C 1
ATOM 3281 O O . PRO A 1 431 ? 11.657 7.760 -15.349 1.00 80.56 431 PRO A O 1
ATOM 3284 N N . SER A 1 432 ? 11.072 6.847 -13.379 1.00 69.06 432 SER A N 1
ATOM 3285 C CA . SER A 1 432 ? 9.907 6.114 -13.867 1.00 69.06 432 SER A CA 1
ATOM 3286 C C . SER A 1 432 ? 8.730 7.024 -14.235 1.00 69.06 432 SER A C 1
ATOM 3288 O O . SER A 1 432 ? 8.049 6.756 -15.223 1.00 69.06 432 SER A O 1
ATOM 3290 N N . MET A 1 433 ? 8.543 8.146 -13.532 1.00 59.38 433 MET A N 1
ATOM 3291 C CA . MET A 1 433 ? 7.427 9.087 -13.738 1.00 59.38 433 MET A CA 1
ATOM 3292 C C . MET A 1 433 ? 7.355 9.668 -15.160 1.00 59.38 433 MET A C 1
ATOM 3294 O O . MET A 1 433 ? 6.269 9.875 -15.687 1.00 59.38 433 MET A O 1
ATOM 3298 N N . LEU A 1 434 ? 8.499 9.899 -15.813 1.00 54.81 434 LEU A N 1
ATOM 3299 C CA . LEU A 1 434 ? 8.553 10.430 -17.186 1.00 54.81 434 LEU A CA 1
ATOM 3300 C C . LEU A 1 434 ? 8.319 9.354 -18.262 1.00 54.81 434 LEU A C 1
ATOM 3302 O O . LEU A 1 434 ? 8.095 9.672 -19.430 1.00 54.81 434 LEU A O 1
ATOM 3306 N N . SER A 1 435 ? 8.399 8.086 -17.868 1.00 59.41 435 SER A N 1
ATOM 3307 C CA . SER A 1 435 ? 8.653 6.953 -18.759 1.00 59.41 435 SER A CA 1
ATOM 3308 C C . SER A 1 435 ? 7.527 5.913 -18.742 1.00 59.41 435 SER A C 1
ATOM 3310 O O . SER A 1 435 ? 7.334 5.188 -19.715 1.00 59.41 435 SER A O 1
ATOM 3312 N N . GLN A 1 436 ? 6.774 5.840 -17.641 1.00 67.19 436 GLN A N 1
ATOM 3313 C CA . GLN A 1 436 ? 5.815 4.774 -17.361 1.00 67.19 436 GLN A CA 1
ATOM 3314 C C . GLN A 1 436 ? 4.688 4.666 -18.394 1.00 67.19 436 GLN A C 1
ATOM 3316 O O . GLN A 1 436 ? 4.458 3.569 -18.887 1.00 67.19 436 GLN A O 1
ATOM 3321 N N . GLU A 1 437 ? 4.012 5.759 -18.760 1.00 72.44 437 GLU A N 1
ATOM 3322 C CA . GLU A 1 437 ? 2.8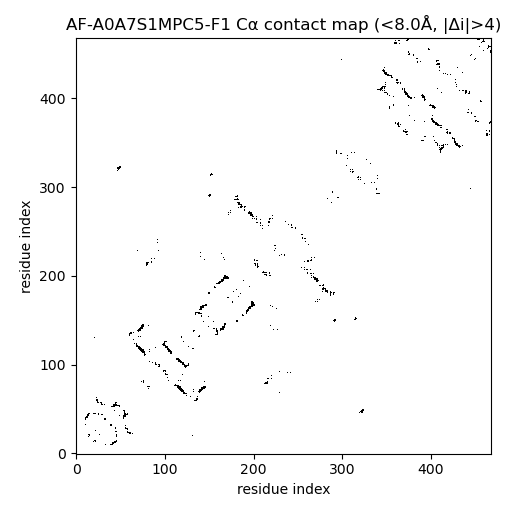63 5.679 -19.678 1.00 72.44 437 GLU A CA 1
ATOM 3323 C C . GLU A 1 437 ? 3.279 5.205 -21.076 1.00 72.44 437 GLU A C 1
ATOM 3325 O O . GLU A 1 437 ? 2.768 4.199 -21.568 1.00 72.44 437 GLU A O 1
ATOM 3330 N N . LYS A 1 438 ? 4.270 5.867 -21.686 1.00 78.62 438 LYS A N 1
ATOM 3331 C CA . LYS A 1 438 ? 4.740 5.529 -23.039 1.00 78.62 438 LYS A CA 1
ATOM 3332 C C . LYS A 1 438 ? 5.361 4.137 -23.107 1.00 78.62 438 LYS A C 1
ATOM 3334 O O . LYS A 1 438 ? 5.044 3.375 -24.014 1.00 78.62 438 LYS A O 1
ATOM 3339 N N . PHE A 1 439 ? 6.215 3.770 -22.150 1.00 82.25 439 PHE A N 1
ATOM 3340 C CA . PHE A 1 439 ? 6.802 2.428 -22.149 1.00 82.25 439 PHE A CA 1
ATOM 3341 C C . PHE A 1 439 ? 5.777 1.348 -21.827 1.00 82.25 439 PHE A C 1
ATOM 3343 O O . PHE A 1 439 ? 5.898 0.241 -22.341 1.00 82.25 439 PHE A O 1
ATOM 3350 N N . ASN A 1 440 ? 4.737 1.651 -21.046 1.00 84.50 440 ASN A N 1
ATOM 3351 C CA . ASN A 1 440 ? 3.646 0.709 -20.853 1.00 84.50 440 ASN A CA 1
ATOM 3352 C C . ASN A 1 440 ? 2.833 0.520 -22.143 1.00 84.50 440 ASN A C 1
ATOM 3354 O O . ASN A 1 440 ? 2.501 -0.610 -22.477 1.00 84.50 440 ASN A O 1
ATOM 3358 N N . GLU A 1 441 ? 2.566 1.578 -22.914 1.00 86.50 441 GLU A N 1
ATOM 3359 C CA . GLU A 1 441 ? 1.947 1.441 -24.243 1.00 86.50 441 GLU A CA 1
ATOM 3360 C C . GLU A 1 441 ? 2.796 0.580 -25.185 1.00 86.50 441 GLU A C 1
ATOM 3362 O O . GLU A 1 441 ? 2.267 -0.286 -25.884 1.00 86.50 441 GLU A O 1
ATOM 3367 N N . HIS A 1 442 ? 4.117 0.771 -25.179 1.00 91.31 442 HIS A N 1
ATOM 3368 C CA . HIS A 1 442 ? 5.044 -0.031 -25.982 1.00 91.31 442 HIS A CA 1
ATOM 3369 C C . HIS A 1 442 ? 5.067 -1.495 -25.533 1.00 91.31 442 HIS A C 1
ATOM 3371 O O . HIS A 1 442 ? 5.005 -2.407 -26.361 1.00 91.31 442 HIS A O 1
ATOM 3377 N N . TRP A 1 443 ? 5.096 -1.736 -24.225 1.00 91.69 443 TRP A N 1
ATOM 3378 C CA . TRP A 1 443 ? 5.001 -3.069 -23.643 1.00 91.69 443 TRP A CA 1
ATOM 3379 C C . TRP A 1 443 ? 3.702 -3.775 -24.044 1.00 91.69 443 TRP A C 1
ATOM 3381 O O . TRP A 1 443 ? 3.734 -4.913 -24.509 1.00 91.69 443 TRP A O 1
ATOM 3391 N N . GLU A 1 444 ? 2.565 -3.089 -23.936 1.00 88.94 444 GLU A N 1
ATOM 3392 C CA . GLU A 1 444 ? 1.260 -3.649 -24.279 1.00 88.94 444 GLU A CA 1
ATOM 3393 C C . GLU A 1 444 ? 1.096 -3.900 -25.779 1.00 88.94 444 GLU A C 1
ATOM 3395 O O . GLU A 1 444 ? 0.541 -4.928 -26.168 1.00 88.94 444 GLU A O 1
ATOM 3400 N N . PHE A 1 445 ? 1.627 -3.027 -26.638 1.00 92.94 445 PHE A N 1
ATOM 3401 C CA . PHE A 1 445 ? 1.722 -3.316 -28.070 1.00 92.94 445 PHE A CA 1
ATOM 3402 C C . PHE A 1 445 ? 2.515 -4.608 -28.312 1.00 92.94 445 PHE A C 1
ATOM 3404 O O . PHE A 1 445 ? 2.076 -5.489 -29.048 1.00 92.94 445 PHE A O 1
ATOM 3411 N N . SER A 1 446 ? 3.649 -4.761 -27.632 1.00 94.31 446 SER A N 1
ATOM 3412 C CA . SER A 1 446 ? 4.532 -5.918 -27.807 1.00 94.31 446 SER A CA 1
ATOM 3413 C C . SER A 1 446 ? 3.894 -7.223 -27.340 1.00 94.31 446 SER A C 1
ATOM 3415 O O . SER A 1 446 ? 4.089 -8.255 -27.967 1.00 94.31 446 SER A O 1
ATOM 3417 N N . LEU A 1 447 ? 3.101 -7.193 -26.268 1.00 90.56 447 LEU A N 1
ATOM 3418 C CA . LEU A 1 447 ? 2.403 -8.383 -25.782 1.00 90.56 447 LEU A CA 1
ATOM 3419 C C . LEU A 1 447 ? 1.194 -8.782 -26.633 1.00 90.56 447 LEU A C 1
ATOM 3421 O O . LEU A 1 447 ? 0.900 -9.971 -26.727 1.00 90.56 447 LEU A O 1
ATOM 3425 N N . ASN A 1 448 ? 0.464 -7.810 -27.186 1.00 90.00 448 ASN A N 1
ATOM 3426 C CA . ASN A 1 448 ? -0.856 -8.068 -27.772 1.00 90.00 448 ASN A CA 1
ATOM 3427 C C . ASN A 1 448 ? -0.872 -8.027 -29.306 1.00 90.00 448 ASN A C 1
ATOM 3429 O O . ASN A 1 448 ? -1.726 -8.671 -29.913 1.00 90.00 448 ASN A O 1
ATOM 3433 N N . ALA A 1 449 ? 0.030 -7.269 -29.935 1.00 92.56 449 ALA A N 1
ATOM 3434 C CA . ALA A 1 449 ? 0.072 -7.091 -31.388 1.00 92.56 449 ALA A CA 1
ATOM 3435 C C . ALA A 1 449 ? 1.226 -7.848 -32.062 1.00 92.56 449 ALA A C 1
ATOM 3437 O O . ALA A 1 449 ? 1.131 -8.161 -33.247 1.00 92.56 449 ALA A O 1
ATOM 3438 N N . VAL A 1 450 ? 2.300 -8.163 -31.330 1.00 95.31 450 VAL A N 1
ATOM 3439 C CA . VAL A 1 450 ? 3.442 -8.906 -31.878 1.00 95.31 450 VAL A CA 1
ATOM 3440 C C . VAL A 1 450 ? 3.229 -10.403 -31.678 1.00 95.31 450 VAL A C 1
ATOM 3442 O O . VAL A 1 450 ? 3.090 -10.893 -30.560 1.00 95.31 450 VAL A O 1
ATOM 3445 N N . SER A 1 451 ? 3.222 -11.146 -32.780 1.00 94.50 451 SER A N 1
ATOM 3446 C CA . SER A 1 451 ? 3.129 -12.604 -32.777 1.00 94.50 451 SER A CA 1
ATOM 3447 C C . SER A 1 451 ? 4.391 -13.253 -32.206 1.00 94.50 451 SER A C 1
ATOM 3449 O O . SER A 1 451 ? 5.515 -12.812 -32.476 1.00 94.50 451 SER A O 1
ATOM 3451 N N . LEU A 1 452 ? 4.202 -14.335 -31.446 1.00 93.50 452 LEU A N 1
ATOM 3452 C CA . LEU A 1 452 ? 5.296 -15.142 -30.913 1.00 93.50 452 LEU A CA 1
ATOM 3453 C C . LEU A 1 452 ? 6.050 -15.839 -32.057 1.00 93.50 452 LEU A C 1
ATOM 3455 O O . LEU A 1 452 ? 5.437 -16.415 -32.956 1.00 93.50 452 LEU A O 1
ATOM 3459 N N . LYS A 1 453 ? 7.384 -15.767 -32.022 1.00 94.19 453 LYS A N 1
ATOM 3460 C CA . LYS A 1 453 ? 8.301 -16.331 -33.030 1.00 94.19 453 LYS A CA 1
ATOM 3461 C C . LYS A 1 453 ? 9.334 -17.227 -32.338 1.00 94.19 453 LYS A C 1
ATOM 3463 O O . LYS A 1 453 ? 10.541 -17.021 -32.450 1.00 94.19 453 LYS A O 1
ATOM 3468 N N . ASP A 1 454 ? 8.827 -18.189 -31.574 1.00 92.62 454 ASP A N 1
ATOM 3469 C CA . ASP A 1 454 ? 9.564 -19.076 -30.660 1.00 92.62 454 ASP A CA 1
ATOM 3470 C C . ASP A 1 454 ? 10.311 -20.227 -31.361 1.00 92.62 454 ASP A C 1
ATOM 3472 O O . ASP A 1 454 ? 11.114 -20.925 -30.742 1.00 92.62 454 ASP A O 1
ATOM 3476 N N . ASN A 1 455 ? 10.099 -20.412 -32.664 1.00 93.00 455 ASN A N 1
ATOM 3477 C CA . ASN A 1 455 ? 10.634 -21.526 -33.449 1.00 93.00 455 ASN A CA 1
ATOM 3478 C C . ASN A 1 455 ? 11.823 -21.161 -34.360 1.00 93.00 455 ASN A C 1
ATOM 3480 O O . ASN A 1 455 ? 12.239 -21.986 -35.172 1.00 93.00 455 ASN A O 1
ATOM 3484 N N . LEU A 1 456 ? 12.358 -19.939 -34.257 1.00 93.56 456 LEU A N 1
ATOM 3485 C CA . LEU A 1 456 ? 13.409 -19.429 -35.152 1.00 93.56 456 LEU A CA 1
ATOM 3486 C C . LEU A 1 456 ? 14.843 -19.652 -34.651 1.00 93.56 456 LEU A C 1
ATOM 3488 O O . LEU A 1 456 ? 15.785 -19.445 -35.406 1.00 93.56 456 LEU A O 1
ATOM 3492 N N . MET A 1 457 ? 15.023 -20.024 -33.383 1.00 94.06 457 MET A N 1
ATOM 3493 C CA . MET A 1 457 ? 16.330 -20.275 -32.770 1.00 94.06 457 MET A CA 1
ATOM 3494 C C . MET A 1 457 ? 16.261 -21.491 -31.844 1.00 94.06 457 MET A C 1
ATOM 3496 O O . MET A 1 457 ? 15.190 -21.842 -31.351 1.00 94.06 457 MET A O 1
ATOM 3500 N N . ASP A 1 458 ? 17.408 -22.104 -31.543 1.00 94.88 458 ASP A N 1
ATOM 3501 C CA . ASP A 1 458 ? 17.476 -23.171 -30.540 1.00 94.88 458 ASP A CA 1
ATOM 3502 C C . ASP A 1 458 ? 17.040 -22.657 -29.157 1.00 94.88 458 ASP A C 1
ATOM 3504 O O . ASP A 1 458 ? 17.706 -21.806 -28.554 1.00 94.88 458 ASP A O 1
ATOM 3508 N N . LYS A 1 459 ? 15.944 -23.221 -28.635 1.00 95.81 459 LYS A N 1
ATOM 3509 C CA . LYS A 1 459 ? 15.373 -22.908 -27.317 1.00 95.81 459 LYS A CA 1
ATOM 3510 C C . LYS A 1 459 ? 16.321 -23.178 -26.144 1.00 95.81 459 LYS A C 1
ATOM 3512 O O . LYS A 1 459 ? 16.094 -22.649 -25.062 1.00 95.81 459 LYS A O 1
ATOM 3517 N N . ASN A 1 460 ? 17.364 -23.989 -26.339 1.00 95.81 460 ASN A N 1
ATOM 3518 C CA . ASN A 1 460 ? 18.373 -24.268 -25.314 1.00 95.81 460 ASN A CA 1
ATOM 3519 C C . ASN A 1 460 ? 19.561 -23.292 -25.356 1.00 95.81 460 ASN A C 1
ATOM 3521 O O . ASN A 1 460 ? 20.392 -23.293 -24.449 1.00 95.81 460 ASN A O 1
ATOM 3525 N N . SER A 1 461 ? 19.658 -22.449 -26.388 1.00 95.88 461 SER A N 1
ATOM 3526 C CA . SER A 1 461 ? 20.649 -21.372 -26.437 1.00 95.88 461 SER A CA 1
ATOM 3527 C C . SER A 1 461 ? 20.206 -20.189 -25.573 1.00 95.88 461 SER A C 1
ATOM 3529 O O . SER A 1 461 ? 19.017 -19.890 -25.499 1.00 95.88 461 SER A O 1
ATOM 3531 N N . VAL A 1 462 ? 21.149 -19.450 -24.974 1.00 95.50 462 VAL A N 1
ATOM 3532 C CA . VAL A 1 462 ? 20.832 -18.268 -24.140 1.00 95.50 462 VAL A CA 1
ATOM 3533 C C . VAL A 1 462 ? 19.966 -17.255 -24.891 1.00 95.50 462 VAL A C 1
ATOM 3535 O O . VAL A 1 462 ? 19.029 -16.704 -24.326 1.00 95.50 462 VAL A O 1
ATOM 3538 N N . LYS A 1 463 ? 20.258 -17.013 -26.174 1.00 96.06 463 LYS A N 1
ATOM 3539 C CA . LYS A 1 463 ? 19.487 -16.070 -26.989 1.00 96.06 463 LYS A CA 1
ATOM 3540 C C . LYS A 1 463 ? 18.109 -16.633 -27.347 1.00 96.06 463 LYS A C 1
ATOM 3542 O O . LYS A 1 463 ? 17.110 -15.952 -27.127 1.00 96.06 463 LYS A O 1
ATOM 3547 N N . GLY A 1 464 ? 18.054 -17.859 -27.871 1.00 96.00 464 GLY A N 1
ATOM 3548 C CA . GLY A 1 464 ? 16.812 -18.486 -28.327 1.00 96.00 464 GLY A CA 1
ATOM 3549 C C . GLY A 1 464 ? 15.824 -18.779 -27.199 1.00 96.00 464 GLY A C 1
ATOM 3550 O O . GLY A 1 464 ? 14.621 -18.609 -27.391 1.00 96.00 464 GLY A O 1
ATOM 3551 N N . SER A 1 465 ? 16.313 -19.108 -25.998 1.00 97.19 465 SER A N 1
ATOM 3552 C CA . SER A 1 465 ? 15.458 -19.375 -24.836 1.00 97.19 465 SER A CA 1
ATOM 3553 C C . SER A 1 465 ? 14.646 -18.153 -24.387 1.00 97.19 465 SER A C 1
ATOM 3555 O O . SER A 1 465 ? 13.662 -18.314 -23.678 1.00 97.19 465 SER A O 1
ATOM 3557 N N . GLN A 1 466 ? 15.063 -16.937 -24.754 1.00 97.56 466 GLN A N 1
ATOM 3558 C CA . GLN A 1 466 ? 14.382 -15.690 -24.380 1.00 97.56 466 GLN A CA 1
ATOM 3559 C C . GLN A 1 466 ? 13.351 -15.224 -25.415 1.00 97.56 466 GLN A C 1
ATOM 3561 O O . GLN A 1 466 ? 12.696 -14.213 -25.190 1.00 97.56 466 GLN A O 1
ATOM 3566 N N . PHE A 1 467 ? 13.213 -15.936 -26.537 1.00 96.12 467 PHE A N 1
ATOM 3567 C CA . PHE A 1 467 ? 12.128 -15.734 -27.505 1.00 96.12 467 PHE A CA 1
ATOM 3568 C C . PHE A 1 467 ? 10.940 -16.687 -27.283 1.00 96.12 467 PHE A C 1
ATOM 3570 O O . PHE A 1 467 ? 10.041 -16.721 -28.120 1.00 96.12 467 PHE A O 1
ATOM 3577 N N . GLN A 1 468 ? 10.973 -17.474 -26.200 1.00 93.44 468 GLN A N 1
ATOM 3578 C CA . GLN A 1 468 ? 9.933 -18.437 -25.822 1.00 93.44 468 GLN A CA 1
ATOM 3579 C C . GLN A 1 468 ? 8.801 -17.787 -25.024 1.00 93.44 468 GLN A C 1
ATOM 3581 O O . GLN A 1 468 ? 9.075 -16.810 -24.285 1.00 93.44 468 GLN A O 1
#

Foldseek 3Di:
DDPPPDDDDDADEDECVVHQFDAVQQVVLQVVLSVDPHRQHHAYELFFAPPPRRYGDGDAHDAPDDPFKAKEKEKDFQPLCQVVLLVLVQVLLVVPHLKDKDKDKDDDPDNGGDIIMIIIIIGNDDDPGPGHQALVVAHLYYEAEDLLLQLQEPGLSRHHQQHEYEYQDPDDDLVSCLQQHFLVSLQSCLVSVYFYKYFNLLVLLVVLPHHSSHSSLLVSLVCCVRVVSDPPVVSLVSSLVSLCVVCVVPDPSSSSSSSSSSVSSVVRIDGDDHDSCSNVRDRDPSSCVSNPPLPPDPPDPDPPLLVVCLSCVRSVNNSHDHPVSADPPGDDDPPSLSRNLQLRDQKDKDFQPVQDPLLCQLQVQQPQSFKAKAKAAPVLVVVQDPPQDWAQDDDPLSPRIIMDIAGQNSRDPQPCRSCVRGPRNRIDIDGSVVPNPVSNVRVSSRVPVGDQPLPSDPCPRSNSVRSD

Mean predicted aligned error: 7.46 Å

Secondary structure (DSSP, 8-state):
--TT--------EE--GGG----HHHHHHHHHHHHSSS--SSEE-SS--SSS--BPP--S----PPTT-EEEEEEEETTSSHHHHHHHHHHHHHHHSS-EEEEEEEE-SSSSS-EEEEEEEEESS-----SPPPTTT-EEEEEE-SGGGTTT---GGGEEEEEEEEEE-S--SHHHHHHHS-HHHHHHHHHTT-EEEEE-HHHHHHHTTS-TT--HHHHHHHHHHHH--S-HHHHHHHHHHHHHHHHTTT-HHHHHHHHHHHHHHHHH-EE----GGGGG----HHHHHTT-TTTS--SS---HHHHHHHHHHHTT-GGG--GGGS-TT----TTGGGGT-----SEEEEE-TTT-----HHHHT-TTS-EEEEEE-HHHHHTPPTT---EEPPSGGGTT-EEEEEE-TTT-----HHHHT-TT--EEEEESTTTHHHHHHHHHHHHHTSPP-TTSS-TTSTTGGGG-

Radius of gyration: 26.76 Å; Cα contacts (8 Å, |Δi|>4): 796; chains: 1; bounding box: 65×60×82 Å

Sequence (468 aa):
MSEAGVYKTVVGGNYGLGSKEFAPRHVKAVFDNLLEKVPKRHFTVGIQDDVTHSSLPVGPPIHCVEEGVTQALFFGLGSDGTVGANKAAAAIIGERTEFYSQGHFNYSSQKAGASTVSHLRFGPTPIRSEYEIESSPGADYLACHHTSFLPKFDMVSKARPGASFVVNCPWSTIEDLNNNFPAKLRREIAEKGLDLYTIDAHAVATSVGLPAKRINQVMQASFFHLSNILPPEDSKAQLEAAIDRMYGQKSPDIVSANKAALAAAVENLKKVQYPQSWLQAEDNEASLKVMNPSGTKYSGQVDEFSSKFLKAIDAREADNLPVSAFSPGGETPIGQSRFQKRALSEEVPVWIPDLCTQCNLCSIVCPHAVIRPFLLDKKETAEIPQGYLSRKAKGGELGGLNYTIQVAPYDCTGCAVCVEMCPDDALEMKPSMLSQEKFNEHWEFSLNAVSLKDNLMDKNSVKGSQFQ

Solvent-accessible surface area (backbone atoms only — not comparable to full-atom values): 26383 Å² total; per-residue (Å²): 136,71,99,75,84,73,89,72,94,82,71,51,67,50,63,46,68,95,74,39,69,65,42,67,25,48,56,48,31,55,53,53,36,67,70,41,97,74,51,72,59,68,24,34,44,72,51,49,37,80,75,82,60,36,36,50,77,66,67,71,72,50,76,80,76,66,88,75,54,48,29,35,39,38,40,28,46,42,91,38,43,43,71,60,42,51,54,50,50,43,49,52,46,42,75,72,46,83,30,38,58,48,79,47,74,49,71,51,94,54,91,61,72,23,62,30,43,37,40,37,37,38,19,76,56,88,82,78,75,84,41,79,84,43,52,37,72,27,21,49,32,37,36,37,62,44,64,84,42,65,44,41,44,85,63,64,70,30,37,23,70,57,14,40,37,37,37,35,36,86,56,85,49,70,66,51,40,63,71,65,46,29,21,66,59,41,21,54,41,51,75,38,50,39,48,39,30,30,26,40,34,39,61,51,20,42,77,41,74,40,61,48,74,54,29,29,56,28,56,47,35,45,46,54,70,71,65,60,83,47,60,74,76,56,44,56,56,50,52,46,50,50,42,44,72,77,30,58,88,75,36,72,66,58,36,51,28,54,49,48,25,35,56,51,28,62,75,54,51,38,78,59,88,76,63,80,64,30,64,69,44,66,86,42,75,72,37,48,54,62,40,27,88,45,69,79,62,59,91,58,93,66,55,70,66,60,50,55,51,52,51,24,51,71,37,72,45,50,76,76,54,37,54,74,76,55,53,87,91,71,69,75,80,81,80,59,72,81,60,57,40,69,55,71,29,70,31,36,72,43,75,38,75,89,52,50,84,83,59,45,54,38,29,75,62,32,94,75,69,31,35,42,60,48,61,28,49,71,67,50,58,72,67,58,58,92,89,61,73,69,44,77,38,85,53,82,73,40,63,85,27,30,30,31,72,42,37,36,43,34,68,31,74,50,78,53,56,36,38,76,61,35,93,56,68,24,37,44,80,38,63,23,89,89,40,38,70,67,38,36,52,49,30,50,44,52,70,74,67,41,66,88,65,50,83,60,45,60,59,89,39,74,49,26,42,49,42,101

Organism: Alexandrium catenella (NCBI:txid2925)

InterPro domains:
  IPR002869 Pyruvate-flavodoxin oxidoreductase, central domain [G3DSA:3.40.920.10] (68-282)
  IPR002869 Pyruvate-flavodoxin oxidoreductase, central domain [SSF53323] (69-334)
  IPR009014 Transketolase C-terminal/Pyruvate-ferredoxin oxidoreductase domain II [G3DSA:3.40.50.920] (2-65)
  IPR009014 Transketolase C-terminal/Pyruvate-ferredoxin oxidoreductase domain II [SSF52922] (8-62)
  IPR017896 4Fe-4S ferredoxin-type, iron-sulphur binding domain [PF12838] (356-426)
  IPR017896 4Fe-4S ferredoxin-type, iron-sulphur binding domain [PS51379] (347-376)
  IPR017896 4Fe-4S ferredoxin-type, iron-sulphur binding domain [PS51379] (403-432)
  IPR017900 4Fe-4S ferredoxin, iron-sulphur binding, conserved site [PS00198] (412-423)
  IPR019456 Pyruvate-flavodoxin oxidoreductase, EKR domain [PF10371] (299-344)
  IPR019752 Pyruvate/ketoisovalerate oxidoreductase, catalytic domain [PF01558] (72-267)
  IPR037112 Pyruvate-flavodoxin oxidoreductase, EKR domain superfamily [G3DSA:4.10.780.10] (295-335)
  IPR050722 Pyruvate:ferredoxin/flavodoxin oxidoreductase [PTHR32154] (8-468)

pLDDT: mean 88.12, std 11.57, range [40.59, 98.56]